Protein AF-A0ABD3WB75-F1 (afdb_monomer_lite)

Sequence (689 aa):
MPLNRLWSLFYAVCVLLAWRVFLTRGEFVDMTLNEKQSGVEVVETVTTFIRETCIIDDHLFLRRMAAIETLNGLDPLTYRTGYNGGIWNVDERMFSETQNSTMKYFHDRIRQNLNIDWTRVTWADLRKPLYSGLAAALYIIKQTNNEIPIQLENQANIWSKIGSSRSAHDFYLVGSNVTKGCNLDKLLDVVIALDFAHIDPFDLIRLQFVLRDVLTGFQKDQEHTRVGIVSRRGAANATWYLNSQIPGYDVTHLLNALKYIPGSTGAEEILKFTNDIMFTFEKGMRSGSSKAVVLITDGQLTNLTKADAEATRLRAKGISLLIVSVGNKFDTRTFRQLASQPICSNFKHVNDFVELDALASEVQDALCRVPAILSDGTYSYPCSRTVHLLIGDTSKGQSVKVTSTTEEMTIYTSFVYQTPDNIFHDIKFTSDPTGNQVLFLRGSDNLYVTVQGNKSCTGNFTVELRSGYIFNNSSGKCLVGRTVRDCTSSEMNLILKDTLLIPDRKSTNICGGPAPQPRFYPNVNDNTTFLICDRKGDLYLGLCPLNSRCVLFSTECKNTNPCTSELIMSGVQFHQEQCGDPSTYIRCSQYGVAEVKPCTRDLVWDQVSRRCIFRFIHSVLSGTDNKNITNPCTHAQGEHIYYPYPSDPSKYIFCDGNGNGFENNCPPQMLWNQMIKSCVNPEPLMIGR

Organism: Sinanodonta woodiana (NCBI:txid1069815)

pLDDT: mean 75.1, std 17.34, range [28.44, 98.0]

InterPro domains:
  IPR002035 von Willebrand factor, type A [PF00092] (199-359)
  IPR002035 von Willebrand factor, type A [PS50234] (189-363)
  IPR002035 von Willebrand factor, type A [SM00327] (187-368)
  IPR002557 Chitin binding domain [PF01607] (639-683)
  IPR002557 Chitin binding domain [PS50940] (630-689)
  IPR002557 Chitin binding domain [SM00494] (509-559)
  IPR002557 Chitin binding domain [SM00494] (561-619)
  IPR002557 Chitin binding domain [SM00494] (631-686)
  IPR036465 von Willebrand factor A-like domain superfamily [G3DSA:3.40.50.410] (176-373)
  IPR036465 von Willebrand factor A-like domain superfamily [SSF53300] (184-370)
  IPR036508 Chitin binding domain superfamily [SSF57625] (635-683)
  IPR050525 Extracellular Matrix Assembly and Organization [PTHR24020] (207-442)

Radius of gyration: 32.33 Å; chains: 1; bounding box: 73×76×105 Å

Structure (mmCIF, N/CA/C/O backbone):
data_AF-A0ABD3WB75-F1
#
_entry.id   AF-A0ABD3WB75-F1
#
loop_
_atom_site.group_PDB
_atom_site.id
_atom_site.type_symbol
_atom_site.label_atom_id
_atom_site.label_alt_id
_atom_site.label_comp_id
_atom_site.label_asym_id
_atom_site.label_entity_id
_atom_site.label_seq_id
_atom_site.pdbx_PDB_ins_code
_atom_site.Cartn_x
_atom_site.Cartn_y
_atom_site.Cartn_z
_atom_site.occupancy
_atom_site.B_iso_or_equiv
_atom_site.auth_seq_id
_atom_site.auth_comp_id
_atom_site.auth_asym_id
_atom_site.auth_atom_id
_atom_site.pdbx_PDB_model_num
ATOM 1 N N . MET A 1 1 ? -43.556 -50.882 -30.219 1.00 44.00 1 MET A N 1
ATOM 2 C CA . MET A 1 1 ? -42.755 -50.648 -28.996 1.00 44.00 1 MET A CA 1
ATOM 3 C C . MET A 1 1 ? -42.266 -49.210 -29.041 1.00 44.00 1 MET A C 1
ATOM 5 O O . MET A 1 1 ? -41.449 -48.910 -29.903 1.00 44.00 1 MET A O 1
ATOM 9 N N . PRO A 1 2 ? -42.899 -48.292 -28.293 1.00 40.97 2 PRO A N 1
ATOM 10 C CA . PRO A 1 2 ? -43.033 -46.926 -28.775 1.00 40.97 2 PRO A CA 1
ATOM 11 C C . PRO A 1 2 ? -42.005 -45.952 -28.193 1.00 40.97 2 PRO A C 1
ATOM 13 O O . PRO A 1 2 ? -41.469 -46.139 -27.101 1.00 40.97 2 PRO A O 1
ATOM 16 N N . LEU A 1 3 ? -41.828 -44.884 -28.971 1.00 39.44 3 LEU A N 1
ATOM 17 C CA . LEU A 1 3 ? -41.040 -43.651 -28.865 1.00 39.44 3 LEU A CA 1
ATOM 18 C C . LEU A 1 3 ? -40.968 -42.925 -27.494 1.00 39.44 3 LEU A C 1
ATOM 20 O O . LEU A 1 3 ? -40.357 -41.862 -27.407 1.00 39.44 3 LEU A O 1
ATOM 24 N N . ASN A 1 4 ? -41.520 -43.470 -26.409 1.00 41.31 4 ASN A N 1
ATOM 25 C CA . ASN A 1 4 ? -41.680 -42.766 -25.129 1.00 41.31 4 ASN A CA 1
ATOM 26 C C . ASN A 1 4 ? -40.422 -42.716 -24.243 1.00 41.31 4 ASN A C 1
ATOM 28 O O . ASN A 1 4 ? -40.403 -41.949 -23.287 1.00 41.31 4 ASN A O 1
ATOM 32 N N . ARG A 1 5 ? -39.359 -43.484 -24.536 1.00 41.78 5 ARG A N 1
ATOM 33 C CA . ARG A 1 5 ? -38.103 -43.437 -23.748 1.00 41.78 5 ARG A CA 1
ATOM 34 C C . ARG A 1 5 ? -37.063 -42.432 -24.255 1.00 41.78 5 ARG A C 1
ATOM 36 O O . ARG A 1 5 ? -36.184 -42.047 -23.492 1.00 41.78 5 ARG A O 1
ATOM 43 N N . LEU A 1 6 ? -37.171 -41.975 -25.504 1.00 41.97 6 LEU A N 1
ATOM 44 C CA . LEU A 1 6 ? -36.278 -40.945 -26.059 1.00 41.97 6 LEU A CA 1
ATOM 45 C C . LEU A 1 6 ? -36.719 -39.527 -25.663 1.00 41.97 6 LEU A C 1
ATOM 47 O O . LEU A 1 6 ? -35.873 -38.676 -25.400 1.00 41.97 6 LEU A O 1
ATOM 51 N N . TRP A 1 7 ? -38.026 -39.301 -25.501 1.00 40.72 7 TRP A N 1
ATOM 52 C CA . TRP A 1 7 ? -38.567 -38.019 -25.037 1.00 40.72 7 TRP A CA 1
ATOM 53 C C . TRP A 1 7 ? -38.298 -37.748 -23.550 1.00 40.72 7 TRP A C 1
ATOM 55 O O . TRP A 1 7 ? -38.020 -36.610 -23.184 1.00 40.72 7 TRP A O 1
ATOM 65 N N . SER A 1 8 ? -38.276 -38.776 -22.694 1.00 42.38 8 SER A N 1
ATOM 66 C CA . SER A 1 8 ? -37.938 -38.614 -21.270 1.00 42.38 8 SER A CA 1
ATOM 67 C C . SER A 1 8 ? -36.465 -38.260 -21.035 1.00 42.38 8 SER A C 1
ATOM 69 O O . SER A 1 8 ? -36.154 -37.540 -20.091 1.00 42.38 8 SER A O 1
ATOM 71 N N . LEU A 1 9 ? -35.559 -38.719 -21.907 1.00 42.34 9 LEU A N 1
ATOM 72 C CA . LEU A 1 9 ? -34.135 -38.366 -21.856 1.00 42.34 9 LEU A CA 1
ATOM 73 C C . LEU A 1 9 ? -33.875 -36.963 -22.423 1.00 42.34 9 LEU A C 1
ATOM 75 O O . LEU A 1 9 ? -33.087 -36.223 -21.843 1.00 42.34 9 LEU A O 1
ATOM 79 N N . PHE A 1 10 ? -34.588 -36.546 -23.475 1.00 43.25 10 PHE A N 1
ATOM 80 C CA . PHE A 1 10 ? -34.485 -35.177 -23.995 1.00 43.25 10 PHE A CA 1
ATOM 81 C C . PHE A 1 10 ? -35.082 -34.133 -23.042 1.00 43.25 10 PHE A C 1
ATOM 83 O O . PHE A 1 10 ? -34.476 -33.085 -22.848 1.00 43.25 10 PHE A O 1
ATOM 90 N N . TYR A 1 11 ? -36.204 -34.423 -22.372 1.00 40.19 11 TYR A N 1
ATOM 91 C CA . TYR A 1 11 ? -36.774 -33.505 -21.378 1.00 40.19 11 TYR A CA 1
ATOM 92 C C . TYR A 1 11 ? -35.914 -33.428 -20.107 1.00 40.19 11 TYR A C 1
ATOM 94 O O . TYR A 1 11 ? -35.737 -32.347 -19.556 1.00 40.19 11 TYR A O 1
ATOM 102 N N . ALA A 1 12 ? -35.299 -34.537 -19.675 1.00 38.72 12 ALA A N 1
ATOM 103 C CA . ALA A 1 12 ? -34.359 -34.530 -18.553 1.00 38.72 12 ALA A CA 1
ATOM 104 C C . ALA A 1 12 ? -33.067 -33.759 -18.878 1.00 38.72 12 ALA A C 1
ATOM 106 O O . ALA A 1 12 ? -32.581 -33.013 -18.035 1.00 38.72 12 ALA A O 1
ATOM 107 N N . VAL A 1 13 ? -32.541 -33.864 -20.105 1.00 40.84 13 VAL A N 1
ATOM 108 C CA . VAL A 1 13 ? -31.355 -33.104 -20.539 1.00 40.84 13 VAL A CA 1
ATOM 109 C C . VAL A 1 13 ? -31.690 -31.626 -20.779 1.00 40.84 13 VAL A C 1
ATOM 111 O O . VAL A 1 13 ? -30.909 -30.766 -20.386 1.00 40.84 13 VAL A O 1
ATOM 114 N N . CYS A 1 14 ? -32.867 -31.291 -21.316 1.00 32.97 14 CYS A N 1
ATOM 115 C CA . CYS A 1 14 ? -33.296 -29.899 -21.481 1.00 32.97 14 CYS A CA 1
ATOM 116 C C . CYS A 1 14 ? -33.681 -29.223 -20.156 1.00 32.97 14 CYS A C 1
ATOM 118 O O . CYS A 1 14 ? -33.393 -28.043 -19.997 1.00 32.97 14 CYS A O 1
ATOM 120 N N . VAL A 1 15 ? -34.242 -29.938 -19.173 1.00 36.06 15 VAL A N 1
ATOM 121 C CA . VAL A 1 15 ? -34.486 -29.388 -17.824 1.00 36.06 15 VAL A CA 1
ATOM 122 C C . VAL A 1 15 ? -33.181 -29.288 -17.025 1.00 36.06 15 VAL A C 1
ATOM 124 O O . VAL A 1 15 ? -32.999 -28.310 -16.311 1.00 36.06 15 VAL A O 1
ATOM 127 N N . LEU A 1 16 ? -32.208 -30.188 -17.219 1.00 32.31 16 LEU A N 1
ATOM 128 C CA . LEU A 1 16 ? -30.858 -30.045 -16.647 1.00 32.31 16 LEU A CA 1
ATOM 129 C C . LEU A 1 16 ? -30.012 -28.951 -17.331 1.00 32.31 16 LEU A C 1
ATOM 131 O O . LEU A 1 16 ? -29.095 -28.416 -16.709 1.00 32.31 16 LEU A O 1
ATOM 135 N N . LEU A 1 17 ? -30.332 -28.572 -18.574 1.00 32.53 17 LEU A N 1
ATOM 136 C CA . LEU A 1 17 ? -29.722 -27.431 -19.272 1.00 32.53 17 LEU A CA 1
ATOM 137 C C . LEU A 1 17 ? -30.479 -26.107 -19.049 1.00 32.53 17 LEU A C 1
ATOM 139 O O . LEU A 1 17 ? -29.863 -25.050 -19.147 1.00 32.53 17 LEU A O 1
ATOM 143 N N . ALA A 1 18 ? -31.761 -26.146 -18.668 1.00 34.34 18 ALA A N 1
ATOM 144 C CA . ALA A 1 18 ? -32.573 -24.972 -18.316 1.00 34.34 18 ALA A CA 1
ATOM 145 C C . ALA A 1 18 ? -32.654 -24.695 -16.797 1.00 34.34 18 ALA A C 1
ATOM 147 O O . ALA A 1 18 ? -33.190 -23.670 -16.386 1.00 34.34 18 ALA A O 1
ATOM 148 N N . TRP A 1 19 ? -32.082 -25.566 -15.958 1.00 28.44 19 TRP A N 1
ATOM 149 C CA . TRP A 1 19 ? -31.780 -25.315 -14.539 1.00 28.44 19 TRP A CA 1
ATOM 150 C C . TRP A 1 19 ? -30.290 -25.054 -14.286 1.00 28.44 19 TRP A C 1
ATOM 152 O O . TRP A 1 19 ? -29.796 -25.188 -13.167 1.00 28.44 19 TRP A O 1
ATOM 162 N N . ARG A 1 20 ? -29.564 -24.554 -15.291 1.00 30.38 20 ARG A N 1
ATOM 163 C CA . ARG A 1 20 ? -28.524 -23.572 -14.979 1.00 30.38 20 ARG A CA 1
ATOM 164 C C . ARG A 1 20 ? -29.229 -22.261 -14.685 1.00 30.38 20 ARG A C 1
ATOM 166 O O . ARG A 1 20 ? -29.362 -21.392 -15.537 1.00 30.38 20 ARG A O 1
ATOM 173 N N . VAL A 1 21 ? -29.720 -22.195 -13.447 1.00 33.50 21 VAL A N 1
ATOM 174 C CA . VAL A 1 21 ? -29.978 -20.961 -12.713 1.00 33.50 21 VAL A CA 1
ATOM 175 C C . VAL A 1 21 ? -28.950 -19.939 -13.174 1.00 33.50 21 VAL A C 1
ATOM 177 O O . VAL A 1 21 ? -27.757 -20.254 -13.225 1.00 33.50 21 VAL A O 1
ATOM 180 N N . PHE A 1 22 ? -29.429 -18.746 -13.521 1.00 32.78 22 PHE A N 1
ATOM 181 C CA . PHE A 1 22 ? -28.640 -17.525 -13.570 1.00 32.78 22 PHE A CA 1
ATOM 182 C C . PHE A 1 22 ? -27.954 -17.339 -12.206 1.00 32.78 22 PHE A C 1
ATOM 184 O O . PHE A 1 22 ? -28.363 -16.546 -11.369 1.00 32.78 22 PHE A O 1
ATOM 191 N N . LEU A 1 23 ? -26.912 -18.121 -11.946 1.00 33.56 23 LEU A N 1
ATOM 192 C CA . LEU A 1 23 ? -25.834 -17.732 -11.076 1.00 33.56 23 LEU A CA 1
ATOM 193 C C . LEU A 1 23 ? -25.122 -16.680 -11.904 1.00 33.56 23 LEU A C 1
ATOM 195 O O . LEU A 1 23 ? -24.309 -17.006 -12.770 1.00 33.56 23 LEU A O 1
ATOM 199 N N . THR A 1 24 ? -25.482 -15.420 -11.683 1.00 37.72 24 THR A N 1
ATOM 200 C CA . THR A 1 24 ? -24.569 -14.325 -11.968 1.00 37.72 24 THR A CA 1
ATOM 201 C C . THR A 1 24 ? -23.307 -14.652 -11.175 1.00 37.72 24 THR A C 1
ATOM 203 O O . THR A 1 24 ? -23.224 -14.349 -9.985 1.00 37.72 24 THR A O 1
ATOM 206 N N . ARG A 1 25 ? -22.343 -15.357 -11.787 1.00 42.56 25 ARG A N 1
ATOM 207 C CA . ARG A 1 25 ? -20.956 -15.263 -11.338 1.00 42.56 25 ARG A CA 1
ATOM 208 C C . ARG A 1 25 ? -20.722 -13.761 -11.228 1.00 42.56 25 ARG A C 1
ATOM 210 O O . ARG A 1 25 ? -21.032 -13.055 -12.187 1.00 42.56 25 ARG A O 1
ATOM 217 N N . GLY A 1 26 ? -20.272 -13.277 -10.069 1.00 50.88 26 GLY A N 1
ATOM 218 C CA . GLY A 1 26 ? -19.672 -11.946 -10.030 1.00 50.88 26 GLY A CA 1
ATOM 219 C C . GLY A 1 26 ? -18.734 -11.853 -11.231 1.00 50.88 26 GLY A C 1
ATOM 220 O O . GLY A 1 26 ? -18.048 -12.837 -11.530 1.00 50.88 26 GLY A O 1
ATOM 221 N N . GLU A 1 27 ? -18.845 -10.777 -12.006 1.00 65.50 27 GLU A N 1
ATOM 222 C CA . GLU A 1 27 ? -18.005 -10.576 -13.181 1.00 65.50 27 GLU A CA 1
ATOM 223 C C . GLU A 1 27 ? -16.571 -10.425 -12.682 1.00 65.50 27 GLU A C 1
ATOM 225 O O . GLU A 1 27 ? -16.126 -9.331 -12.360 1.00 65.50 27 GLU A O 1
ATOM 230 N N . PHE A 1 28 ? -15.869 -11.549 -12.543 1.00 82.38 28 PHE A N 1
ATOM 231 C CA . PHE A 1 28 ? -14.429 -11.538 -12.406 1.00 82.38 28 PHE A CA 1
ATOM 232 C C . PHE A 1 28 ? -13.888 -10.868 -13.665 1.00 82.38 28 PHE A C 1
ATOM 234 O O . PHE A 1 28 ? -14.102 -11.362 -14.778 1.00 82.38 28 PHE A O 1
ATOM 241 N N . VAL A 1 29 ? -13.224 -9.736 -13.478 1.00 89.25 29 VAL A N 1
ATOM 242 C CA . VAL A 1 29 ? -12.631 -8.949 -14.549 1.00 89.25 29 VAL A CA 1
ATOM 243 C C . VAL A 1 29 ? -11.144 -8.854 -14.283 1.00 89.25 29 VAL A C 1
ATOM 245 O O . VAL A 1 29 ? -10.710 -8.389 -13.233 1.00 89.25 29 VAL A O 1
ATOM 248 N N . ASP A 1 30 ? -10.380 -9.265 -15.286 1.00 91.44 30 ASP A N 1
ATOM 249 C CA . ASP A 1 30 ? -8.949 -9.034 -15.372 1.00 91.44 30 ASP A CA 1
ATOM 250 C C . ASP A 1 30 ? -8.636 -8.493 -16.770 1.00 91.44 30 ASP A C 1
ATOM 252 O O . ASP A 1 30 ? -8.433 -9.233 -17.736 1.00 91.44 30 ASP A O 1
ATOM 256 N N . MET A 1 31 ? -8.642 -7.168 -16.892 1.00 93.25 31 MET A N 1
ATOM 257 C CA . MET A 1 31 ? -8.305 -6.486 -18.139 1.00 93.25 31 MET A CA 1
ATOM 258 C C . MET A 1 31 ? -6.799 -6.522 -18.428 1.00 93.25 31 MET A C 1
ATOM 260 O O . MET A 1 31 ? -6.398 -6.280 -19.565 1.00 93.25 31 MET A O 1
ATOM 264 N N . THR A 1 32 ? -5.950 -6.877 -17.458 1.00 93.94 32 THR A N 1
ATOM 265 C CA . THR A 1 32 ? -4.494 -6.959 -17.668 1.00 93.94 32 THR A CA 1
ATOM 266 C C . THR A 1 32 ? -4.104 -8.095 -18.621 1.00 93.94 32 THR A C 1
ATOM 268 O O . THR A 1 32 ? -3.035 -8.062 -19.240 1.00 93.94 32 THR A O 1
ATOM 271 N N . LEU A 1 33 ? -5.002 -9.073 -18.778 1.00 94.75 33 LEU A N 1
ATOM 272 C CA . LEU A 1 33 ? -4.893 -10.217 -19.681 1.00 94.75 33 LEU A CA 1
ATOM 273 C C . LEU A 1 33 ? -5.601 -10.015 -21.026 1.00 94.75 33 LEU A C 1
ATOM 275 O O . LEU A 1 33 ? -5.468 -10.859 -21.917 1.00 94.75 33 LEU A O 1
ATOM 279 N N . ASN A 1 34 ? -6.326 -8.908 -21.197 1.00 95.25 34 ASN A N 1
ATOM 280 C CA . ASN A 1 34 ? -6.997 -8.584 -22.447 1.00 95.25 34 ASN A CA 1
ATOM 281 C C . ASN A 1 34 ? -6.030 -7.867 -23.389 1.00 95.25 34 ASN A C 1
ATOM 283 O O . ASN A 1 34 ? -5.282 -6.973 -22.994 1.00 95.25 34 ASN A O 1
ATOM 287 N N . GLU A 1 35 ? -6.046 -8.246 -24.665 1.00 95.69 35 GLU A N 1
ATOM 288 C CA . GLU A 1 35 ? -5.184 -7.594 -25.644 1.00 95.69 35 GLU A CA 1
ATOM 289 C C . GLU A 1 35 ? -5.518 -6.107 -25.794 1.00 95.69 35 GLU A C 1
ATOM 291 O O . GLU A 1 35 ? -6.683 -5.700 -25.750 1.00 95.69 35 GLU A O 1
ATOM 296 N N . LYS A 1 36 ? -4.481 -5.313 -26.073 1.00 94.75 36 LYS A N 1
ATOM 297 C CA . LYS A 1 36 ? -4.583 -3.906 -26.477 1.00 94.75 36 LYS A CA 1
ATOM 298 C C . LYS A 1 36 ? -5.196 -2.960 -25.437 1.00 94.75 36 LYS A C 1
ATOM 300 O O . LYS A 1 36 ? -5.578 -1.849 -25.798 1.00 94.75 36 LYS A O 1
ATOM 305 N N . GLN A 1 37 ? -5.300 -3.368 -24.174 1.00 96.44 37 GLN A N 1
ATOM 306 C CA . GLN A 1 37 ? -5.685 -2.438 -23.112 1.00 96.44 37 GLN A CA 1
ATOM 307 C C . GLN A 1 37 ? -4.567 -1.408 -22.888 1.00 96.44 37 GLN A C 1
ATOM 309 O O . GLN A 1 37 ? -3.383 -1.715 -23.052 1.00 96.44 37 GLN A O 1
ATOM 314 N N . SER A 1 38 ? -4.957 -0.183 -22.543 1.00 95.94 38 SER A N 1
ATOM 315 C CA . SER A 1 38 ? -4.076 0.984 -22.427 1.00 95.94 38 SER A CA 1
ATOM 316 C C . SER A 1 38 ? -4.614 1.967 -21.395 1.00 95.94 38 SER A C 1
ATOM 318 O O . SER A 1 38 ? -5.772 1.893 -20.993 1.00 95.94 38 SER A O 1
ATOM 320 N N . GLY A 1 39 ? -3.793 2.946 -21.034 1.00 94.62 39 GLY A N 1
ATOM 321 C CA . GLY A 1 39 ? -4.132 4.013 -20.107 1.00 94.62 39 GLY A CA 1
ATOM 322 C C . GLY A 1 39 ? -3.397 3.869 -18.782 1.00 94.62 39 GLY A C 1
ATOM 323 O O . GLY A 1 39 ? -2.792 2.842 -18.478 1.00 94.62 39 GLY A O 1
ATOM 324 N N . VAL A 1 40 ? -3.447 4.938 -17.988 1.00 91.38 40 VAL A N 1
ATOM 325 C CA . VAL A 1 40 ? -2.763 4.996 -16.691 1.00 91.38 40 VAL A CA 1
ATOM 326 C C . VAL A 1 40 ? -3.264 3.895 -15.759 1.00 91.38 40 VAL A C 1
ATOM 328 O O . VAL A 1 40 ? -2.438 3.196 -15.195 1.00 91.38 40 VAL A O 1
ATOM 331 N N . GLU A 1 41 ? -4.579 3.684 -15.662 1.00 89.94 41 GLU A N 1
ATOM 332 C CA . GLU A 1 41 ? -5.172 2.668 -14.776 1.00 89.94 41 GLU A CA 1
ATOM 333 C C . GLU A 1 41 ? -4.626 1.265 -15.081 1.00 89.94 41 GLU A C 1
ATOM 335 O O . GLU A 1 41 ? -4.116 0.607 -14.185 1.00 89.94 41 GLU A O 1
ATOM 340 N N . VAL A 1 42 ? -4.584 0.860 -16.357 1.00 94.94 42 VAL A N 1
ATOM 341 C CA . VAL A 1 42 ? -4.020 -0.437 -16.780 1.00 94.94 42 VAL A CA 1
ATOM 342 C C . VAL A 1 42 ? -2.550 -0.582 -16.373 1.00 94.94 42 VAL A C 1
ATOM 344 O O . VAL A 1 42 ? -2.134 -1.647 -15.917 1.00 94.94 42 VAL A O 1
ATOM 347 N N . VAL A 1 43 ? -1.752 0.477 -16.538 1.00 95.12 43 VAL A N 1
ATOM 348 C CA . VAL A 1 43 ? -0.331 0.467 -16.160 1.00 95.12 43 VAL A CA 1
ATOM 349 C C . VAL A 1 43 ? -0.159 0.369 -14.648 1.00 95.12 43 VAL A C 1
ATOM 351 O O . VAL A 1 43 ? 0.661 -0.427 -14.190 1.00 95.12 43 VAL A O 1
ATOM 354 N N . GLU A 1 44 ? -0.915 1.145 -13.874 1.00 90.38 44 GLU A N 1
ATOM 355 C CA . GLU A 1 44 ? -0.869 1.097 -12.408 1.00 90.38 44 GLU A CA 1
ATOM 356 C C . GLU A 1 44 ? -1.253 -0.301 -11.902 1.00 90.38 44 GLU A C 1
ATOM 358 O O . GLU A 1 44 ? -0.510 -0.883 -11.112 1.00 90.38 44 GLU A O 1
ATOM 363 N N . THR A 1 45 ? -2.333 -0.900 -12.421 1.00 91.31 45 THR A N 1
ATOM 364 C CA . THR A 1 45 ? -2.756 -2.257 -12.040 1.00 91.31 45 THR A CA 1
ATOM 365 C C . THR A 1 45 ? -1.687 -3.298 -12.378 1.00 91.31 45 THR A C 1
ATOM 367 O O . THR A 1 45 ? -1.319 -4.096 -11.520 1.00 91.31 45 THR A O 1
ATOM 370 N N . VAL A 1 46 ? -1.118 -3.281 -13.593 1.00 93.94 46 VAL A N 1
ATOM 371 C CA . VAL A 1 46 ? -0.062 -4.237 -13.988 1.00 93.94 46 VAL A CA 1
ATOM 372 C C . VAL A 1 46 ? 1.193 -4.081 -13.130 1.00 93.94 46 VAL A C 1
ATOM 374 O O . VAL A 1 46 ? 1.736 -5.075 -12.648 1.00 93.94 46 VAL A O 1
ATOM 377 N N . THR A 1 47 ? 1.670 -2.850 -12.936 1.00 92.31 47 THR A N 1
ATOM 378 C CA . THR A 1 47 ? 2.896 -2.600 -12.159 1.00 92.31 47 THR A CA 1
ATOM 379 C C . THR A 1 47 ? 2.715 -2.953 -10.686 1.00 92.31 47 THR A C 1
ATOM 381 O O . THR A 1 47 ? 3.593 -3.591 -10.103 1.00 92.31 47 THR A O 1
ATOM 384 N N . THR A 1 48 ? 1.547 -2.653 -10.113 1.00 87.75 48 THR A N 1
ATOM 385 C CA . THR A 1 48 ? 1.179 -3.070 -8.754 1.00 87.75 48 THR A CA 1
ATOM 386 C C . THR A 1 48 ? 1.135 -4.590 -8.648 1.00 87.75 48 THR A C 1
ATOM 388 O O . THR A 1 48 ? 1.733 -5.152 -7.735 1.00 87.75 48 THR A O 1
ATOM 391 N N . PHE A 1 49 ? 0.520 -5.285 -9.607 1.00 87.19 49 PHE A N 1
ATOM 392 C CA . PHE A 1 49 ? 0.427 -6.745 -9.590 1.00 87.19 49 PHE A CA 1
ATOM 393 C C . PHE A 1 49 ? 1.805 -7.425 -9.652 1.00 87.19 49 PHE A C 1
ATOM 395 O O . PHE A 1 49 ? 2.083 -8.347 -8.882 1.00 87.19 49 PHE A O 1
ATOM 402 N N . ILE A 1 50 ? 2.713 -6.940 -10.507 1.00 90.38 50 ILE A N 1
ATOM 403 C CA . ILE A 1 50 ? 4.097 -7.446 -10.596 1.00 90.38 50 ILE A CA 1
ATOM 404 C C . ILE A 1 50 ? 4.854 -7.230 -9.275 1.00 90.38 50 ILE A C 1
ATOM 406 O O . ILE A 1 50 ? 5.557 -8.134 -8.809 1.00 90.38 50 ILE A O 1
ATOM 410 N N . ARG A 1 51 ? 4.684 -6.060 -8.650 1.00 87.56 51 ARG A N 1
ATOM 411 C CA . ARG A 1 51 ? 5.369 -5.699 -7.402 1.00 87.56 51 ARG A CA 1
ATOM 412 C C . ARG A 1 51 ? 4.825 -6.464 -6.196 1.00 87.56 51 ARG A C 1
ATOM 414 O O . ARG A 1 51 ? 5.594 -7.023 -5.413 1.00 87.56 51 ARG A O 1
ATOM 421 N N . GLU A 1 52 ? 3.505 -6.539 -6.052 1.00 83.81 52 GLU A N 1
ATOM 422 C CA . GLU A 1 52 ? 2.842 -7.178 -4.909 1.00 83.81 52 GLU A CA 1
ATOM 423 C C . GLU A 1 52 ? 2.960 -8.704 -4.928 1.00 83.81 52 GLU A C 1
ATOM 425 O O . GLU A 1 52 ? 3.024 -9.332 -3.871 1.00 83.81 52 GLU A O 1
ATOM 430 N N . THR A 1 53 ? 3.098 -9.309 -6.111 1.00 86.25 53 THR A N 1
ATOM 431 C CA . THR A 1 53 ? 3.418 -10.741 -6.252 1.00 86.25 53 THR A CA 1
ATOM 432 C C . THR A 1 53 ? 4.881 -11.054 -5.952 1.00 86.25 53 THR A C 1
ATOM 434 O O . THR A 1 53 ? 5.295 -12.216 -6.010 1.00 86.25 53 THR A O 1
ATOM 437 N N . CYS A 1 54 ? 5.683 -10.047 -5.592 1.00 86.38 54 CYS A N 1
ATOM 438 C CA . CYS A 1 54 ? 7.072 -10.211 -5.199 1.00 86.38 54 CYS A CA 1
ATOM 439 C C . CYS A 1 54 ? 7.941 -10.884 -6.274 1.00 86.38 54 CYS A C 1
ATOM 441 O O . CYS A 1 54 ? 8.949 -11.508 -5.944 1.00 86.38 54 CYS A O 1
ATOM 443 N N . ILE A 1 55 ? 7.558 -10.845 -7.551 1.00 88.38 55 ILE A N 1
ATOM 444 C CA . ILE A 1 55 ? 8.358 -11.466 -8.616 1.00 88.38 55 ILE A CA 1
ATOM 445 C C . ILE A 1 55 ? 9.585 -10.592 -8.872 1.00 88.38 55 ILE A C 1
ATOM 447 O O . ILE A 1 55 ? 10.703 -11.104 -8.923 1.00 88.38 55 ILE A O 1
ATOM 451 N N . ILE A 1 56 ? 9.360 -9.281 -8.991 1.00 89.12 56 ILE A N 1
ATOM 452 C CA . ILE A 1 56 ? 10.363 -8.257 -9.285 1.00 89.12 56 ILE A CA 1
ATOM 453 C C . ILE A 1 56 ? 10.013 -7.008 -8.472 1.00 89.12 56 ILE A C 1
ATOM 455 O O . ILE A 1 56 ? 8.871 -6.554 -8.520 1.00 89.12 56 ILE A O 1
ATOM 459 N N . ASP A 1 57 ? 10.983 -6.459 -7.738 1.00 87.50 57 ASP A N 1
ATOM 460 C CA . ASP A 1 57 ? 10.883 -5.097 -7.203 1.00 87.50 57 ASP A CA 1
ATOM 461 C C . ASP A 1 57 ? 11.446 -4.141 -8.259 1.00 87.50 57 ASP A C 1
ATOM 463 O O . ASP A 1 57 ? 12.646 -4.139 -8.529 1.00 87.50 57 ASP A O 1
ATOM 467 N N . ASP A 1 58 ? 10.564 -3.412 -8.942 1.00 90.06 58 ASP A N 1
ATOM 468 C CA . ASP A 1 58 ? 10.935 -2.571 -10.079 1.00 90.06 58 ASP A CA 1
ATOM 469 C C . ASP A 1 58 ? 11.300 -1.137 -9.683 1.00 90.06 58 ASP A C 1
ATOM 471 O O . ASP A 1 58 ? 11.718 -0.374 -10.547 1.00 90.06 58 ASP A O 1
ATOM 475 N N . HIS A 1 59 ? 11.127 -0.739 -8.420 1.00 88.38 59 HIS A N 1
ATOM 476 C CA . HIS A 1 59 ? 11.405 0.622 -7.943 1.00 88.38 59 HIS A CA 1
ATOM 477 C C . HIS A 1 59 ? 10.786 1.744 -8.814 1.00 88.38 59 HIS A C 1
ATOM 479 O O . HIS A 1 59 ? 11.456 2.708 -9.206 1.00 88.38 59 HIS A O 1
ATOM 485 N N . LEU A 1 60 ? 9.517 1.574 -9.210 1.00 89.25 60 LEU A N 1
ATOM 486 C CA . LEU A 1 60 ? 8.750 2.429 -10.138 1.00 89.25 60 LEU A CA 1
ATOM 487 C C . LEU A 1 60 ? 9.307 2.513 -11.569 1.00 89.25 60 LEU A C 1
ATOM 489 O O . LEU A 1 60 ? 8.789 3.289 -12.380 1.00 89.25 60 LEU A O 1
ATOM 493 N N . PHE A 1 61 ? 10.315 1.715 -11.924 1.00 93.19 61 PHE A N 1
ATOM 494 C CA . PHE A 1 61 ? 10.933 1.749 -13.245 1.00 93.19 61 PHE A CA 1
ATOM 495 C C . PHE A 1 61 ? 9.917 1.407 -14.340 1.00 93.19 61 PHE A C 1
ATOM 497 O O . PHE A 1 61 ? 9.788 2.151 -15.314 1.00 93.19 61 PHE A O 1
ATOM 504 N N . LEU A 1 62 ? 9.105 0.360 -14.163 1.00 94.69 62 LEU A N 1
ATOM 505 C CA . LEU A 1 62 ? 8.106 -0.016 -15.169 1.00 94.69 62 LEU A CA 1
ATOM 506 C C . LEU A 1 62 ? 7.069 1.088 -15.361 1.00 94.69 62 LEU A C 1
ATOM 508 O O . LEU A 1 62 ? 6.680 1.394 -16.489 1.00 94.69 62 LEU A O 1
ATOM 512 N N . ARG A 1 63 ? 6.652 1.723 -14.267 1.00 93.44 63 ARG A N 1
ATOM 513 C CA . ARG A 1 63 ? 5.664 2.799 -14.298 1.00 93.44 63 ARG A CA 1
ATOM 514 C C . ARG A 1 63 ? 6.178 4.035 -15.048 1.00 93.44 63 ARG A C 1
ATOM 516 O O . ARG A 1 63 ? 5.422 4.646 -15.809 1.00 93.44 63 ARG A O 1
ATOM 523 N N . ARG A 1 64 ? 7.457 4.383 -14.863 1.00 93.25 64 ARG A N 1
ATOM 524 C CA . ARG A 1 64 ? 8.155 5.472 -15.575 1.00 93.25 64 ARG A CA 1
ATOM 525 C C . ARG A 1 64 ? 8.361 5.124 -17.053 1.00 93.25 64 ARG A C 1
ATOM 527 O O . ARG A 1 64 ? 8.067 5.947 -17.915 1.00 93.25 64 ARG A O 1
ATOM 534 N N . MET A 1 65 ? 8.786 3.892 -17.339 1.00 94.75 65 MET A N 1
ATOM 535 C CA . MET A 1 65 ? 9.015 3.386 -18.695 1.00 94.75 65 MET A CA 1
ATOM 536 C C . MET A 1 65 ? 7.737 3.412 -19.540 1.00 94.75 65 MET A C 1
ATOM 538 O O . MET A 1 65 ? 7.744 3.957 -20.638 1.00 94.75 65 MET A O 1
ATOM 542 N N . ALA A 1 66 ? 6.609 2.936 -19.009 1.00 95.69 66 ALA A N 1
ATOM 543 C CA . ALA A 1 66 ? 5.325 2.992 -19.710 1.00 95.69 66 ALA A CA 1
ATOM 544 C C . ALA A 1 66 ? 4.922 4.426 -20.109 1.00 95.69 66 ALA A C 1
ATOM 546 O O . ALA A 1 66 ? 4.386 4.647 -21.197 1.00 95.69 66 ALA A O 1
ATOM 547 N N . ALA A 1 67 ? 5.199 5.417 -19.252 1.00 94.44 67 ALA A N 1
ATOM 548 C CA . ALA A 1 67 ? 4.863 6.813 -19.519 1.00 94.44 67 ALA A CA 1
ATOM 549 C C . ALA A 1 67 ? 5.687 7.417 -20.668 1.00 94.44 67 ALA A C 1
ATOM 551 O O . ALA A 1 67 ? 5.137 8.160 -21.479 1.00 94.44 67 ALA A O 1
ATOM 552 N N . ILE A 1 68 ? 6.986 7.109 -20.745 1.00 93.94 68 ILE A N 1
ATOM 553 C CA . ILE A 1 68 ? 7.894 7.674 -21.757 1.00 93.94 68 ILE A CA 1
ATOM 554 C C . ILE A 1 68 ? 7.863 6.918 -23.093 1.00 93.94 68 ILE A C 1
ATOM 556 O O . ILE A 1 68 ? 8.019 7.557 -24.136 1.00 93.94 68 ILE A O 1
ATOM 560 N N . GLU A 1 69 ? 7.664 5.595 -23.066 1.00 93.62 69 GLU A N 1
ATOM 561 C CA . GLU A 1 69 ? 7.698 4.729 -24.255 1.00 93.62 69 GLU A CA 1
ATOM 562 C C . GLU A 1 69 ? 6.452 4.897 -25.125 1.00 93.62 69 GLU A C 1
ATOM 564 O O . GLU A 1 69 ? 6.552 5.010 -26.342 1.00 93.62 69 GLU A O 1
ATOM 569 N N . THR A 1 70 ? 5.268 4.905 -24.507 1.00 94.81 70 THR A N 1
ATOM 570 C CA . THR A 1 70 ? 3.995 4.789 -25.242 1.00 94.81 70 THR A CA 1
ATOM 571 C C . THR A 1 70 ? 2.880 5.664 -24.678 1.00 94.81 70 THR A C 1
ATOM 573 O O . THR A 1 70 ? 1.707 5.453 -24.986 1.00 94.81 70 THR A O 1
ATOM 576 N N . LEU A 1 71 ? 3.204 6.630 -23.811 1.00 94.94 71 LEU A N 1
ATOM 577 C CA . LEU A 1 71 ? 2.207 7.434 -23.095 1.00 94.94 71 LEU A CA 1
ATOM 578 C C . LEU A 1 71 ? 1.208 6.551 -22.321 1.00 94.94 71 LEU A C 1
ATOM 580 O O . LEU A 1 71 ? 0.002 6.791 -22.336 1.00 94.94 71 LEU A O 1
ATOM 584 N N . ASN A 1 72 ? 1.712 5.522 -21.632 1.00 95.38 72 ASN A N 1
ATOM 585 C CA . ASN A 1 72 ? 0.921 4.492 -20.946 1.00 95.38 72 ASN A CA 1
ATOM 586 C C . ASN A 1 72 ? 0.045 3.674 -21.918 1.00 95.38 72 ASN A C 1
ATOM 588 O O . ASN A 1 72 ? -1.084 3.310 -21.601 1.00 95.38 72 ASN A O 1
ATOM 592 N N . GLY A 1 73 ? 0.542 3.419 -23.128 1.00 95.62 73 GLY A N 1
ATOM 593 C CA . GLY A 1 73 ? -0.153 2.695 -24.192 1.00 95.62 73 GLY A CA 1
ATOM 594 C C . GLY A 1 73 ? -1.144 3.529 -25.007 1.00 95.62 73 GLY A C 1
ATOM 595 O O . GLY A 1 73 ? -1.868 2.965 -25.828 1.00 95.62 73 GLY A O 1
ATOM 596 N N . LEU A 1 74 ? -1.225 4.842 -24.771 1.00 96.19 74 LEU A N 1
ATOM 597 C CA . LEU A 1 74 ? -2.117 5.750 -25.501 1.00 96.19 74 LEU A CA 1
ATOM 598 C C . LEU A 1 74 ? -1.529 6.230 -26.834 1.00 96.19 74 LEU A C 1
ATOM 600 O O . LEU A 1 74 ? -2.261 6.786 -27.652 1.00 96.19 74 LEU A O 1
ATOM 604 N N . ASP A 1 75 ? -0.234 6.013 -27.076 1.00 94.69 75 ASP A N 1
ATOM 605 C CA . ASP A 1 75 ? 0.367 6.254 -28.385 1.00 94.69 75 ASP A CA 1
ATOM 606 C C . ASP A 1 75 ? -0.304 5.345 -29.442 1.00 94.69 75 ASP A C 1
ATOM 608 O O . ASP A 1 75 ? -0.330 4.119 -29.262 1.00 94.69 75 ASP A O 1
ATOM 612 N N . PRO A 1 76 ? -0.826 5.891 -30.559 1.00 92.50 76 PRO A N 1
ATOM 613 C CA . PRO A 1 76 ? -1.450 5.104 -31.625 1.00 92.50 76 PRO A CA 1
ATOM 614 C C . PRO A 1 76 ? -0.561 3.990 -32.207 1.00 92.50 76 PRO A C 1
ATOM 616 O O . PRO A 1 76 ? -1.075 3.019 -32.766 1.00 92.50 76 PRO A O 1
ATOM 619 N N . LEU A 1 77 ? 0.766 4.103 -32.080 1.00 92.12 77 LEU A N 1
ATOM 620 C CA . LEU A 1 77 ? 1.751 3.135 -32.567 1.00 92.12 77 LEU A CA 1
ATOM 621 C C . LEU A 1 77 ? 2.110 2.042 -31.548 1.00 92.12 77 LEU A C 1
ATOM 623 O O . LEU A 1 77 ? 2.878 1.133 -31.893 1.00 92.12 77 LEU A O 1
ATOM 627 N N . THR A 1 78 ? 1.530 2.076 -30.342 1.00 93.50 78 THR A N 1
ATOM 628 C CA . THR A 1 78 ? 1.731 1.058 -29.291 1.00 93.50 78 THR A CA 1
ATOM 629 C C . THR A 1 78 ? 1.440 -0.349 -29.820 1.00 93.50 78 THR A C 1
ATOM 631 O O . THR A 1 78 ? 2.261 -1.255 -29.697 1.00 93.50 78 THR A O 1
ATOM 634 N N . TYR A 1 79 ? 0.290 -0.531 -30.479 1.00 91.12 79 TYR A N 1
ATOM 635 C CA . TYR A 1 79 ? -0.195 -1.832 -30.960 1.00 91.12 79 TYR A CA 1
ATOM 636 C C . TYR A 1 79 ? -0.229 -1.931 -32.491 1.00 91.12 79 TYR A C 1
ATOM 638 O O . TYR A 1 79 ? -1.211 -2.406 -33.071 1.00 91.12 79 TYR A O 1
ATOM 646 N N . ARG A 1 80 ? 0.846 -1.485 -33.148 1.00 91.50 80 ARG A N 1
ATOM 647 C CA . ARG A 1 80 ? 0.997 -1.503 -34.612 1.00 91.50 80 ARG A CA 1
ATOM 648 C C . ARG A 1 80 ? 1.159 -2.915 -35.194 1.00 91.50 80 ARG A C 1
ATOM 650 O O . ARG A 1 80 ? 1.556 -3.862 -34.514 1.00 91.50 80 ARG A O 1
ATOM 657 N N . THR A 1 81 ? 0.855 -3.066 -36.480 1.00 90.19 81 THR A N 1
ATOM 658 C CA . THR A 1 81 ? 0.998 -4.340 -37.202 1.00 90.19 81 THR A CA 1
ATOM 659 C C . THR A 1 81 ? 2.443 -4.839 -37.158 1.00 90.19 81 THR A C 1
ATOM 661 O O . THR A 1 81 ? 3.371 -4.074 -37.407 1.00 90.19 81 THR A O 1
ATOM 664 N N . GLY A 1 82 ? 2.634 -6.124 -36.845 1.00 86.75 82 GLY A N 1
ATOM 665 C CA . GLY A 1 82 ? 3.959 -6.752 -36.772 1.00 86.75 82 GLY A CA 1
ATOM 666 C C . GLY A 1 82 ? 4.742 -6.474 -35.484 1.00 86.75 82 GLY A C 1
ATOM 667 O O . GLY A 1 82 ? 5.835 -7.007 -35.330 1.00 86.75 82 GLY A O 1
ATOM 668 N N . TYR A 1 83 ? 4.196 -5.696 -34.544 1.00 90.50 83 TYR A N 1
ATOM 669 C CA . TYR A 1 83 ? 4.852 -5.400 -33.274 1.00 90.50 83 TYR A CA 1
ATOM 670 C C . TYR A 1 83 ? 3.921 -5.672 -32.089 1.00 90.50 83 TYR A C 1
ATOM 672 O O . TYR A 1 83 ? 2.868 -5.050 -31.953 1.00 90.50 83 TYR A O 1
ATOM 680 N N . ASN A 1 84 ? 4.312 -6.613 -31.229 1.00 93.00 84 ASN A N 1
ATOM 681 C CA . ASN A 1 84 ? 3.505 -7.061 -30.094 1.00 93.00 84 ASN A CA 1
ATOM 682 C C . ASN A 1 84 ? 4.050 -6.591 -28.742 1.00 93.00 84 ASN A C 1
ATOM 684 O O . ASN A 1 84 ? 3.482 -6.954 -27.725 1.00 93.00 84 ASN A O 1
ATOM 688 N N . GLY A 1 85 ? 5.096 -5.759 -28.724 1.00 91.31 85 GLY A N 1
ATOM 689 C CA . GLY A 1 85 ? 5.796 -5.319 -27.512 1.00 91.31 85 GLY A CA 1
ATOM 690 C C . GLY A 1 85 ? 4.963 -4.574 -26.474 1.00 91.31 85 GLY A C 1
ATOM 691 O O . GLY A 1 85 ? 5.401 -4.445 -25.332 1.00 91.31 85 GLY A O 1
ATOM 692 N N . GLY A 1 86 ? 3.772 -4.107 -26.853 1.00 95.00 86 GLY A N 1
ATOM 693 C CA . GLY A 1 86 ? 2.785 -3.512 -25.958 1.00 95.00 86 GLY A CA 1
ATOM 694 C C . GLY A 1 86 ? 3.232 -2.190 -25.335 1.00 95.00 86 GLY A C 1
ATOM 695 O O . GLY A 1 86 ? 4.046 -1.459 -25.897 1.00 95.00 86 GLY A O 1
ATOM 696 N N . ILE A 1 87 ? 2.672 -1.887 -24.163 1.00 96.75 87 ILE A N 1
ATOM 697 C CA . ILE A 1 87 ? 2.843 -0.608 -23.455 1.00 96.75 87 ILE A CA 1
ATOM 698 C C . ILE A 1 87 ? 4.319 -0.303 -23.145 1.00 96.75 87 ILE A C 1
ATOM 700 O O . ILE A 1 87 ? 4.730 0.855 -23.184 1.00 96.75 87 ILE A O 1
ATOM 704 N N . TRP A 1 88 ? 5.132 -1.321 -22.865 1.00 95.56 88 TRP A N 1
ATOM 705 C CA . TRP A 1 88 ? 6.548 -1.139 -22.529 1.00 95.56 88 TRP A CA 1
ATOM 706 C C . TRP A 1 88 ? 7.487 -1.180 -23.735 1.00 95.56 88 TRP A C 1
ATOM 708 O O . TRP A 1 88 ? 8.695 -1.147 -23.541 1.00 95.56 88 TRP A O 1
ATOM 718 N N . ASN A 1 89 ? 6.963 -1.247 -24.966 1.00 93.88 89 ASN A N 1
ATOM 719 C CA . ASN A 1 89 ? 7.771 -1.215 -26.190 1.00 93.88 89 ASN A CA 1
ATOM 720 C C . ASN A 1 89 ? 8.921 -2.253 -26.184 1.00 93.88 89 ASN A C 1
ATOM 722 O O . ASN A 1 89 ? 10.052 -1.978 -26.583 1.00 93.88 89 ASN A O 1
ATOM 726 N N . VAL A 1 90 ? 8.624 -3.470 -25.713 1.00 95.00 90 VAL A N 1
ATOM 727 C CA . VAL A 1 90 ? 9.567 -4.601 -25.697 1.00 95.00 90 VAL A CA 1
ATOM 728 C C . VAL A 1 90 ? 9.705 -5.154 -27.110 1.00 95.00 90 VAL A C 1
ATOM 730 O O . VAL A 1 90 ? 8.702 -5.556 -27.678 1.00 95.00 90 VAL A O 1
ATOM 733 N N . ASP A 1 91 ? 10.903 -5.222 -27.693 1.00 93.56 91 ASP A N 1
ATOM 734 C CA . ASP A 1 91 ? 11.085 -5.858 -29.008 1.00 93.56 91 ASP A CA 1
ATOM 735 C C . ASP A 1 91 ? 11.208 -7.400 -28.929 1.00 93.56 91 ASP A C 1
ATOM 737 O O . ASP A 1 91 ? 11.351 -7.991 -27.855 1.00 93.56 91 ASP A O 1
ATOM 741 N N . GLU A 1 92 ? 11.139 -8.077 -30.079 1.00 95.06 92 GLU A N 1
ATOM 742 C CA . GLU A 1 92 ? 11.166 -9.547 -30.142 1.00 95.06 92 GLU A CA 1
ATOM 743 C C . GLU A 1 92 ? 12.499 -10.141 -29.649 1.00 95.06 92 GLU A C 1
ATOM 745 O O . GLU A 1 92 ? 12.513 -11.207 -29.025 1.00 95.06 92 GLU A O 1
ATOM 750 N N . ARG A 1 93 ? 13.621 -9.431 -29.844 1.00 94.19 93 ARG A N 1
ATOM 751 C CA . ARG A 1 93 ? 14.932 -9.843 -29.326 1.00 94.19 93 ARG A CA 1
ATOM 752 C C . ARG A 1 93 ? 14.944 -9.744 -27.803 1.00 94.19 93 ARG A C 1
ATOM 754 O O . ARG A 1 93 ? 15.308 -10.723 -27.152 1.00 94.19 93 ARG A O 1
ATOM 761 N N . MET A 1 94 ? 14.499 -8.620 -27.237 1.00 95.06 94 MET A N 1
ATOM 762 C CA . MET A 1 94 ? 14.371 -8.431 -25.789 1.00 95.06 94 MET A CA 1
ATOM 763 C C . MET A 1 94 ? 13.518 -9.541 -25.176 1.00 95.06 94 MET A C 1
ATOM 765 O O . MET A 1 94 ? 13.949 -10.192 -24.226 1.00 95.06 94 MET A O 1
ATOM 769 N N . PHE A 1 95 ? 12.349 -9.819 -25.763 1.00 96.88 95 PHE A N 1
ATOM 770 C CA . PHE A 1 95 ? 11.469 -10.895 -25.313 1.00 96.88 95 PHE A CA 1
ATOM 771 C C . PHE A 1 95 ? 12.161 -12.265 -25.354 1.00 96.88 95 PHE A C 1
ATOM 773 O O . PHE A 1 95 ? 12.115 -12.997 -24.362 1.00 96.88 95 PHE A O 1
ATOM 780 N N . SER A 1 96 ? 12.857 -12.596 -26.447 1.00 96.12 96 SER A N 1
ATOM 781 C CA . SER A 1 96 ? 13.570 -13.874 -26.581 1.00 96.12 96 SER A CA 1
ATOM 782 C C . SER A 1 96 ? 14.632 -14.082 -25.491 1.00 96.12 96 SER A C 1
ATOM 784 O O . SER A 1 96 ? 14.803 -15.192 -24.986 1.00 96.12 96 SER A O 1
ATOM 786 N N . GLU A 1 97 ? 15.291 -13.011 -25.038 1.00 95.31 97 GLU A N 1
ATOM 787 C CA . GLU A 1 97 ? 16.280 -13.084 -23.961 1.00 95.31 97 GLU A CA 1
ATOM 788 C C . GLU A 1 97 ? 15.653 -13.401 -22.594 1.00 95.31 97 GLU A C 1
ATOM 790 O O . GLU A 1 97 ? 16.318 -14.004 -21.743 1.00 95.31 97 GLU A O 1
ATOM 795 N N . THR A 1 98 ? 14.377 -13.050 -22.387 1.00 96.38 98 THR A N 1
ATOM 796 C CA . THR A 1 98 ? 13.633 -13.373 -21.155 1.00 96.38 98 THR A CA 1
ATOM 797 C C . THR A 1 98 ? 13.247 -14.848 -21.056 1.00 96.38 98 THR A C 1
ATOM 799 O O . THR A 1 98 ? 12.987 -15.337 -19.958 1.00 96.38 98 THR A O 1
ATOM 802 N N . GLN A 1 99 ? 13.235 -15.571 -22.181 1.00 96.06 99 GLN A N 1
ATOM 803 C CA . GLN A 1 99 ? 12.898 -16.998 -22.261 1.00 96.06 99 GLN A CA 1
ATOM 804 C C . GLN A 1 99 ? 14.074 -17.913 -21.872 1.00 96.06 99 GLN A C 1
ATOM 806 O O . GLN A 1 99 ? 13.924 -19.128 -21.763 1.00 96.06 99 GLN A O 1
ATOM 811 N N . ASN A 1 100 ? 15.260 -17.344 -21.643 1.00 91.81 100 ASN A N 1
ATOM 812 C CA . ASN A 1 100 ? 16.476 -18.094 -21.348 1.00 91.81 100 ASN A CA 1
ATOM 813 C C . ASN A 1 100 ? 16.385 -18.871 -20.017 1.00 91.81 100 ASN A C 1
ATOM 815 O O . ASN A 1 100 ? 15.936 -18.337 -19.003 1.00 91.81 100 ASN A O 1
ATOM 819 N N . SER A 1 101 ? 16.901 -20.105 -19.982 1.00 88.88 101 SER A N 1
ATOM 820 C CA . SER A 1 101 ? 16.931 -20.958 -18.785 1.00 88.88 101 SER A CA 1
ATOM 821 C C . SER A 1 101 ? 17.689 -20.362 -17.593 1.00 88.88 101 SER A C 1
ATOM 823 O O . SER A 1 101 ? 17.433 -20.760 -16.458 1.00 88.88 101 SER A O 1
ATOM 825 N N . THR A 1 102 ? 18.595 -19.399 -17.802 1.00 91.69 102 THR A N 1
ATOM 826 C CA . THR A 1 102 ? 19.254 -18.674 -16.696 1.00 91.69 102 THR A CA 1
ATOM 827 C C . THR A 1 102 ? 18.262 -17.876 -15.844 1.00 91.69 102 THR A C 1
ATOM 829 O O . THR A 1 102 ? 18.554 -17.571 -14.694 1.00 91.69 102 THR A O 1
ATOM 832 N N . MET A 1 103 ? 17.077 -17.568 -16.382 1.00 93.44 103 MET A N 1
ATOM 833 C CA . MET A 1 103 ? 16.006 -16.814 -15.720 1.00 93.44 103 MET A CA 1
ATOM 834 C C . MET A 1 103 ? 15.030 -17.712 -14.937 1.00 93.44 103 MET A C 1
ATOM 836 O O . MET A 1 103 ? 13.991 -17.235 -14.478 1.00 93.44 103 MET A O 1
ATOM 840 N N . LYS A 1 104 ? 15.351 -19.005 -14.752 1.00 94.56 104 LYS A N 1
ATOM 841 C CA . LYS A 1 104 ? 14.457 -20.004 -14.139 1.00 94.56 104 LYS A CA 1
ATOM 842 C C . LYS A 1 104 ? 13.864 -19.564 -12.797 1.00 94.56 104 LYS A C 1
ATOM 844 O O . LYS A 1 104 ? 12.687 -19.808 -12.558 1.00 94.56 104 LYS A O 1
ATOM 849 N N . TYR A 1 105 ? 14.644 -18.885 -11.950 1.00 94.00 105 TYR A N 1
ATOM 850 C CA . TYR A 1 105 ? 14.157 -18.351 -10.672 1.00 94.00 105 TYR A CA 1
ATOM 851 C C . TYR A 1 105 ? 12.904 -17.476 -10.849 1.00 94.00 105 TYR A C 1
ATOM 853 O O . TYR A 1 105 ? 11.912 -17.659 -10.144 1.00 94.00 105 TYR A O 1
ATOM 861 N N . PHE A 1 106 ? 12.916 -16.571 -11.830 1.00 94.94 106 PHE A N 1
ATOM 862 C CA . PHE A 1 106 ? 11.779 -15.699 -12.108 1.00 94.94 106 PHE A CA 1
ATOM 863 C C . PHE A 1 106 ? 10.645 -16.441 -12.814 1.00 94.94 106 PHE A C 1
ATOM 865 O O . PHE A 1 106 ? 9.483 -16.208 -12.493 1.00 94.94 106 PHE A O 1
ATOM 872 N N . HIS A 1 107 ? 10.954 -17.377 -13.719 1.00 96.25 107 HIS A N 1
ATOM 873 C CA . HIS A 1 107 ? 9.933 -18.213 -14.368 1.00 96.25 107 HIS A CA 1
ATOM 874 C C . HIS A 1 107 ? 9.134 -19.029 -13.350 1.00 96.25 107 HIS A C 1
ATOM 876 O O . HIS A 1 107 ? 7.909 -19.088 -13.432 1.00 96.25 107 HIS A O 1
ATOM 882 N N . ASP A 1 108 ? 9.813 -19.624 -12.366 1.00 95.25 108 ASP A N 1
ATOM 883 C CA . ASP A 1 108 ? 9.171 -20.403 -11.309 1.00 95.25 108 ASP A CA 1
ATOM 884 C C . ASP A 1 108 ? 8.289 -19.512 -10.421 1.00 95.25 108 ASP A C 1
ATOM 886 O O . ASP A 1 108 ? 7.179 -19.910 -10.074 1.00 95.25 108 ASP A O 1
ATOM 890 N N . ARG A 1 109 ? 8.721 -18.279 -10.124 1.00 92.81 109 ARG A N 1
ATOM 891 C CA . ARG A 1 109 ? 7.927 -17.295 -9.366 1.00 92.81 109 ARG A CA 1
ATOM 892 C C . ARG A 1 109 ? 6.702 -16.803 -10.133 1.00 92.81 109 ARG A C 1
ATOM 894 O O . ARG A 1 109 ? 5.626 -16.724 -9.549 1.00 92.81 109 ARG A O 1
ATOM 901 N N . ILE A 1 110 ? 6.835 -16.536 -11.434 1.00 94.50 110 ILE A N 1
ATOM 902 C CA . ILE A 1 110 ? 5.704 -16.213 -12.318 1.00 94.50 110 ILE A CA 1
ATOM 903 C C . ILE A 1 110 ? 4.704 -17.374 -12.328 1.00 94.50 110 ILE A C 1
ATOM 905 O O . ILE A 1 110 ? 3.507 -17.160 -12.144 1.00 94.50 110 ILE A O 1
ATOM 909 N N . ARG A 1 111 ? 5.178 -18.619 -12.456 1.00 94.56 111 ARG A N 1
ATOM 910 C CA . ARG A 1 111 ? 4.300 -19.796 -12.422 1.00 94.56 111 ARG A CA 1
ATOM 911 C C . ARG A 1 111 ? 3.597 -19.947 -11.072 1.00 94.56 111 ARG A C 1
ATOM 913 O O . ARG A 1 111 ? 2.397 -20.189 -11.049 1.00 94.56 111 ARG A O 1
ATOM 920 N N . GLN A 1 112 ? 4.319 -19.795 -9.964 1.00 90.62 112 GLN A N 1
ATOM 921 C CA . GLN A 1 112 ? 3.772 -19.951 -8.612 1.00 90.62 112 GLN A CA 1
ATOM 922 C C . GLN A 1 112 ? 2.750 -18.867 -8.257 1.00 90.62 112 GLN A C 1
ATOM 924 O O . GLN A 1 112 ? 1.713 -19.185 -7.682 1.00 90.62 112 GLN A O 1
ATOM 929 N N . ASN A 1 113 ? 3.029 -17.610 -8.610 1.00 87.81 113 ASN A N 1
ATOM 930 C CA . ASN A 1 113 ? 2.244 -16.472 -8.133 1.00 87.81 113 ASN A CA 1
ATOM 931 C C . ASN A 1 113 ? 1.175 -16.015 -9.132 1.00 87.81 113 ASN A C 1
ATOM 933 O O . ASN A 1 113 ? 0.172 -15.447 -8.713 1.00 87.81 113 ASN A O 1
ATOM 937 N N . LEU A 1 114 ? 1.368 -16.271 -10.432 1.00 87.75 114 LEU A N 1
ATOM 938 C CA . LEU A 1 114 ? 0.454 -15.839 -11.499 1.00 87.75 114 LEU A CA 1
ATOM 939 C C . LEU A 1 114 ? -0.178 -16.999 -12.272 1.00 87.75 114 LEU A C 1
ATOM 941 O O . LEU A 1 114 ? -1.027 -16.762 -13.126 1.00 87.75 114 LEU A O 1
ATOM 945 N N . ASN A 1 115 ? 0.236 -18.246 -12.018 1.00 90.50 115 ASN A N 1
ATOM 946 C CA . ASN A 1 115 ? -0.180 -19.412 -12.802 1.00 90.50 115 ASN A CA 1
ATOM 947 C C . ASN A 1 115 ? 0.099 -19.255 -14.316 1.00 90.50 115 ASN A C 1
ATOM 949 O O . ASN A 1 115 ? -0.620 -19.790 -15.160 1.00 90.50 115 ASN A O 1
ATOM 953 N N . ILE A 1 116 ? 1.158 -18.516 -14.665 1.00 94.25 116 ILE A N 1
ATOM 954 C CA . ILE A 1 116 ? 1.619 -18.322 -16.043 1.00 94.25 116 ILE A CA 1
ATOM 955 C C . ILE A 1 116 ? 2.870 -19.174 -16.258 1.00 94.25 116 ILE A C 1
ATOM 957 O O . ILE A 1 116 ? 3.865 -19.042 -15.547 1.00 94.25 116 ILE A O 1
ATOM 961 N N . ASP A 1 117 ? 2.852 -20.041 -17.268 1.00 96.25 117 ASP A N 1
ATOM 962 C CA . ASP A 1 117 ? 4.068 -20.712 -17.720 1.00 96.25 117 ASP A CA 1
ATOM 963 C C . ASP A 1 117 ? 4.838 -19.792 -18.669 1.00 96.25 117 ASP A C 1
ATOM 965 O O . ASP A 1 117 ? 4.588 -19.792 -19.876 1.00 96.25 117 ASP A O 1
ATOM 969 N N . TRP A 1 118 ? 5.777 -19.014 -18.119 1.00 97.19 118 TRP A N 1
ATOM 970 C CA . TRP A 1 118 ? 6.531 -18.027 -18.896 1.00 97.19 118 TRP A CA 1
ATOM 971 C C . TRP A 1 118 ? 7.235 -18.631 -20.120 1.00 97.19 118 TRP A C 1
ATOM 973 O O . TRP A 1 118 ? 7.291 -17.992 -21.164 1.00 97.19 118 TRP A O 1
ATOM 983 N N . THR A 1 119 ? 7.687 -19.888 -20.024 1.00 95.50 119 THR A N 1
ATOM 984 C CA . THR A 1 119 ? 8.403 -20.593 -21.105 1.00 95.50 119 THR A CA 1
ATOM 985 C C . THR A 1 119 ? 7.525 -20.948 -22.308 1.00 95.50 119 THR A C 1
ATOM 987 O O . THR A 1 119 ? 8.028 -21.325 -23.365 1.00 95.50 119 THR A O 1
ATOM 990 N N . ARG A 1 120 ? 6.200 -20.855 -22.146 1.00 96.69 120 ARG A N 1
ATOM 991 C CA . ARG A 1 120 ? 5.197 -21.106 -23.193 1.00 96.69 120 ARG A CA 1
ATOM 992 C C . ARG A 1 120 ? 4.580 -19.828 -23.746 1.00 96.69 120 ARG A C 1
ATOM 994 O O . ARG A 1 120 ? 3.777 -19.905 -24.673 1.00 96.69 120 ARG A O 1
ATOM 1001 N N . VAL A 1 121 ? 4.920 -18.680 -23.169 1.00 97.62 121 VAL A N 1
ATOM 1002 C CA . VAL A 1 121 ? 4.466 -17.378 -23.648 1.00 97.62 121 VAL A CA 1
ATOM 1003 C C . VAL A 1 121 ? 5.041 -17.139 -25.037 1.00 97.62 121 VAL A C 1
ATOM 1005 O O . VAL A 1 121 ? 6.217 -17.395 -25.288 1.00 97.62 121 VAL A O 1
ATOM 1008 N N . THR A 1 122 ? 4.210 -16.645 -25.946 1.00 97.12 122 THR A N 1
ATOM 1009 C CA . THR A 1 122 ? 4.618 -16.331 -27.314 1.00 97.12 122 THR A CA 1
ATOM 1010 C C . THR A 1 122 ? 4.786 -14.829 -27.505 1.00 97.12 122 THR A C 1
ATOM 1012 O O . THR A 1 122 ? 4.253 -14.024 -26.744 1.00 97.12 122 THR A O 1
ATOM 1015 N N . TRP A 1 123 ? 5.476 -14.428 -28.575 1.00 96.62 123 TRP A N 1
ATOM 1016 C CA . TRP A 1 123 ? 5.589 -13.015 -28.950 1.00 96.62 123 TRP A CA 1
ATOM 1017 C C . TRP A 1 123 ? 4.217 -12.339 -29.110 1.00 96.62 123 TRP A C 1
ATOM 1019 O O . TRP A 1 123 ? 4.055 -11.178 -28.750 1.00 96.62 123 TRP A O 1
ATOM 1029 N N . ALA A 1 124 ? 3.204 -13.061 -29.600 1.00 96.19 124 ALA A N 1
ATOM 1030 C CA . ALA A 1 124 ? 1.849 -12.535 -29.752 1.00 96.19 124 ALA A CA 1
ATOM 1031 C C . ALA A 1 124 ? 1.166 -12.227 -28.409 1.00 96.19 124 ALA A C 1
ATOM 1033 O O . ALA A 1 124 ? 0.362 -11.299 -28.334 1.00 96.19 124 ALA A O 1
ATOM 1034 N N . ASP A 1 125 ? 1.509 -12.945 -27.338 1.00 97.25 125 ASP A N 1
ATOM 1035 C CA . ASP A 1 125 ? 0.901 -12.733 -26.024 1.00 97.25 125 ASP A CA 1
ATOM 1036 C C . ASP A 1 125 ? 1.291 -11.394 -25.389 1.00 97.25 125 ASP A C 1
ATOM 1038 O O . ASP A 1 125 ? 0.535 -10.877 -24.569 1.00 97.25 125 ASP A O 1
ATOM 1042 N N . LEU A 1 126 ? 2.411 -10.780 -25.795 1.00 97.50 126 LEU A N 1
ATOM 1043 C CA . LEU A 1 126 ? 2.840 -9.469 -25.285 1.00 97.50 126 LEU A CA 1
ATOM 1044 C C . LEU A 1 126 ? 1.874 -8.334 -25.666 1.00 97.50 126 LEU A C 1
ATOM 1046 O O . LEU A 1 126 ? 1.947 -7.243 -25.107 1.00 97.50 126 LEU A O 1
ATOM 1050 N N . ARG A 1 127 ? 0.887 -8.588 -26.536 1.00 96.19 127 ARG A N 1
ATOM 1051 C CA . ARG A 1 127 ? -0.238 -7.663 -26.754 1.00 96.19 127 ARG A CA 1
ATOM 1052 C C . ARG A 1 127 ? -1.101 -7.469 -25.502 1.00 96.19 127 ARG A C 1
ATOM 1054 O O . ARG A 1 127 ? -1.899 -6.532 -25.472 1.00 96.19 127 ARG A O 1
ATOM 1061 N N . LYS A 1 128 ? -0.981 -8.354 -24.510 1.00 97.56 128 LYS A N 1
ATOM 1062 C CA . LYS A 1 128 ? -1.635 -8.270 -23.201 1.00 97.56 128 LYS A CA 1
ATOM 1063 C C . LYS A 1 128 ? -0.740 -7.465 -22.246 1.00 97.56 128 LYS A C 1
ATOM 1065 O O . LYS A 1 128 ? 0.437 -7.814 -22.105 1.00 97.56 128 LYS A O 1
ATOM 1070 N N . PRO A 1 129 ? -1.257 -6.428 -21.563 1.00 97.88 129 PRO A N 1
ATOM 1071 C CA . PRO A 1 129 ? -0.456 -5.565 -20.696 1.00 97.88 129 PRO A CA 1
ATOM 1072 C C . PRO A 1 129 ? 0.396 -6.305 -19.663 1.00 97.88 129 PRO A C 1
ATOM 1074 O O . PRO A 1 129 ? 1.582 -6.007 -19.549 1.00 97.88 129 PRO A O 1
ATOM 1077 N N . LEU A 1 130 ? -0.156 -7.302 -18.958 1.00 96.88 130 LEU A N 1
ATOM 1078 C CA . LEU A 1 130 ? 0.599 -8.042 -17.940 1.00 96.88 130 LEU A CA 1
ATOM 1079 C C . LEU A 1 130 ? 1.817 -8.761 -18.536 1.00 96.88 130 LEU A C 1
ATOM 1081 O O . LEU A 1 130 ? 2.887 -8.791 -17.933 1.00 96.88 130 LEU A O 1
ATOM 1085 N N . TYR A 1 131 ? 1.675 -9.306 -19.743 1.00 98.00 131 TYR A N 1
ATOM 1086 C CA . TYR A 1 131 ? 2.726 -10.057 -20.424 1.00 98.00 131 TYR A CA 1
ATOM 1087 C C . TYR A 1 131 ? 3.802 -9.109 -20.964 1.00 98.00 131 TYR A C 1
ATOM 1089 O O . TYR A 1 131 ? 4.988 -9.374 -20.793 1.00 98.00 131 TYR A O 1
ATOM 1097 N N . SER A 1 132 ? 3.407 -7.970 -21.543 1.00 97.62 132 SER A N 1
ATOM 1098 C CA . SER A 1 132 ? 4.341 -6.896 -21.921 1.00 97.62 132 SER A CA 1
ATOM 1099 C C . SER A 1 132 ? 5.133 -6.385 -20.710 1.00 97.62 132 SER A C 1
ATOM 1101 O O . SER A 1 132 ? 6.361 -6.309 -20.766 1.00 97.62 132 SER A O 1
ATOM 1103 N N . GLY A 1 133 ? 4.453 -6.117 -19.590 1.00 97.44 133 GLY A N 1
ATOM 1104 C CA . GLY A 1 133 ? 5.074 -5.635 -18.355 1.00 97.44 133 GLY A CA 1
ATOM 1105 C C . GLY A 1 133 ? 6.050 -6.640 -17.746 1.00 97.44 133 GLY A C 1
ATOM 1106 O O . GLY A 1 133 ? 7.172 -6.271 -17.407 1.00 97.44 133 GLY A O 1
ATOM 1107 N N . LEU A 1 134 ?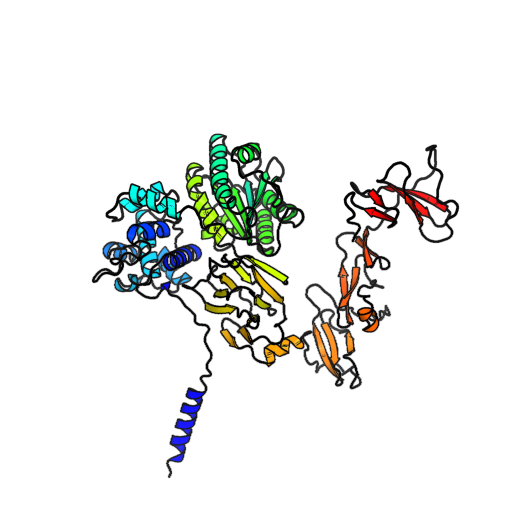 5.674 -7.923 -17.671 1.00 97.56 134 LEU A N 1
ATOM 1108 C CA . LEU A 1 134 ? 6.568 -8.993 -17.214 1.00 97.56 134 LEU A CA 1
ATOM 1109 C C . LEU A 1 134 ? 7.789 -9.150 -18.128 1.00 97.56 134 LEU A C 1
ATOM 1111 O O . LEU A 1 134 ? 8.901 -9.306 -17.629 1.00 97.56 134 LEU A O 1
ATOM 1115 N N . ALA A 1 135 ? 7.613 -9.069 -19.451 1.00 97.56 135 ALA A N 1
ATOM 1116 C CA . ALA A 1 135 ? 8.727 -9.158 -20.391 1.00 97.56 135 ALA A CA 1
ATOM 1117 C C . ALA A 1 135 ? 9.711 -7.992 -20.210 1.00 97.56 135 ALA A C 1
ATOM 1119 O O . ALA A 1 135 ? 10.919 -8.218 -20.134 1.00 97.56 135 ALA A O 1
ATOM 1120 N N . ALA A 1 136 ? 9.204 -6.765 -20.061 1.00 96.75 136 ALA A N 1
ATOM 1121 C CA . ALA A 1 136 ? 10.029 -5.596 -19.769 1.00 96.75 136 ALA A CA 1
ATOM 1122 C C . ALA A 1 136 ? 10.778 -5.756 -18.439 1.00 96.75 136 ALA A C 1
ATOM 1124 O O . ALA A 1 136 ? 11.992 -5.567 -18.384 1.00 96.75 136 ALA A O 1
ATOM 1125 N N . ALA A 1 137 ? 10.077 -6.178 -17.385 1.00 95.75 137 ALA A N 1
ATOM 1126 C CA . ALA A 1 137 ? 10.643 -6.363 -16.053 1.00 95.75 137 ALA A CA 1
ATOM 1127 C C . ALA A 1 137 ? 11.772 -7.404 -16.043 1.00 95.75 137 ALA A C 1
ATOM 1129 O O . ALA A 1 137 ? 12.859 -7.144 -15.527 1.00 95.75 137 ALA A O 1
ATOM 1130 N N . LEU A 1 138 ? 11.539 -8.566 -16.662 1.00 95.94 138 LEU A N 1
ATOM 1131 C CA . LEU A 1 138 ? 12.530 -9.636 -16.781 1.00 95.94 138 LEU A CA 1
ATOM 1132 C C . LEU A 1 138 ? 13.747 -9.194 -17.589 1.00 95.94 138 LEU A C 1
ATOM 1134 O O . LEU A 1 138 ? 14.877 -9.519 -17.224 1.00 95.94 138 LEU A O 1
ATOM 1138 N N . TYR A 1 139 ? 13.527 -8.462 -18.682 1.00 95.50 139 TYR A N 1
ATOM 1139 C CA . TYR A 1 139 ? 14.622 -7.954 -19.493 1.00 95.50 139 TYR A CA 1
ATOM 1140 C C . TYR A 1 139 ? 15.460 -6.943 -18.706 1.00 95.50 139 TYR A C 1
ATOM 1142 O O . TYR A 1 139 ? 16.675 -7.096 -18.651 1.00 95.50 139 TYR A O 1
ATOM 1150 N N . ILE A 1 140 ? 14.837 -5.983 -18.015 1.00 94.81 140 ILE A N 1
ATOM 1151 C CA . ILE A 1 140 ? 15.546 -5.016 -17.163 1.00 94.81 140 ILE A CA 1
ATOM 1152 C C . ILE A 1 140 ? 16.379 -5.742 -16.103 1.00 94.81 140 ILE A C 1
ATOM 1154 O O . ILE A 1 140 ? 17.578 -5.495 -16.016 1.00 94.81 140 ILE A O 1
ATOM 1158 N N . ILE A 1 141 ? 15.790 -6.683 -15.359 1.00 92.69 141 ILE A N 1
ATOM 1159 C CA . ILE A 1 141 ? 16.512 -7.434 -14.320 1.00 92.69 141 ILE A CA 1
ATOM 1160 C C . ILE A 1 141 ? 17.714 -8.190 -14.882 1.00 92.69 141 ILE A C 1
ATOM 1162 O O . ILE A 1 141 ? 18.762 -8.258 -14.240 1.00 92.69 141 ILE A O 1
ATOM 1166 N N . LYS A 1 142 ? 17.592 -8.733 -16.098 1.00 93.19 142 LYS A N 1
ATOM 1167 C CA . LYS A 1 142 ? 18.705 -9.381 -16.789 1.00 93.19 142 LYS A CA 1
ATOM 1168 C C . LYS A 1 142 ? 19.825 -8.379 -17.079 1.00 93.19 142 LYS A C 1
ATOM 1170 O O . LYS A 1 142 ? 20.987 -8.706 -16.860 1.00 93.19 142 LYS A O 1
ATOM 1175 N N . GLN A 1 143 ? 19.491 -7.176 -17.551 1.00 92.50 143 GLN A N 1
ATOM 1176 C CA . GLN A 1 143 ? 20.478 -6.134 -17.861 1.00 92.50 143 GLN A CA 1
ATOM 1177 C C . GLN A 1 143 ? 21.146 -5.552 -16.610 1.00 92.50 143 GLN A C 1
ATOM 1179 O O . GLN A 1 143 ? 22.265 -5.050 -16.690 1.00 92.50 143 GLN A O 1
ATOM 1184 N N . THR A 1 144 ? 20.483 -5.628 -15.455 1.00 92.19 144 THR A N 1
ATOM 1185 C CA . THR A 1 144 ? 20.993 -5.095 -14.188 1.00 92.19 144 THR A CA 1
ATOM 1186 C C . THR A 1 144 ? 21.535 -6.164 -13.241 1.00 92.19 144 THR A C 1
ATOM 1188 O O . THR A 1 144 ? 21.769 -5.881 -12.071 1.00 92.19 144 THR A O 1
ATOM 1191 N N . ASN A 1 145 ? 21.746 -7.397 -13.716 1.00 90.25 145 ASN A N 1
ATOM 1192 C CA . ASN A 1 145 ? 22.227 -8.517 -12.897 1.00 90.25 145 ASN A CA 1
ATOM 1193 C C . ASN A 1 145 ? 21.404 -8.737 -11.610 1.00 90.25 145 ASN A C 1
ATOM 1195 O O . ASN A 1 145 ? 21.955 -9.032 -10.553 1.00 90.25 145 ASN A O 1
ATOM 1199 N N . ASN A 1 146 ? 20.076 -8.658 -11.726 1.00 87.88 146 ASN A N 1
ATOM 1200 C CA . ASN A 1 146 ? 19.085 -8.806 -10.651 1.00 87.88 146 ASN A CA 1
ATOM 1201 C C . ASN A 1 146 ? 18.981 -7.637 -9.654 1.00 87.88 146 ASN A C 1
ATOM 1203 O O . ASN A 1 146 ? 18.228 -7.755 -8.689 1.00 87.88 146 ASN A O 1
ATOM 1207 N N . GLU A 1 147 ? 19.665 -6.515 -9.885 1.00 86.56 147 GLU A N 1
ATOM 1208 C CA . GLU A 1 147 ? 19.622 -5.341 -9.002 1.00 86.56 147 GLU A CA 1
ATOM 1209 C C . GLU A 1 147 ? 19.108 -4.120 -9.769 1.00 86.56 147 GLU A C 1
ATOM 1211 O O . GLU A 1 147 ? 19.856 -3.418 -10.443 1.00 86.56 147 GLU A O 1
ATOM 1216 N N . ILE A 1 148 ? 17.796 -3.880 -9.739 1.00 90.75 148 ILE A N 1
ATOM 1217 C CA . ILE A 1 148 ? 17.232 -2.660 -10.330 1.00 90.75 148 ILE A CA 1
ATOM 1218 C C . ILE A 1 148 ? 17.591 -1.479 -9.416 1.00 90.75 148 ILE A C 1
ATOM 1220 O O . ILE A 1 148 ? 17.318 -1.550 -8.221 1.00 90.75 148 ILE A O 1
ATOM 1224 N N . PRO A 1 149 ? 18.181 -0.381 -9.921 1.00 89.44 149 PRO A N 1
ATOM 1225 C CA . PRO A 1 149 ? 18.491 0.752 -9.063 1.00 89.44 149 PRO A CA 1
ATOM 1226 C C . PRO A 1 149 ? 17.227 1.516 -8.674 1.00 89.44 149 PRO A C 1
ATOM 1228 O O . PRO A 1 149 ? 16.336 1.735 -9.496 1.00 89.44 149 PRO A O 1
ATOM 1231 N N . ILE A 1 150 ? 17.190 1.999 -7.435 1.00 87.19 150 ILE A N 1
ATOM 1232 C CA . ILE A 1 150 ? 16.088 2.820 -6.921 1.00 87.19 150 ILE A CA 1
ATOM 1233 C C . ILE A 1 150 ? 16.118 4.256 -7.475 1.00 87.19 150 ILE A C 1
ATOM 1235 O O . ILE A 1 150 ? 15.074 4.837 -7.786 1.00 87.19 150 ILE A O 1
ATOM 1239 N N . GLN A 1 151 ? 17.320 4.814 -7.662 1.00 87.44 151 GLN A N 1
ATOM 1240 C CA . GLN A 1 151 ? 17.536 6.185 -8.131 1.00 87.44 151 GLN A CA 1
ATOM 1241 C C . GLN A 1 151 ? 17.065 6.391 -9.574 1.00 87.44 151 GLN A C 1
ATOM 1243 O O . GLN A 1 151 ? 17.416 5.629 -10.481 1.00 87.44 151 GLN A O 1
ATOM 1248 N N . LEU A 1 152 ? 16.306 7.469 -9.789 1.00 88.69 152 LEU A N 1
ATOM 1249 C CA . LEU A 1 152 ? 15.715 7.813 -11.081 1.00 88.69 152 LEU A CA 1
ATOM 1250 C C . LEU A 1 152 ? 16.784 8.030 -12.161 1.00 88.69 152 LEU A C 1
ATOM 1252 O O . LEU A 1 152 ? 16.611 7.602 -13.298 1.00 88.69 152 LEU A O 1
ATOM 1256 N N . GLU A 1 153 ? 17.899 8.660 -11.806 1.00 91.00 153 GLU A N 1
ATOM 1257 C CA . GLU A 1 153 ? 19.030 8.940 -12.688 1.00 91.00 153 GLU A CA 1
ATOM 1258 C C . GLU A 1 153 ? 19.684 7.646 -13.185 1.00 91.00 153 GLU A C 1
ATOM 1260 O O . GLU A 1 153 ? 19.978 7.496 -14.372 1.00 91.00 153 GLU A O 1
ATOM 1265 N N . ASN A 1 154 ? 19.862 6.668 -12.294 1.00 92.00 154 ASN A N 1
ATOM 1266 C CA . ASN A 1 154 ? 20.443 5.376 -12.650 1.00 92.00 154 ASN A CA 1
ATOM 1267 C C . ASN A 1 154 ? 19.486 4.555 -13.517 1.00 92.00 154 ASN A C 1
ATOM 1269 O O . ASN A 1 154 ? 19.921 3.948 -14.497 1.00 92.00 154 ASN A O 1
ATOM 1273 N N . GLN A 1 155 ? 18.183 4.599 -13.225 1.00 93.38 155 GLN A N 1
ATOM 1274 C CA . GLN A 1 155 ? 17.171 4.013 -14.104 1.00 93.38 155 GLN A CA 1
ATOM 1275 C C . GLN A 1 155 ? 17.176 4.665 -15.489 1.00 93.38 155 GLN A C 1
ATOM 1277 O O . GLN A 1 155 ? 17.171 3.952 -16.487 1.00 93.38 155 GLN A O 1
ATOM 1282 N N . ALA A 1 156 ? 17.271 5.995 -15.572 1.00 94.19 156 ALA A N 1
ATOM 1283 C CA . ALA A 1 156 ? 17.366 6.719 -16.839 1.00 94.19 156 ALA A CA 1
ATOM 1284 C C . ALA A 1 156 ? 18.598 6.295 -17.659 1.00 94.19 156 ALA A C 1
ATOM 1286 O O . ALA A 1 156 ? 18.515 6.067 -18.870 1.00 94.19 156 ALA A O 1
ATOM 1287 N N . ASN A 1 157 ? 19.741 6.131 -16.986 1.00 93.25 157 ASN A N 1
ATOM 1288 C CA . ASN A 1 157 ? 20.985 5.672 -17.596 1.00 93.25 157 ASN A CA 1
ATOM 1289 C C . ASN A 1 157 ? 20.880 4.237 -18.124 1.00 93.25 157 ASN A C 1
ATOM 1291 O O . ASN A 1 157 ? 21.380 3.959 -19.213 1.00 93.25 157 ASN A O 1
ATOM 1295 N N . ILE A 1 158 ? 20.229 3.330 -17.390 1.00 92.44 158 ILE A N 1
ATOM 1296 C CA . ILE A 1 158 ? 19.965 1.963 -17.863 1.00 92.44 158 ILE A CA 1
ATOM 1297 C C . ILE A 1 158 ? 18.992 1.999 -19.036 1.00 92.44 158 ILE A C 1
ATOM 1299 O O . ILE A 1 158 ? 19.285 1.435 -20.085 1.00 92.44 158 ILE A O 1
ATOM 1303 N N . TRP A 1 159 ? 17.875 2.712 -18.893 1.00 93.94 159 TRP A N 1
ATOM 1304 C CA . TRP A 1 159 ? 16.828 2.801 -19.905 1.00 93.94 159 TRP A CA 1
ATOM 1305 C C . TRP A 1 159 ? 17.362 3.259 -21.268 1.00 93.94 159 TRP A C 1
ATOM 1307 O O . TRP A 1 159 ? 17.089 2.635 -22.292 1.00 93.94 159 TRP A O 1
ATOM 1317 N N . SER A 1 160 ? 18.213 4.291 -21.276 1.00 92.00 160 SER A N 1
ATOM 1318 C CA . SER A 1 160 ? 18.829 4.801 -22.511 1.00 92.00 160 SER A CA 1
ATOM 1319 C C . SER A 1 160 ? 19.743 3.790 -23.220 1.00 92.00 160 SER A C 1
ATOM 1321 O O . SER A 1 160 ? 20.012 3.932 -24.409 1.00 92.00 160 SER A O 1
ATOM 1323 N N . LYS A 1 161 ? 20.213 2.752 -22.515 1.00 89.44 161 LYS A N 1
ATOM 1324 C CA . LYS A 1 161 ? 21.078 1.696 -23.065 1.00 89.44 161 LYS A CA 1
ATOM 1325 C C . LYS A 1 161 ? 20.306 0.457 -23.514 1.00 89.44 161 LYS A C 1
ATOM 1327 O O . LYS A 1 161 ? 20.816 -0.295 -24.339 1.00 89.44 161 LYS A O 1
ATOM 1332 N N . ILE A 1 162 ? 19.096 0.229 -23.003 1.00 86.62 162 ILE A N 1
ATOM 1333 C CA . ILE A 1 162 ? 18.343 -1.015 -23.234 1.00 86.62 162 ILE A CA 1
ATOM 1334 C C . ILE A 1 162 ? 17.436 -0.984 -24.474 1.00 86.62 162 ILE A C 1
ATOM 1336 O O . ILE A 1 162 ? 16.524 -1.793 -24.564 1.00 86.62 162 ILE A O 1
ATOM 1340 N N . GLY A 1 163 ? 17.727 -0.133 -25.465 1.00 68.31 163 GLY A N 1
ATOM 1341 C CA . GLY A 1 163 ? 17.037 -0.120 -26.766 1.00 68.31 163 GLY A CA 1
ATOM 1342 C C . GLY A 1 163 ? 16.053 1.033 -26.981 1.00 68.31 163 GLY A C 1
ATOM 1343 O O . GLY A 1 163 ? 15.308 1.011 -27.957 1.00 68.31 163 GLY A O 1
ATOM 1344 N N . SER A 1 164 ? 16.063 2.045 -26.110 1.00 75.00 164 SER A N 1
ATOM 1345 C CA . SER A 1 164 ? 15.272 3.263 -26.300 1.00 75.00 164 SER A CA 1
ATOM 1346 C C . SER A 1 164 ? 15.846 4.163 -27.400 1.00 75.00 164 SER A C 1
ATOM 1348 O O . SER A 1 164 ? 17.060 4.312 -27.540 1.00 75.00 164 SER A O 1
ATOM 1350 N N . SER A 1 165 ? 14.965 4.816 -28.161 1.00 73.62 165 SER A N 1
ATOM 1351 C CA . SER A 1 165 ? 15.334 5.833 -29.152 1.00 73.62 165 SER A CA 1
ATOM 1352 C C . SER A 1 165 ? 15.510 7.239 -28.560 1.00 73.62 165 SER A C 1
ATOM 1354 O O . SER A 1 165 ? 15.809 8.170 -29.308 1.00 73.62 165 SER A O 1
ATOM 1356 N N . ARG A 1 166 ? 15.268 7.430 -27.255 1.00 86.81 166 ARG A N 1
ATOM 1357 C CA . ARG A 1 166 ? 15.312 8.744 -26.584 1.00 86.81 166 ARG A CA 1
ATOM 1358 C C . ARG A 1 166 ? 16.442 8.806 -25.558 1.00 86.81 166 ARG A C 1
ATOM 1360 O O . ARG A 1 166 ? 17.049 7.797 -25.203 1.00 86.81 166 ARG A O 1
ATOM 1367 N N . SER A 1 167 ? 16.742 10.012 -25.085 1.00 91.94 167 SER A N 1
ATOM 1368 C CA . SER A 1 167 ? 17.854 10.237 -24.163 1.00 91.94 167 SER A CA 1
ATOM 1369 C C . SER A 1 167 ? 17.498 9.866 -22.719 1.00 91.94 167 SER A C 1
ATOM 1371 O O . SER A 1 167 ? 16.335 9.904 -22.316 1.00 91.94 167 SER A O 1
ATOM 1373 N N . ALA A 1 168 ? 18.515 9.593 -21.895 1.00 93.56 168 ALA A N 1
ATOM 1374 C CA . ALA A 1 168 ? 18.337 9.460 -20.446 1.00 93.56 168 ALA A CA 1
ATOM 1375 C C . ALA A 1 168 ? 17.693 10.720 -19.829 1.00 93.56 168 ALA A C 1
ATOM 1377 O O . ALA A 1 168 ? 16.900 10.628 -18.895 1.00 93.56 168 ALA A O 1
ATOM 1378 N N . HIS A 1 169 ? 17.975 11.903 -20.382 1.00 92.69 169 HIS A N 1
ATOM 1379 C CA . HIS A 1 169 ? 17.369 13.149 -19.922 1.00 92.69 169 HIS A CA 1
ATOM 1380 C C . HIS A 1 169 ? 15.846 13.172 -20.138 1.00 92.69 169 HIS A C 1
ATOM 1382 O O . HIS A 1 169 ? 15.111 13.573 -19.238 1.00 92.69 169 HIS A O 1
ATOM 1388 N N . ASP A 1 170 ? 15.356 12.669 -21.276 1.00 92.88 170 ASP A N 1
ATOM 1389 C CA . ASP A 1 170 ? 13.914 12.577 -21.549 1.00 92.88 170 ASP A CA 1
ATOM 1390 C C . ASP A 1 170 ? 13.209 11.663 -20.537 1.00 92.88 170 ASP A C 1
ATOM 1392 O O . ASP A 1 170 ? 12.151 12.010 -20.004 1.00 92.88 170 ASP A O 1
ATOM 1396 N N . PHE A 1 171 ? 13.826 10.516 -20.227 1.00 93.88 171 PHE A N 1
ATOM 1397 C CA . PHE A 1 171 ? 13.327 9.604 -19.198 1.00 93.88 171 PHE A CA 1
ATOM 1398 C C . PHE A 1 171 ? 13.270 10.284 -17.833 1.00 93.88 171 PHE A C 1
ATOM 1400 O O . PHE A 1 171 ? 12.268 10.166 -17.134 1.00 93.88 171 PHE A O 1
ATOM 1407 N N . TYR A 1 172 ? 14.318 11.018 -17.457 1.00 92.44 172 TYR A N 1
ATOM 1408 C CA . TYR A 1 172 ? 14.368 11.739 -16.189 1.00 92.44 172 TYR A CA 1
ATOM 1409 C C . TYR A 1 172 ? 13.237 12.774 -16.069 1.00 92.44 172 TYR A C 1
ATOM 1411 O O . TYR A 1 172 ? 12.536 12.825 -15.056 1.00 92.44 172 TYR A O 1
ATOM 1419 N N . LEU A 1 173 ? 13.003 13.569 -17.118 1.00 91.19 173 LEU A N 1
ATOM 1420 C CA . LEU A 1 173 ? 11.951 14.591 -17.127 1.00 91.19 173 LEU A CA 1
ATOM 1421 C C . LEU A 1 173 ? 10.544 13.990 -17.007 1.00 91.19 173 LEU A C 1
ATOM 1423 O O . LEU A 1 173 ? 9.713 14.507 -16.259 1.00 91.19 173 LEU A O 1
ATOM 1427 N N . VAL A 1 174 ? 10.264 12.893 -17.714 1.00 90.31 174 VAL A N 1
ATOM 1428 C CA . VAL A 1 174 ? 8.961 12.216 -17.608 1.00 90.31 174 VAL A CA 1
ATOM 1429 C C . VAL A 1 174 ? 8.838 11.481 -16.274 1.00 90.31 174 VAL A C 1
ATOM 1431 O O . VAL A 1 174 ? 7.838 11.633 -15.571 1.00 90.31 174 VAL A O 1
ATOM 1434 N N . GLY A 1 175 ? 9.872 10.735 -15.891 1.00 88.69 175 GLY A N 1
ATOM 1435 C CA . GLY A 1 175 ? 9.909 9.945 -14.669 1.00 88.69 175 GLY A CA 1
ATOM 1436 C C . GLY A 1 175 ? 9.738 10.794 -13.413 1.00 88.69 175 GLY A C 1
ATOM 1437 O O . GLY A 1 175 ? 8.923 10.443 -12.568 1.00 88.69 175 GLY A O 1
ATOM 1438 N N . SER A 1 176 ? 10.394 11.954 -13.330 1.00 84.56 176 SER A N 1
ATOM 1439 C CA . SER A 1 176 ? 10.283 12.873 -12.183 1.00 84.56 176 SER A CA 1
ATOM 1440 C C . SER A 1 176 ? 8.868 13.427 -11.957 1.00 84.56 176 SER A C 1
ATOM 1442 O O . SER A 1 176 ? 8.526 13.829 -10.845 1.00 84.56 176 SER A O 1
ATOM 1444 N N . ASN A 1 177 ? 8.017 13.452 -12.989 1.00 83.38 177 ASN A N 1
ATOM 1445 C CA . ASN A 1 177 ? 6.608 13.823 -12.848 1.00 83.38 177 ASN A CA 1
ATOM 1446 C C . ASN A 1 177 ? 5.731 12.640 -12.430 1.00 83.38 177 ASN A C 1
ATOM 1448 O O . ASN A 1 177 ? 4.787 12.832 -11.667 1.00 83.38 177 ASN A O 1
ATOM 1452 N N . VAL A 1 178 ? 6.062 11.428 -12.882 1.00 81.81 178 VAL A N 1
ATOM 1453 C CA . VAL A 1 178 ? 5.397 10.180 -12.470 1.00 81.81 178 VAL A CA 1
ATOM 1454 C C . VAL A 1 178 ? 5.657 9.870 -10.989 1.00 81.81 178 VAL A C 1
ATOM 1456 O O . VAL A 1 178 ? 4.812 9.287 -10.321 1.00 81.81 178 VAL A O 1
ATOM 1459 N N . THR A 1 179 ? 6.803 10.292 -10.450 1.00 66.62 179 THR A N 1
ATOM 1460 C CA . THR A 1 179 ? 7.245 9.993 -9.078 1.00 66.62 179 THR A CA 1
ATOM 1461 C C . THR A 1 179 ? 6.735 10.934 -8.001 1.00 66.62 179 THR A C 1
ATOM 1463 O O . THR A 1 179 ? 7.034 10.706 -6.830 1.00 66.62 179 THR A O 1
ATOM 1466 N N . LYS A 1 180 ? 5.962 11.972 -8.340 1.00 62.62 180 LYS A N 1
ATOM 1467 C CA . LYS A 1 180 ? 5.415 12.942 -7.367 1.00 62.62 180 LYS A CA 1
ATOM 1468 C C . LYS A 1 180 ? 4.319 12.364 -6.449 1.00 62.62 180 LYS A C 1
ATOM 1470 O O . LYS A 1 180 ? 3.526 13.124 -5.899 1.00 62.62 180 LYS A O 1
ATOM 1475 N N . GLY A 1 181 ? 4.325 11.043 -6.263 1.00 55.53 181 GLY A N 1
ATOM 1476 C CA . GLY A 1 181 ? 3.399 10.276 -5.450 1.00 55.53 181 GLY A CA 1
ATOM 1477 C C . GLY A 1 181 ? 2.013 10.187 -6.078 1.00 55.53 181 GLY A C 1
ATOM 1478 O O . GLY A 1 181 ? 1.581 11.035 -6.859 1.00 55.53 181 GLY A O 1
ATOM 1479 N N . CYS A 1 182 ? 1.268 9.165 -5.679 1.00 64.62 182 CYS A N 1
ATOM 1480 C CA . CYS A 1 182 ? -0.174 9.316 -5.551 1.00 64.62 182 CYS A CA 1
ATOM 1481 C C . CYS A 1 182 ? -0.459 10.607 -4.756 1.00 64.62 182 CYS A C 1
ATOM 1483 O O . CYS A 1 182 ? 0.240 10.914 -3.786 1.00 64.62 182 CYS A O 1
ATOM 1485 N N . ASN A 1 183 ? -1.479 11.378 -5.142 1.00 59.00 183 ASN A N 1
ATOM 1486 C CA . ASN A 1 183 ? -1.985 12.406 -4.236 1.00 59.00 183 ASN A CA 1
ATOM 1487 C C . ASN A 1 183 ? -2.437 11.661 -2.970 1.00 59.00 183 ASN A C 1
ATOM 1489 O O . ASN A 1 183 ? -3.388 10.886 -3.037 1.00 59.00 183 ASN A O 1
ATOM 1493 N N . LEU A 1 184 ? -1.693 11.815 -1.867 1.00 60.62 184 LEU A N 1
ATOM 1494 C CA . LEU A 1 184 ? -1.943 11.188 -0.563 1.00 60.62 184 LEU A CA 1
ATOM 1495 C C . LEU A 1 184 ? -3.135 11.861 0.099 1.00 60.62 184 LEU A C 1
ATOM 1497 O O . LEU A 1 184 ? -3.050 12.603 1.070 1.00 60.62 184 LEU A O 1
ATOM 1501 N N . ASP A 1 185 ? -4.256 11.607 -0.531 1.00 65.25 185 ASP A N 1
ATOM 1502 C CA . ASP A 1 185 ? -5.522 12.258 -0.355 1.00 65.25 185 ASP A CA 1
ATOM 1503 C C . ASP A 1 185 ? -6.484 11.225 0.229 1.00 65.25 185 ASP A C 1
ATOM 1505 O O . ASP A 1 185 ? -7.370 10.639 -0.397 1.00 65.25 185 ASP A O 1
ATOM 1509 N N . LYS A 1 186 ? -6.111 10.848 1.442 1.00 76.19 186 LYS A N 1
ATOM 1510 C CA . LYS A 1 186 ? -6.580 9.655 2.111 1.00 76.19 186 LYS A CA 1
ATOM 1511 C C . LYS A 1 186 ? -6.587 9.931 3.590 1.00 76.19 186 LYS A C 1
ATOM 1513 O O . LYS A 1 186 ? -5.671 10.554 4.124 1.00 76.19 186 LYS A O 1
ATOM 1518 N N . LEU A 1 187 ? -7.597 9.394 4.263 1.00 84.81 187 LEU A N 1
ATOM 1519 C CA . LEU A 1 187 ? -7.656 9.403 5.713 1.00 84.81 187 LEU A CA 1
ATOM 1520 C C . LEU A 1 187 ? -6.573 8.464 6.276 1.00 84.81 187 LEU A C 1
ATOM 1522 O O . LEU A 1 187 ? -6.818 7.272 6.464 1.00 84.81 187 LEU A O 1
ATOM 1526 N N . LEU A 1 188 ? -5.367 8.985 6.500 1.00 88.62 188 LEU A N 1
ATOM 1527 C CA . LEU A 1 188 ? -4.175 8.227 6.888 1.00 88.62 188 LEU A CA 1
ATOM 1528 C C . LEU A 1 188 ? -3.621 8.725 8.226 1.00 88.62 188 LEU A C 1
ATOM 1530 O O . LEU A 1 188 ? -3.417 9.919 8.418 1.00 88.62 188 LEU A O 1
ATOM 1534 N N . ASP A 1 189 ? -3.340 7.802 9.141 1.00 91.81 189 ASP A N 1
ATOM 1535 C CA . ASP A 1 189 ? -2.540 8.053 10.338 1.00 91.81 189 ASP A CA 1
ATOM 1536 C C . ASP A 1 189 ? -1.195 7.332 10.174 1.00 91.81 189 ASP A C 1
ATOM 1538 O O . ASP A 1 189 ? -1.139 6.098 10.180 1.00 91.81 189 ASP A O 1
ATOM 1542 N N . VAL A 1 190 ? -0.109 8.086 10.014 1.00 92.25 190 VAL A N 1
ATOM 1543 C CA . VAL A 1 190 ? 1.233 7.537 9.798 1.00 92.25 190 VAL A CA 1
ATOM 1544 C C . VAL A 1 190 ? 2.184 7.945 10.916 1.00 92.25 190 VAL A C 1
ATOM 1546 O O . VAL A 1 190 ? 2.251 9.109 11.301 1.00 92.25 190 VAL A O 1
ATOM 1549 N N . VAL A 1 191 ? 2.934 6.982 11.450 1.00 93.50 191 VAL A N 1
ATOM 1550 C CA . VAL A 1 191 ? 4.019 7.236 12.403 1.00 93.50 191 VAL A CA 1
ATOM 1551 C C . VAL A 1 191 ? 5.350 6.921 11.739 1.00 93.50 191 VAL A C 1
ATOM 1553 O O . VAL A 1 191 ? 5.586 5.790 11.321 1.00 93.50 191 VAL A O 1
ATOM 1556 N N . ILE A 1 192 ? 6.235 7.910 11.672 1.00 91.25 192 ILE A N 1
ATOM 1557 C CA . ILE A 1 192 ? 7.616 7.725 11.234 1.00 91.25 192 ILE A CA 1
ATOM 1558 C C . ILE A 1 192 ? 8.458 7.389 12.466 1.00 91.25 192 ILE A C 1
ATOM 1560 O O . ILE A 1 192 ? 8.571 8.188 13.398 1.00 91.25 192 ILE A O 1
ATOM 1564 N N . ALA A 1 193 ? 9.015 6.185 12.475 1.00 91.06 193 ALA A N 1
ATOM 1565 C CA . ALA A 1 193 ? 9.843 5.641 13.536 1.00 91.06 193 ALA A CA 1
ATOM 1566 C C . ALA A 1 193 ? 11.309 5.660 13.097 1.00 91.06 193 ALA A C 1
ATOM 1568 O O . ALA A 1 193 ? 11.669 4.998 12.130 1.00 91.06 193 ALA A O 1
ATOM 1569 N N . LEU A 1 194 ? 12.146 6.429 13.791 1.00 87.56 194 LEU A N 1
ATOM 1570 C CA . LEU A 1 194 ? 13.557 6.606 13.446 1.00 87.56 194 LEU A CA 1
ATOM 1571 C C . LEU A 1 194 ? 14.446 5.866 14.447 1.00 87.56 194 LEU A C 1
ATOM 1573 O O . LEU A 1 194 ? 14.461 6.203 15.634 1.00 87.56 194 LEU A O 1
ATOM 1577 N N . ASP A 1 195 ? 15.195 4.887 13.949 1.00 84.50 195 ASP A N 1
ATOM 1578 C CA . ASP A 1 195 ? 16.068 4.008 14.725 1.00 84.50 195 ASP A CA 1
ATOM 1579 C C . ASP A 1 195 ? 17.493 4.026 14.160 1.00 84.50 195 ASP A C 1
ATOM 1581 O O . ASP A 1 195 ? 17.847 3.241 13.289 1.00 84.50 195 ASP A O 1
ATOM 1585 N N . PHE A 1 196 ? 18.323 4.946 14.646 1.00 79.00 196 PHE A N 1
ATOM 1586 C CA . PHE A 1 196 ? 19.722 5.034 14.236 1.00 79.00 196 PHE A CA 1
ATOM 1587 C C . PHE A 1 196 ? 20.613 4.968 15.467 1.00 79.00 196 PHE A C 1
ATOM 1589 O O . PHE A 1 196 ? 20.494 5.786 16.379 1.00 79.00 196 PHE A O 1
ATOM 1596 N N . ALA A 1 197 ? 21.513 3.989 15.490 1.00 70.12 197 ALA A N 1
ATOM 1597 C CA . ALA A 1 197 ? 22.509 3.847 16.542 1.00 70.12 197 ALA A CA 1
ATOM 1598 C C . ALA A 1 197 ? 23.667 4.824 16.331 1.00 70.12 197 ALA A C 1
ATOM 1600 O O . ALA A 1 197 ? 24.196 5.413 17.283 1.00 70.12 197 ALA A O 1
ATOM 1601 N N . HIS A 1 198 ? 24.060 4.951 15.057 1.00 71.19 198 HIS A N 1
ATOM 1602 C CA . HIS A 1 198 ? 25.149 5.778 14.559 1.00 71.19 198 HIS A CA 1
ATOM 1603 C C . HIS A 1 198 ? 24.772 6.329 13.179 1.00 71.19 198 HIS A C 1
ATOM 1605 O O . HIS A 1 198 ? 24.895 5.630 12.180 1.00 71.19 198 HIS A O 1
ATOM 1611 N N . ILE A 1 199 ? 24.350 7.589 13.130 1.00 76.19 199 ILE A N 1
ATOM 1612 C CA . ILE A 1 199 ? 24.236 8.367 11.893 1.00 76.19 199 ILE A CA 1
ATOM 1613 C C . ILE A 1 199 ? 25.193 9.553 11.992 1.00 76.19 199 ILE A C 1
ATOM 1615 O O . ILE A 1 199 ? 25.254 10.217 13.035 1.00 76.19 199 ILE A O 1
ATOM 1619 N N . ASP A 1 200 ? 25.994 9.788 10.956 1.00 77.94 200 ASP A N 1
ATOM 1620 C CA . ASP A 1 200 ? 26.845 10.971 10.927 1.00 77.94 200 ASP A CA 1
ATOM 1621 C C . ASP A 1 200 ? 26.018 12.234 10.608 1.00 77.94 200 ASP A C 1
ATOM 1623 O O . ASP A 1 200 ? 24.879 12.150 10.137 1.00 77.94 200 ASP A O 1
ATOM 1627 N N . PRO A 1 201 ? 26.550 13.435 10.890 1.00 79.12 201 PRO A N 1
ATOM 1628 C CA . PRO A 1 201 ? 25.800 14.670 10.692 1.00 79.12 201 PRO A CA 1
ATOM 1629 C C . PRO A 1 201 ? 25.330 14.922 9.251 1.00 79.12 201 PRO A C 1
ATOM 1631 O O . PRO A 1 201 ? 24.277 15.533 9.077 1.00 79.12 201 PRO A O 1
ATOM 1634 N N . PHE A 1 202 ? 26.071 14.489 8.225 1.00 80.75 202 PHE A N 1
ATOM 1635 C CA . PHE A 1 202 ? 25.679 14.704 6.828 1.00 80.75 202 PHE A CA 1
ATOM 1636 C C . PHE A 1 202 ? 24.532 13.778 6.432 1.00 80.75 202 PHE A C 1
ATOM 1638 O O . PHE A 1 202 ? 23.555 14.238 5.837 1.00 80.75 202 PHE A O 1
ATOM 1645 N N . ASP A 1 203 ? 24.609 12.509 6.822 1.00 80.44 203 ASP A N 1
ATOM 1646 C CA . ASP A 1 203 ? 23.548 11.530 6.586 1.00 80.44 203 ASP A CA 1
ATOM 1647 C C . ASP A 1 203 ? 22.262 11.886 7.338 1.00 80.44 203 ASP A C 1
ATOM 1649 O O . ASP A 1 203 ? 21.159 11.746 6.803 1.00 80.44 203 ASP A O 1
ATOM 1653 N N . LEU A 1 204 ? 22.381 12.465 8.538 1.00 78.12 204 LEU A N 1
ATOM 1654 C CA . LEU A 1 204 ? 21.236 13.009 9.267 1.00 78.12 204 LEU A CA 1
ATOM 1655 C C . LEU A 1 204 ? 20.567 14.160 8.510 1.00 78.12 204 LEU A C 1
ATOM 1657 O O . LEU A 1 204 ? 19.340 14.195 8.421 1.00 78.12 204 LEU A O 1
ATOM 1661 N N . ILE A 1 205 ? 21.353 15.084 7.949 1.00 79.31 205 ILE A N 1
ATOM 1662 C CA . ILE A 1 205 ? 20.827 16.187 7.134 1.00 79.31 205 ILE A CA 1
ATOM 1663 C C . ILE A 1 205 ? 20.093 15.634 5.904 1.00 79.31 205 ILE A C 1
ATOM 1665 O O . ILE A 1 205 ? 18.995 16.094 5.589 1.00 79.31 205 ILE A O 1
ATOM 1669 N N . ARG A 1 206 ? 20.649 14.616 5.234 1.00 80.00 206 ARG A N 1
ATOM 1670 C CA . ARG A 1 206 ? 19.992 13.947 4.096 1.00 80.00 206 ARG A CA 1
ATOM 1671 C C . ARG A 1 206 ? 18.669 13.311 4.500 1.00 80.00 206 ARG A C 1
ATOM 1673 O O . ARG A 1 206 ? 17.646 13.596 3.885 1.00 80.00 206 ARG A O 1
ATOM 1680 N N . LEU A 1 207 ? 18.659 12.521 5.572 1.00 80.31 207 LEU A N 1
ATOM 1681 C CA . LEU A 1 207 ? 17.438 11.916 6.102 1.00 80.31 207 LEU A CA 1
ATOM 1682 C C . LEU A 1 207 ? 16.373 12.979 6.402 1.00 80.31 207 LEU A C 1
ATOM 1684 O O . LEU A 1 207 ? 15.203 12.793 6.079 1.00 80.31 207 LEU A O 1
ATOM 1688 N N . GLN A 1 208 ? 16.764 14.113 6.984 1.00 78.31 208 GLN A N 1
ATOM 1689 C CA . GLN A 1 208 ? 15.843 15.214 7.258 1.00 78.31 208 GLN A CA 1
ATOM 1690 C C . GLN A 1 208 ? 15.247 15.822 5.974 1.00 78.31 208 GLN A C 1
ATOM 1692 O O . GLN A 1 208 ? 14.055 16.136 5.957 1.00 78.31 208 GLN A O 1
ATOM 1697 N N . PHE A 1 209 ? 16.028 15.952 4.896 1.00 77.44 209 PHE A N 1
ATOM 1698 C CA . PHE A 1 209 ? 15.526 16.391 3.587 1.00 77.44 209 PHE A CA 1
ATOM 1699 C C . PHE A 1 209 ? 14.541 15.393 2.969 1.00 77.44 209 PHE A C 1
ATOM 1701 O O . PHE A 1 209 ? 13.481 15.795 2.493 1.00 77.44 209 PHE A O 1
ATOM 1708 N N . VAL A 1 210 ? 14.834 14.099 3.052 1.00 77.62 210 VAL A N 1
ATOM 1709 C CA . VAL A 1 210 ? 13.947 13.045 2.539 1.00 77.62 210 VAL A CA 1
ATOM 1710 C C . VAL A 1 210 ? 12.641 13.005 3.316 1.00 77.62 210 VAL A C 1
ATOM 1712 O O . VAL A 1 210 ? 11.562 12.944 2.728 1.00 77.62 210 VAL A O 1
ATOM 1715 N N . LEU A 1 211 ? 12.713 13.104 4.645 1.00 78.81 211 LEU A N 1
ATOM 1716 C CA . LEU A 1 211 ? 11.523 13.199 5.482 1.00 78.81 211 LEU A CA 1
ATOM 1717 C C . LEU A 1 211 ? 10.705 14.436 5.124 1.00 78.81 211 LEU A C 1
ATOM 1719 O O . LEU A 1 211 ? 9.493 14.323 4.995 1.00 78.81 211 LEU A O 1
ATOM 1723 N N . ARG A 1 212 ? 11.328 15.593 4.878 1.00 78.06 212 ARG A N 1
ATOM 1724 C CA . ARG A 1 212 ? 10.604 16.759 4.353 1.00 78.06 212 ARG A CA 1
ATOM 1725 C C . ARG A 1 212 ? 9.868 16.416 3.056 1.00 78.06 212 ARG A C 1
ATOM 1727 O O . ARG A 1 212 ? 8.695 16.751 2.939 1.00 78.06 212 ARG A O 1
ATOM 1734 N N . ASP A 1 213 ? 10.510 15.772 2.092 1.00 75.69 213 ASP A N 1
ATOM 1735 C CA . ASP A 1 213 ? 9.880 15.484 0.796 1.00 75.69 213 ASP A CA 1
ATOM 1736 C C . ASP A 1 213 ? 8.711 14.497 0.934 1.00 75.69 213 ASP A C 1
ATOM 1738 O O . ASP A 1 213 ? 7.643 14.702 0.352 1.00 75.69 213 ASP A O 1
ATOM 1742 N N . VAL A 1 214 ? 8.845 13.501 1.815 1.00 75.88 214 VAL A N 1
ATOM 1743 C CA . VAL A 1 214 ? 7.737 12.617 2.201 1.00 75.88 214 VAL A CA 1
ATOM 1744 C C . VAL A 1 214 ? 6.592 13.417 2.843 1.00 75.88 214 VAL A C 1
ATOM 1746 O O . VAL A 1 214 ? 5.440 13.280 2.431 1.00 75.88 214 VAL A O 1
ATOM 1749 N N . LEU A 1 215 ? 6.904 14.290 3.807 1.00 76.06 215 LEU A N 1
ATOM 1750 C CA . LEU A 1 215 ? 5.931 15.045 4.605 1.00 76.06 215 LEU A CA 1
ATOM 1751 C C . LEU A 1 215 ? 5.241 16.186 3.847 1.00 76.06 215 LEU A C 1
ATOM 1753 O O . LEU A 1 215 ? 4.060 16.445 4.064 1.00 76.06 215 LEU A O 1
ATOM 1757 N N . THR A 1 216 ? 5.936 16.856 2.931 1.00 72.06 216 THR A N 1
ATOM 1758 C CA . THR A 1 216 ? 5.348 17.885 2.056 1.00 72.06 216 THR A CA 1
ATOM 1759 C C . THR A 1 216 ? 4.315 17.288 1.103 1.00 72.06 216 THR A C 1
ATOM 1761 O O . THR A 1 216 ? 3.319 17.946 0.795 1.00 72.06 216 THR A O 1
ATOM 1764 N N . GLY A 1 217 ? 4.484 16.019 0.710 1.00 66.25 217 GLY A N 1
ATOM 1765 C CA . GLY A 1 217 ? 3.437 15.237 0.052 1.00 66.25 217 GLY A CA 1
ATOM 1766 C C . GLY A 1 217 ? 2.160 15.139 0.896 1.00 66.25 217 GLY A C 1
ATOM 1767 O O . GLY A 1 217 ? 1.067 15.336 0.369 1.00 66.25 217 GLY A O 1
ATOM 1768 N N . PHE A 1 218 ? 2.292 14.931 2.212 1.00 69.56 218 PHE A N 1
ATOM 1769 C CA . PHE A 1 218 ? 1.164 14.884 3.156 1.00 69.56 218 PHE A CA 1
ATOM 1770 C C . PHE A 1 218 ? 0.573 16.270 3.478 1.00 69.56 218 PHE A C 1
ATOM 1772 O O . PHE A 1 218 ? -0.594 16.373 3.852 1.00 69.56 218 PHE A O 1
ATOM 1779 N N . GLN A 1 219 ? 1.347 17.353 3.334 1.00 59.62 219 GLN A N 1
ATOM 1780 C CA . GLN A 1 219 ? 0.930 18.716 3.698 1.00 59.62 219 GLN A CA 1
ATOM 1781 C C . GLN A 1 219 ? -0.232 19.263 2.876 1.00 59.62 219 GLN A C 1
ATOM 1783 O O . GLN A 1 219 ? -0.987 20.095 3.378 1.00 59.62 219 GLN A O 1
ATOM 1788 N N . LYS A 1 220 ? -0.385 18.812 1.628 1.00 58.34 220 LYS A N 1
ATOM 1789 C CA . LYS A 1 220 ? -1.482 19.261 0.761 1.00 58.34 220 LYS A CA 1
ATOM 1790 C C . LYS A 1 220 ? -2.862 18.909 1.323 1.00 58.34 220 LYS A C 1
ATOM 1792 O O . LYS A 1 220 ? -3.842 19.451 0.825 1.00 58.34 220 LYS A O 1
ATOM 1797 N N . ASP A 1 221 ? -2.927 18.046 2.343 1.00 57.56 221 ASP A N 1
ATOM 1798 C CA . ASP A 1 221 ? -4.177 17.575 2.915 1.00 57.56 221 ASP A CA 1
ATOM 1799 C C . ASP A 1 221 ? -4.114 17.292 4.437 1.00 57.56 221 ASP A C 1
ATOM 1801 O O . ASP A 1 221 ? -4.269 16.159 4.905 1.00 57.56 221 ASP A O 1
ATOM 1805 N N . GLN A 1 222 ? -3.859 18.334 5.241 1.00 53.25 222 GLN A N 1
ATOM 1806 C CA . GLN A 1 222 ? -3.729 18.214 6.706 1.00 53.25 222 GLN A CA 1
ATOM 1807 C C . GLN A 1 222 ? -5.008 17.747 7.428 1.00 53.25 222 GLN A C 1
ATOM 1809 O O . GLN A 1 222 ? -4.918 17.225 8.541 1.00 53.25 222 GLN A O 1
ATOM 1814 N N . GLU A 1 223 ? -6.192 17.901 6.830 1.00 61.44 223 GLU A N 1
ATOM 1815 C CA . GLU A 1 223 ? -7.428 17.357 7.412 1.00 61.44 223 GLU A CA 1
ATOM 1816 C C . GLU A 1 223 ? -7.470 15.821 7.317 1.00 61.44 223 GLU A C 1
ATOM 1818 O O . GLU A 1 223 ? -8.023 15.147 8.197 1.00 61.44 223 GLU A O 1
ATOM 1823 N N . HIS A 1 224 ? -6.809 15.240 6.310 1.00 73.81 224 HIS A N 1
ATOM 1824 C CA . HIS A 1 224 ? -6.916 13.818 6.002 1.00 73.81 224 HIS A CA 1
ATOM 1825 C C . HIS A 1 224 ? -5.669 13.011 6.376 1.00 73.81 224 HIS A C 1
ATOM 1827 O O . HIS A 1 224 ? -5.842 11.897 6.869 1.00 73.81 224 HIS A O 1
ATOM 1833 N N . THR A 1 225 ? -4.449 13.553 6.309 1.00 80.75 225 THR A N 1
ATOM 1834 C CA . THR A 1 225 ? -3.238 12.837 6.762 1.00 80.75 225 THR A CA 1
ATOM 1835 C C . THR A 1 225 ? -2.686 13.386 8.082 1.00 80.75 225 THR A C 1
ATOM 1837 O O . THR A 1 225 ? -2.311 14.552 8.180 1.00 80.75 225 THR A O 1
ATOM 1840 N N . ARG A 1 226 ? -2.582 12.521 9.100 1.00 85.62 226 ARG A N 1
ATOM 1841 C CA . ARG A 1 226 ? -1.944 12.803 10.396 1.00 85.62 226 ARG A CA 1
ATOM 1842 C C . ARG A 1 226 ? -0.590 12.118 10.479 1.00 85.62 226 ARG A C 1
ATOM 1844 O O . ARG A 1 226 ? -0.490 10.921 10.215 1.00 85.62 226 ARG A O 1
ATOM 1851 N N . VAL A 1 227 ? 0.425 12.863 10.904 1.00 86.38 227 VAL A N 1
ATOM 1852 C CA . VAL A 1 227 ? 1.803 12.378 11.006 1.00 86.38 227 VAL A CA 1
ATOM 1853 C C . VAL A 1 227 ? 2.277 12.464 12.450 1.00 86.38 227 VAL A C 1
ATOM 1855 O O . VAL A 1 227 ? 2.263 13.533 13.052 1.00 86.38 227 VAL A O 1
ATOM 1858 N N . GLY A 1 228 ? 2.746 11.341 12.986 1.00 88.81 228 GLY A N 1
ATOM 1859 C CA . GLY A 1 228 ? 3.523 11.278 14.217 1.00 88.81 228 GLY A CA 1
ATOM 1860 C C . GLY A 1 228 ? 4.983 10.949 13.919 1.00 88.81 228 GLY A C 1
ATOM 1861 O O . GLY A 1 228 ? 5.289 10.283 12.932 1.00 88.81 228 GLY A O 1
ATOM 1862 N N . ILE A 1 229 ? 5.893 11.385 14.785 1.00 88.25 229 ILE A N 1
ATOM 1863 C CA . ILE A 1 229 ? 7.317 11.051 14.700 1.00 88.25 229 ILE A CA 1
ATOM 1864 C C . ILE A 1 229 ? 7.790 10.563 16.060 1.00 88.25 229 ILE A C 1
ATOM 1866 O O . ILE A 1 229 ? 7.608 11.243 17.072 1.00 88.25 229 ILE A O 1
ATOM 1870 N N . VAL A 1 230 ? 8.430 9.399 16.070 1.00 87.81 230 VAL A N 1
ATOM 1871 C CA . VAL A 1 230 ? 9.057 8.800 17.247 1.00 87.81 230 VAL A CA 1
ATOM 1872 C C . VAL A 1 230 ? 10.519 8.502 16.941 1.00 87.81 230 VAL A C 1
ATOM 1874 O O . VAL A 1 230 ? 10.865 8.024 15.863 1.00 87.81 230 VAL A O 1
ATOM 1877 N N . SER A 1 231 ? 11.388 8.802 17.898 1.00 84.38 231 SER A N 1
ATOM 1878 C CA . SER A 1 231 ? 12.816 8.491 17.823 1.00 84.38 231 SER A CA 1
ATOM 1879 C C . SER A 1 231 ? 13.321 8.023 19.183 1.00 84.38 231 SER A C 1
ATOM 1881 O O . SER A 1 231 ? 12.652 8.211 20.206 1.00 84.38 231 SER A O 1
ATOM 1883 N N . ARG A 1 232 ? 14.502 7.400 19.217 1.00 76.12 232 ARG A N 1
ATOM 1884 C CA . ARG A 1 232 ? 15.161 7.028 20.473 1.00 76.12 232 ARG A CA 1
ATOM 1885 C C . ARG A 1 232 ? 16.227 8.059 20.855 1.00 76.12 232 ARG A C 1
ATOM 1887 O O . ARG A 1 232 ? 17.056 8.448 20.042 1.00 76.12 232 ARG A O 1
ATOM 1894 N N . ARG A 1 233 ? 16.193 8.487 22.121 1.00 70.00 233 ARG A N 1
ATOM 1895 C CA . ARG A 1 233 ? 17.251 9.247 22.811 1.00 70.00 233 ARG A CA 1
ATOM 1896 C C . ARG A 1 233 ? 17.465 8.612 24.185 1.00 70.00 233 ARG A C 1
ATOM 1898 O O . ARG A 1 233 ? 16.934 9.083 25.189 1.00 70.00 233 ARG A O 1
ATOM 1905 N N . GLY A 1 234 ? 18.135 7.461 24.218 1.00 70.50 234 GLY A N 1
ATOM 1906 C CA . GLY A 1 234 ? 18.188 6.588 25.401 1.00 70.50 234 GLY A CA 1
ATOM 1907 C C . GLY A 1 234 ? 16.893 5.786 25.595 1.00 70.50 234 GLY A C 1
ATOM 1908 O O . GLY A 1 234 ? 16.914 4.562 25.470 1.00 70.50 234 GLY A O 1
ATOM 1909 N N . ALA A 1 235 ? 15.760 6.464 25.799 1.00 75.69 235 ALA A N 1
ATOM 1910 C CA . ALA A 1 235 ? 14.414 5.886 25.728 1.00 75.69 235 ALA A CA 1
ATOM 1911 C C . ALA A 1 235 ? 13.682 6.346 24.454 1.00 75.69 235 ALA A C 1
ATOM 1913 O O . ALA A 1 235 ? 14.027 7.377 23.870 1.00 75.69 235 ALA A O 1
ATOM 1914 N N . ALA A 1 236 ? 12.687 5.574 24.010 1.00 82.38 236 ALA A N 1
ATOM 1915 C CA . ALA A 1 236 ? 11.805 5.989 22.921 1.00 82.38 236 ALA A CA 1
ATOM 1916 C C . ALA A 1 236 ? 10.972 7.202 23.363 1.00 82.38 236 ALA A C 1
ATOM 1918 O O . ALA A 1 236 ? 10.393 7.194 24.451 1.00 82.38 236 ALA A O 1
ATOM 1919 N N . ASN A 1 237 ? 10.927 8.240 22.531 1.00 84.06 237 ASN A N 1
ATOM 1920 C CA . ASN A 1 237 ? 10.179 9.459 22.806 1.00 84.06 237 ASN A CA 1
ATOM 1921 C C . ASN A 1 237 ? 9.505 9.988 21.535 1.00 84.06 237 ASN A C 1
ATOM 1923 O O . ASN A 1 237 ? 10.072 9.942 20.440 1.00 84.06 237 ASN A O 1
ATOM 1927 N N . ALA A 1 238 ? 8.298 10.524 21.696 1.00 85.69 238 ALA A N 1
ATOM 1928 C CA . ALA A 1 238 ? 7.597 11.195 20.616 1.00 85.69 238 ALA A CA 1
ATOM 1929 C C . ALA A 1 238 ? 8.209 12.578 20.389 1.00 85.69 238 ALA A C 1
ATOM 1931 O O . ALA A 1 238 ? 8.273 13.406 21.298 1.00 85.69 238 ALA A O 1
ATOM 1932 N N . THR A 1 239 ? 8.610 12.839 19.153 1.00 81.88 239 THR A N 1
ATOM 1933 C CA . THR A 1 239 ? 8.864 14.196 18.681 1.00 81.88 239 THR A CA 1
ATOM 1934 C C . THR A 1 239 ? 7.531 14.884 18.403 1.00 81.88 239 THR A C 1
ATOM 1936 O O . THR A 1 239 ? 7.308 15.985 18.899 1.00 81.88 239 THR A O 1
ATOM 1939 N N . TRP A 1 240 ? 6.624 14.199 17.695 1.00 85.75 240 TRP A N 1
ATOM 1940 C CA . TRP A 1 240 ? 5.258 14.648 17.407 1.00 85.75 240 TRP A CA 1
ATOM 1941 C C . TRP A 1 240 ? 4.270 13.493 17.539 1.00 85.75 240 TRP A C 1
ATOM 1943 O O . TRP A 1 240 ? 4.550 12.384 17.092 1.00 85.75 240 TRP A O 1
ATOM 1953 N N . TYR A 1 241 ? 3.104 13.756 18.114 1.00 90.69 241 TYR A N 1
ATOM 1954 C CA . TYR A 1 241 ? 1.973 12.829 18.133 1.00 90.69 241 TYR A CA 1
ATOM 1955 C C . TYR A 1 241 ? 1.082 13.050 16.903 1.00 90.69 241 TYR A C 1
ATOM 1957 O O . TYR A 1 241 ? 1.183 14.078 16.240 1.00 90.69 241 TYR A O 1
ATOM 1965 N N . LEU A 1 242 ? 0.160 12.125 16.618 1.00 88.88 242 LEU A N 1
ATOM 1966 C CA . LEU A 1 242 ? -0.745 12.237 15.462 1.00 88.88 242 LEU A CA 1
ATOM 1967 C C . LEU A 1 242 ? -1.687 13.453 15.554 1.00 88.88 242 LEU A C 1
ATOM 1969 O O . LEU A 1 242 ? -2.163 13.934 14.531 1.00 88.88 242 LEU A O 1
ATOM 1973 N N . ASN A 1 243 ? -1.979 13.946 16.762 1.00 87.88 243 ASN A N 1
ATOM 1974 C CA . ASN A 1 243 ? -2.758 15.169 16.995 1.00 87.88 243 ASN A CA 1
ATOM 1975 C C . ASN A 1 243 ? -1.906 16.417 17.266 1.00 87.88 243 ASN A C 1
ATOM 1977 O O . ASN A 1 243 ? -2.462 17.452 17.636 1.00 87.88 243 ASN A O 1
ATOM 1981 N N . SER A 1 244 ? -0.580 16.349 17.123 1.00 84.12 244 SER A N 1
ATOM 1982 C CA . SER A 1 244 ? 0.257 17.538 17.265 1.00 84.12 244 SER A CA 1
ATOM 1983 C C . SER A 1 244 ? -0.101 18.568 16.192 1.00 84.12 244 SER A C 1
ATOM 1985 O O . SER A 1 244 ? -0.214 18.240 15.013 1.00 84.12 244 SER A O 1
ATOM 1987 N N . GLN A 1 245 ? -0.267 19.829 16.595 1.00 69.88 245 GLN A N 1
ATOM 1988 C CA . GLN A 1 245 ? -0.402 20.932 15.648 1.00 69.88 245 GLN A CA 1
ATOM 1989 C C . GLN A 1 245 ? 0.973 21.228 15.049 1.00 69.88 245 GLN A C 1
ATOM 1991 O O . GLN A 1 245 ? 1.875 21.682 15.752 1.00 69.88 245 GLN A O 1
ATOM 1996 N N . ILE A 1 246 ? 1.136 20.936 13.760 1.00 64.38 246 ILE A N 1
ATOM 1997 C CA . ILE A 1 246 ? 2.376 21.177 13.022 1.00 64.38 246 ILE A CA 1
ATOM 1998 C C . ILE A 1 246 ? 2.172 22.468 12.209 1.00 64.38 246 ILE A C 1
ATOM 2000 O O . ILE A 1 246 ? 1.398 22.445 11.245 1.00 64.38 246 ILE A O 1
ATOM 2004 N N . PRO A 1 247 ? 2.789 23.606 12.594 1.00 55.78 247 PRO A N 1
ATOM 2005 C CA . PRO A 1 247 ? 2.629 24.884 11.900 1.00 55.78 247 PRO A CA 1
ATOM 2006 C C . PRO A 1 247 ? 3.338 24.847 10.540 1.00 55.78 247 PRO A C 1
ATOM 2008 O O . PRO A 1 247 ? 4.466 25.301 10.400 1.00 55.78 247 PRO A O 1
ATOM 2011 N N . GLY A 1 248 ? 2.680 24.247 9.544 1.00 57.53 248 GLY A N 1
ATOM 2012 C CA . GLY A 1 248 ? 3.294 23.872 8.272 1.00 57.53 248 GLY A CA 1
ATOM 2013 C C . GLY A 1 248 ? 4.385 22.812 8.460 1.00 57.53 248 GLY A C 1
ATOM 2014 O O . GLY A 1 248 ? 5.103 22.803 9.457 1.00 57.53 248 GLY A O 1
ATOM 2015 N N . TYR A 1 249 ? 4.565 21.899 7.508 1.00 57.56 249 TYR A N 1
ATOM 2016 C CA . TYR A 1 249 ? 5.737 21.011 7.527 1.00 57.56 249 TYR A CA 1
ATOM 2017 C C . TYR A 1 249 ? 6.984 21.791 7.072 1.00 57.56 249 TYR A C 1
ATOM 2019 O O . TYR A 1 249 ? 7.695 21.381 6.157 1.00 57.56 249 TYR A O 1
ATOM 2027 N N . ASP A 1 250 ? 7.224 22.963 7.672 1.00 57.44 250 ASP A N 1
ATOM 2028 C CA . ASP A 1 250 ? 8.430 23.741 7.443 1.00 57.44 250 ASP A CA 1
ATOM 2029 C C . ASP A 1 250 ? 9.622 22.896 7.891 1.00 57.44 250 ASP A C 1
ATOM 2031 O O . ASP A 1 250 ? 9.730 22.447 9.040 1.00 57.44 250 ASP A O 1
ATOM 2035 N N . VAL A 1 251 ? 10.516 22.689 6.929 1.00 50.56 251 VAL A N 1
ATOM 2036 C CA . VAL A 1 251 ? 11.791 21.989 7.052 1.00 50.56 251 VAL A CA 1
ATOM 2037 C C . VAL A 1 251 ? 12.510 22.431 8.312 1.00 50.56 251 VAL A C 1
ATOM 2039 O O . VAL A 1 251 ? 13.018 21.601 9.047 1.00 50.56 251 VAL A O 1
ATOM 2042 N N . THR A 1 252 ? 12.485 23.723 8.623 1.00 54.66 252 THR A N 1
ATOM 2043 C CA . THR A 1 252 ? 13.184 24.301 9.770 1.00 54.66 252 THR A CA 1
ATOM 2044 C C . THR A 1 252 ? 12.680 23.732 11.100 1.00 54.66 252 THR A C 1
ATOM 2046 O O . THR A 1 252 ? 13.471 23.454 12.002 1.00 54.66 252 THR A O 1
ATOM 2049 N N . HIS A 1 253 ? 11.375 23.480 11.228 1.00 62.91 253 HIS A N 1
ATOM 2050 C CA . HIS A 1 253 ? 10.792 22.867 12.423 1.00 62.91 253 HIS A CA 1
ATOM 2051 C C . HIS A 1 253 ? 11.100 21.370 12.510 1.00 62.91 253 HIS A C 1
ATOM 2053 O O . HIS A 1 253 ? 11.442 20.888 13.590 1.00 62.91 253 HIS A O 1
ATOM 2059 N N . LEU A 1 254 ? 11.053 20.650 11.386 1.00 58.66 254 LEU A N 1
ATOM 2060 C CA . LEU A 1 254 ? 11.423 19.233 11.310 1.00 58.66 254 LEU A CA 1
ATOM 2061 C C . LEU A 1 254 ? 12.914 19.019 11.642 1.00 58.66 254 LEU A C 1
ATOM 2063 O O . LEU A 1 254 ? 13.254 18.174 12.470 1.00 58.66 254 LEU A O 1
ATOM 2067 N N . LEU A 1 255 ? 13.786 19.851 11.060 1.00 58.44 255 LEU A N 1
ATOM 2068 C CA . LEU A 1 255 ? 15.233 19.901 11.298 1.00 58.44 255 LEU A CA 1
ATOM 2069 C C . LEU A 1 255 ? 15.547 20.145 12.780 1.00 58.44 255 LEU A C 1
ATOM 2071 O O . LEU A 1 255 ? 16.401 19.476 13.360 1.00 58.44 255 LEU A O 1
ATOM 2075 N N . ASN A 1 256 ? 14.824 21.069 13.420 1.00 59.03 256 ASN A N 1
ATOM 2076 C CA . ASN A 1 256 ? 15.009 21.387 14.836 1.00 59.03 256 ASN A CA 1
ATOM 2077 C C . ASN A 1 256 ? 14.455 20.310 15.782 1.00 59.03 256 ASN A C 1
ATOM 2079 O O . ASN A 1 256 ? 14.985 20.126 16.882 1.00 59.03 256 ASN A O 1
ATOM 2083 N N . ALA A 1 257 ? 13.389 19.612 15.385 1.00 58.75 257 ALA A N 1
ATOM 2084 C CA . ALA A 1 257 ? 12.726 18.605 16.208 1.00 58.75 257 ALA A CA 1
ATOM 2085 C C . ALA A 1 257 ? 13.493 17.265 16.210 1.00 58.75 257 ALA A C 1
ATOM 2087 O O . ALA A 1 257 ? 13.585 16.591 17.243 1.00 58.75 257 ALA A O 1
ATOM 2088 N N . LEU A 1 258 ? 14.139 16.932 15.089 1.00 63.22 258 LEU A N 1
ATOM 2089 C CA . LEU A 1 258 ? 14.963 15.738 14.885 1.00 63.22 258 LEU A CA 1
ATOM 2090 C C . LEU A 1 258 ? 16.426 15.915 15.335 1.00 63.22 258 LEU A C 1
ATOM 2092 O O . LEU A 1 258 ? 17.347 15.484 14.643 1.00 63.22 258 LEU A O 1
ATOM 2096 N N . LYS A 1 259 ? 16.687 16.530 16.501 1.00 58.12 259 LYS A N 1
ATOM 2097 C CA . LYS A 1 259 ? 18.052 16.516 17.070 1.00 58.12 259 LYS A CA 1
ATOM 2098 C C . LYS A 1 259 ? 18.459 15.072 17.385 1.00 58.12 259 LYS A C 1
ATOM 2100 O O . LYS A 1 259 ? 17.869 14.427 18.251 1.00 58.12 259 LYS A O 1
ATOM 2105 N N . TYR A 1 260 ? 19.436 14.548 16.669 1.00 56.31 260 TYR A N 1
ATOM 2106 C CA . TYR A 1 260 ? 19.976 13.220 16.920 1.00 56.31 260 TYR A CA 1
ATOM 2107 C C . TYR A 1 260 ? 20.879 13.225 18.162 1.00 56.31 260 TYR A C 1
ATOM 2109 O O . TYR A 1 260 ? 21.612 14.189 18.389 1.00 56.31 260 TYR A O 1
ATOM 2117 N N . ILE A 1 261 ? 20.826 12.160 18.967 1.00 54.22 261 ILE A N 1
ATOM 2118 C CA . ILE A 1 261 ? 21.796 11.901 20.039 1.00 54.22 261 ILE A CA 1
ATOM 2119 C C . ILE A 1 261 ? 22.434 10.536 19.741 1.00 54.22 261 ILE A C 1
ATOM 2121 O O . ILE A 1 261 ? 21.700 9.549 19.707 1.00 54.22 261 ILE A O 1
ATOM 2125 N N . PRO A 1 262 ? 23.759 10.459 19.524 1.00 54.25 262 PRO A N 1
ATOM 2126 C CA . PRO A 1 262 ? 24.450 9.200 19.247 1.00 54.25 262 PRO A CA 1
ATOM 2127 C C . PRO A 1 262 ? 24.262 8.137 20.341 1.00 54.25 262 PRO A C 1
ATOM 2129 O O . PRO A 1 262 ? 24.260 8.472 21.525 1.00 54.25 262 PRO A O 1
ATOM 2132 N N . GLY A 1 263 ? 24.195 6.855 19.949 1.00 54.75 263 GLY A N 1
ATOM 2133 C CA . GLY A 1 263 ? 24.380 5.718 20.861 1.00 54.75 263 GLY A CA 1
ATOM 2134 C C . GLY A 1 263 ? 23.121 4.985 21.342 1.00 54.75 263 GLY A C 1
ATOM 2135 O O . GLY A 1 263 ? 23.188 4.321 22.375 1.00 54.75 263 GLY A O 1
ATOM 2136 N N . SER A 1 264 ? 21.980 5.070 20.647 1.00 58.91 264 SER A N 1
ATOM 2137 C CA . SER A 1 264 ? 20.775 4.324 21.046 1.00 58.91 264 SER A CA 1
ATOM 2138 C C . SER A 1 264 ? 20.095 3.582 19.888 1.00 58.91 264 SER A C 1
ATOM 2140 O O . SER A 1 264 ? 19.298 4.176 19.173 1.00 58.91 264 SER A O 1
ATOM 2142 N N . THR A 1 265 ? 20.364 2.280 19.757 1.00 65.81 265 THR A N 1
ATOM 2143 C CA . THR A 1 265 ? 19.617 1.322 18.912 1.00 65.81 265 THR A CA 1
ATOM 2144 C C . THR A 1 265 ? 18.435 0.765 19.689 1.00 65.81 265 THR A C 1
ATOM 2146 O O . THR A 1 265 ? 18.634 0.408 20.848 1.00 65.81 265 THR A O 1
ATOM 2149 N N . GLY A 1 266 ? 17.232 0.665 19.121 1.00 76.38 266 GLY A N 1
ATOM 2150 C CA . GLY A 1 266 ? 16.076 0.136 19.854 1.00 76.38 266 GLY A CA 1
ATOM 2151 C C . GLY A 1 266 ? 14.785 -0.006 19.078 1.00 76.38 266 GLY A C 1
ATOM 2152 O O . GLY A 1 266 ? 13.746 0.458 19.561 1.00 76.38 266 GLY A O 1
ATOM 2153 N N . ALA A 1 267 ? 14.823 -0.605 17.888 1.00 85.44 267 ALA A N 1
ATOM 2154 C CA . ALA A 1 267 ? 13.617 -0.854 17.107 1.00 85.44 267 ALA A CA 1
ATOM 2155 C C . ALA A 1 267 ? 12.510 -1.532 17.938 1.00 85.44 267 ALA A C 1
ATOM 2157 O O . ALA A 1 267 ? 11.359 -1.108 17.848 1.00 85.44 267 ALA A O 1
ATOM 2158 N N . GLU A 1 268 ? 12.810 -2.502 18.813 1.00 88.25 268 GLU A N 1
ATOM 2159 C CA . GLU A 1 268 ? 11.779 -3.110 19.664 1.00 88.25 268 GLU A CA 1
ATOM 2160 C C . GLU A 1 268 ? 11.125 -2.121 20.643 1.00 88.25 268 GLU A C 1
ATOM 2162 O O . GLU A 1 268 ? 9.905 -2.158 20.821 1.00 88.25 268 GLU A O 1
ATOM 2167 N N . GLU A 1 269 ? 11.882 -1.208 21.264 1.00 88.56 269 GLU A N 1
ATOM 2168 C CA . GLU A 1 269 ? 11.307 -0.223 22.183 1.00 88.56 269 GLU A CA 1
ATOM 2169 C C . GLU A 1 269 ? 10.548 0.871 21.436 1.00 88.56 269 GLU A C 1
ATOM 2171 O O . GLU A 1 269 ? 9.511 1.326 21.922 1.00 88.56 269 GLU A O 1
ATOM 2176 N N . ILE A 1 270 ? 11.017 1.265 20.249 1.00 90.31 270 ILE A N 1
ATOM 2177 C CA . ILE A 1 270 ? 10.300 2.202 19.382 1.00 90.31 270 ILE A CA 1
ATOM 2178 C C . ILE A 1 270 ? 8.974 1.587 18.924 1.00 90.31 270 ILE A C 1
ATOM 2180 O O . ILE A 1 270 ? 7.936 2.244 19.025 1.00 90.31 270 ILE A O 1
ATOM 2184 N N . LEU A 1 271 ? 8.967 0.327 18.476 1.00 93.44 271 LEU A N 1
ATOM 2185 C CA . LEU A 1 271 ? 7.744 -0.378 18.079 1.00 93.44 271 LEU A CA 1
ATOM 2186 C C . LEU A 1 271 ? 6.782 -0.526 19.266 1.00 93.44 271 LEU A C 1
ATOM 2188 O O . LEU A 1 271 ? 5.585 -0.260 19.128 1.00 93.44 271 LEU A O 1
ATOM 2192 N N . LYS A 1 272 ? 7.299 -0.847 20.459 1.00 93.69 272 LYS A N 1
ATOM 2193 C CA . LYS A 1 272 ? 6.500 -0.893 21.689 1.00 93.69 272 LYS A CA 1
ATOM 2194 C C . LYS A 1 272 ? 5.880 0.464 22.029 1.00 93.69 272 LYS A C 1
ATOM 2196 O O . LYS A 1 272 ? 4.678 0.543 22.279 1.00 93.69 272 LYS A O 1
ATOM 2201 N N . PHE A 1 273 ? 6.673 1.535 22.027 1.00 94.44 273 PHE A N 1
ATOM 2202 C CA . PHE A 1 273 ? 6.194 2.895 22.292 1.00 94.44 273 PHE A CA 1
ATOM 2203 C C . PHE A 1 273 ? 5.151 3.328 21.255 1.00 94.44 273 PHE A C 1
ATOM 2205 O O . PHE A 1 273 ? 4.134 3.936 21.588 1.00 94.44 273 PHE A O 1
ATOM 2212 N N . THR A 1 274 ? 5.364 2.952 19.996 1.00 95.44 274 THR A N 1
ATOM 2213 C CA . THR A 1 274 ? 4.429 3.214 18.901 1.00 95.44 274 THR A CA 1
ATOM 2214 C C . THR A 1 274 ? 3.080 2.541 19.146 1.00 95.44 274 THR A C 1
ATOM 2216 O O . THR A 1 274 ? 2.038 3.188 19.031 1.00 95.44 274 THR A O 1
ATOM 2219 N N . ASN A 1 275 ? 3.089 1.273 19.563 1.00 93.69 275 ASN A N 1
ATOM 2220 C CA . ASN A 1 275 ? 1.883 0.536 19.932 1.00 93.69 275 ASN A CA 1
ATOM 2221 C C . ASN A 1 275 ? 1.150 1.123 21.146 1.00 93.69 275 ASN A C 1
ATOM 2223 O O . ASN A 1 275 ? -0.082 1.152 21.146 1.00 93.69 275 ASN A O 1
ATOM 2227 N N . ASP A 1 276 ? 1.889 1.467 22.202 1.00 93.69 276 ASP A N 1
ATOM 2228 C CA . ASP A 1 276 ? 1.317 1.810 23.509 1.00 93.69 276 ASP A CA 1
ATOM 2229 C C . ASP A 1 276 ? 0.901 3.278 23.610 1.00 93.69 276 ASP A C 1
ATOM 2231 O O . ASP A 1 276 ? -0.027 3.590 24.351 1.00 93.69 276 ASP A O 1
ATOM 2235 N N . ILE A 1 277 ? 1.580 4.169 22.882 1.00 94.69 277 ILE A N 1
ATOM 2236 C CA . ILE A 1 277 ? 1.436 5.620 23.034 1.00 94.69 277 ILE A CA 1
ATOM 2237 C C . ILE A 1 277 ? 1.004 6.274 21.722 1.00 94.69 277 ILE A C 1
ATOM 2239 O O . ILE A 1 277 ? -0.008 6.974 21.703 1.00 94.69 277 ILE A O 1
ATOM 2243 N N . MET A 1 278 ? 1.738 6.053 20.625 1.00 94.62 278 MET A N 1
ATOM 2244 C CA . MET A 1 278 ? 1.520 6.806 19.377 1.00 94.62 278 MET A CA 1
ATOM 2245 C C . MET A 1 278 ? 0.169 6.480 18.733 1.00 94.62 278 MET A C 1
ATOM 2247 O O . MET A 1 278 ? -0.568 7.391 18.362 1.00 94.62 278 MET A O 1
ATOM 2251 N N . PHE A 1 279 ? -0.193 5.196 18.652 1.00 93.50 279 PHE A N 1
ATOM 2252 C CA . PHE A 1 279 ? -1.487 4.743 18.129 1.00 93.50 279 PHE A CA 1
ATOM 2253 C C . PHE A 1 279 ? -2.541 4.602 19.230 1.00 93.50 279 PHE A C 1
ATOM 2255 O O . PHE A 1 279 ? -3.070 3.520 19.495 1.00 93.50 279 PHE A O 1
ATOM 2262 N N . THR A 1 280 ? -2.861 5.726 19.866 1.00 90.00 280 THR A N 1
ATOM 2263 C CA . THR A 1 280 ? -3.967 5.849 20.823 1.00 90.00 280 THR A CA 1
ATOM 2264 C C . THR A 1 280 ? -4.889 6.996 20.417 1.00 90.00 280 THR A C 1
ATOM 2266 O O . THR A 1 280 ? -4.459 7.952 19.766 1.00 90.00 280 THR A O 1
ATOM 2269 N N . PHE A 1 281 ? -6.170 6.920 20.793 1.00 88.69 281 PHE A N 1
ATOM 2270 C CA . PHE A 1 281 ? -7.123 8.003 20.519 1.00 88.69 281 PHE A CA 1
ATOM 2271 C C . PHE A 1 281 ? -6.682 9.322 21.173 1.00 88.69 281 PHE A C 1
ATOM 2273 O O . PHE A 1 281 ? -6.743 10.373 20.540 1.00 88.69 281 PHE A O 1
ATOM 2280 N N . GLU A 1 282 ? -6.135 9.254 22.392 1.00 90.94 282 GLU A N 1
ATOM 2281 C CA . GLU A 1 282 ? -5.587 10.404 23.128 1.00 90.94 282 GLU A CA 1
ATOM 2282 C C . GLU A 1 282 ? -4.440 11.105 22.387 1.00 90.94 282 GLU A C 1
ATOM 2284 O O . GLU A 1 282 ? -4.274 12.321 22.494 1.00 90.94 282 GLU A O 1
ATOM 2289 N N . LYS A 1 283 ? -3.645 10.350 21.619 1.00 93.00 283 LYS A N 1
ATOM 2290 C CA . LYS A 1 283 ? -2.542 10.877 20.803 1.00 93.00 283 LYS A CA 1
ATOM 2291 C C . LYS A 1 283 ? -2.911 11.102 19.342 1.00 93.00 283 LYS A C 1
ATOM 2293 O O . LYS A 1 283 ? -2.030 11.398 18.542 1.00 93.00 283 LYS A O 1
ATOM 2298 N N . GLY A 1 284 ? -4.198 11.033 18.995 1.00 87.06 284 GLY A N 1
ATOM 2299 C CA . GLY A 1 284 ? -4.709 11.463 17.694 1.00 87.06 284 GLY A CA 1
ATOM 2300 C C . GLY A 1 284 ? -4.969 10.364 16.670 1.00 87.06 284 GLY A C 1
ATOM 2301 O O . GLY A 1 284 ? -5.271 10.698 15.525 1.00 87.06 284 GLY A O 1
ATOM 2302 N N . MET A 1 285 ? -4.900 9.085 17.041 1.00 90.75 285 MET A N 1
ATOM 2303 C CA . MET A 1 285 ? -5.373 8.003 16.174 1.00 90.75 285 MET A CA 1
ATOM 2304 C C . MET A 1 285 ? -6.872 8.178 15.885 1.00 90.75 285 MET A C 1
ATOM 2306 O O . MET A 1 285 ? -7.654 8.430 16.800 1.00 90.75 285 MET A O 1
ATOM 2310 N N . ARG A 1 286 ? -7.292 8.022 14.628 1.00 88.44 286 ARG A N 1
ATOM 2311 C CA . ARG A 1 286 ? -8.707 8.076 14.217 1.00 88.44 286 ARG A CA 1
ATOM 2312 C C . ARG A 1 286 ? -9.267 6.679 14.001 1.00 88.44 286 ARG A C 1
ATOM 2314 O O . ARG A 1 286 ? -8.545 5.778 13.603 1.00 88.44 286 ARG A O 1
ATOM 2321 N N . SER A 1 287 ? -10.551 6.454 14.239 1.00 85.25 287 SER A N 1
ATOM 2322 C CA . SER A 1 287 ? -11.202 5.224 13.774 1.00 85.25 287 SER A CA 1
ATOM 2323 C C . SER A 1 287 ? -11.462 5.321 12.261 1.00 85.25 287 SER A C 1
ATOM 2325 O O . SER A 1 287 ? -11.695 6.408 11.740 1.00 85.25 287 SER A O 1
ATOM 2327 N N . GLY A 1 288 ? -11.373 4.203 11.535 1.00 84.44 288 GLY A N 1
ATOM 2328 C CA . GLY A 1 288 ? -11.663 4.159 10.092 1.00 84.44 288 GLY A CA 1
ATOM 2329 C C . GLY A 1 288 ? -10.625 4.799 9.162 1.00 84.44 288 GLY A C 1
ATOM 2330 O O . GLY A 1 288 ? -10.824 4.791 7.950 1.00 84.44 288 GLY A O 1
ATOM 2331 N N . SER A 1 289 ? -9.522 5.334 9.694 1.00 89.31 289 SER A N 1
ATOM 2332 C CA . SER A 1 289 ? -8.357 5.746 8.905 1.00 89.31 289 SER A CA 1
ATOM 2333 C C . SER A 1 289 ? -7.427 4.563 8.639 1.00 89.31 289 SER A C 1
ATOM 2335 O O . SER A 1 289 ? -7.268 3.678 9.489 1.00 89.31 289 SER A O 1
ATOM 2337 N N . SER A 1 290 ? -6.753 4.584 7.492 1.00 92.25 290 SER A N 1
ATOM 2338 C CA . SER A 1 290 ? -5.597 3.725 7.239 1.00 92.25 290 SER A CA 1
ATOM 2339 C C . SER A 1 290 ? -4.487 4.040 8.231 1.00 92.25 290 SER A C 1
ATOM 2341 O O . SER A 1 290 ? -4.311 5.196 8.618 1.00 92.25 290 SER A O 1
ATOM 2343 N N . LYS A 1 291 ? -3.735 3.021 8.652 1.00 94.31 291 LYS A N 1
ATOM 2344 C CA . LYS A 1 291 ? -2.683 3.180 9.661 1.00 94.31 291 LYS A CA 1
ATOM 2345 C C . LYS A 1 291 ? -1.388 2.564 9.201 1.00 94.31 291 LYS A C 1
ATOM 2347 O O . LYS A 1 291 ? -1.380 1.406 8.785 1.00 94.31 291 LYS A O 1
ATOM 2352 N N . ALA A 1 292 ? -0.303 3.314 9.331 1.00 95.56 292 ALA A N 1
ATOM 2353 C CA . ALA A 1 292 ? 1.010 2.825 8.959 1.00 95.56 292 ALA A CA 1
ATOM 2354 C C . ALA A 1 292 ? 2.111 3.286 9.917 1.00 95.56 292 ALA A C 1
ATOM 2356 O O . ALA A 1 292 ? 2.095 4.406 10.423 1.00 95.56 292 ALA A O 1
ATOM 2357 N N . VAL A 1 293 ? 3.102 2.429 10.118 1.00 96.81 293 VAL A N 1
ATOM 2358 C CA . VAL A 1 293 ? 4.399 2.762 10.700 1.00 96.81 293 VAL A CA 1
ATOM 2359 C C . VAL A 1 293 ? 5.435 2.669 9.596 1.00 96.81 293 VAL A C 1
ATOM 2361 O O . VAL A 1 293 ? 5.502 1.649 8.916 1.00 96.81 293 VAL A O 1
ATOM 2364 N N . VAL A 1 294 ? 6.253 3.706 9.447 1.00 94.12 294 VAL A N 1
ATOM 2365 C CA . VAL A 1 294 ? 7.457 3.677 8.612 1.00 94.12 294 VAL A CA 1
ATOM 2366 C C . VAL A 1 294 ? 8.658 3.631 9.545 1.00 94.12 294 VAL A C 1
ATOM 2368 O O . VAL A 1 294 ? 9.030 4.655 10.114 1.00 94.12 294 VAL A O 1
ATOM 2371 N N . LEU A 1 295 ? 9.229 2.445 9.749 1.00 92.56 295 LEU A N 1
ATOM 2372 C CA . LEU A 1 295 ? 10.453 2.264 10.527 1.00 92.56 295 LEU A CA 1
ATOM 2373 C C . LEU A 1 295 ? 11.659 2.472 9.615 1.00 92.56 295 LEU A C 1
ATOM 2375 O O . LEU A 1 295 ? 11.892 1.659 8.727 1.00 92.56 295 LEU A O 1
ATOM 2379 N N . ILE A 1 296 ? 12.424 3.533 9.851 1.00 88.88 296 ILE A N 1
ATOM 2380 C CA . ILE A 1 296 ? 13.691 3.803 9.173 1.00 88.88 296 ILE A CA 1
ATOM 2381 C C . ILE A 1 296 ? 14.821 3.449 10.134 1.00 88.88 296 ILE A C 1
ATOM 2383 O O . ILE A 1 296 ? 14.885 4.008 11.230 1.00 88.88 296 ILE A O 1
ATOM 2387 N N . THR A 1 297 ? 15.674 2.505 9.740 1.00 85.44 297 THR A N 1
ATOM 2388 C CA . THR A 1 297 ? 16.688 1.916 10.622 1.00 85.44 297 THR A CA 1
ATOM 2389 C C . THR A 1 297 ? 18.019 1.657 9.918 1.00 85.44 297 THR A C 1
ATOM 2391 O O . THR A 1 297 ? 18.046 1.372 8.720 1.00 85.44 297 THR A O 1
ATOM 2394 N N . ASP A 1 298 ? 19.125 1.711 10.666 1.00 79.56 298 ASP A N 1
ATOM 2395 C CA . ASP A 1 298 ? 20.446 1.233 10.217 1.00 79.56 298 ASP A CA 1
ATOM 2396 C C . ASP A 1 298 ? 20.608 -0.295 10.320 1.00 79.56 298 ASP A C 1
ATOM 2398 O O . ASP A 1 298 ? 21.634 -0.850 9.919 1.00 79.56 298 ASP A O 1
ATOM 2402 N N . GLY A 1 299 ? 19.574 -0.989 10.811 1.00 69.12 299 GLY A N 1
ATOM 2403 C CA . GLY A 1 299 ? 19.462 -2.429 10.661 1.00 69.12 299 GLY A CA 1
ATOM 2404 C C . GLY A 1 299 ? 19.947 -3.273 11.833 1.00 69.12 299 GLY A C 1
ATOM 2405 O O . GLY A 1 299 ? 20.142 -4.481 11.664 1.00 69.12 299 GLY A O 1
ATOM 2406 N N . GLN A 1 300 ? 20.125 -2.684 13.014 1.00 74.31 300 GLN A N 1
ATOM 2407 C CA . GLN A 1 300 ? 20.523 -3.421 14.212 1.00 74.31 300 GLN A CA 1
ATOM 2408 C C . GLN A 1 300 ? 19.321 -3.693 15.124 1.00 74.31 300 GLN A C 1
ATOM 2410 O O . GLN A 1 300 ? 18.680 -2.778 15.624 1.00 74.31 300 GLN A O 1
ATOM 2415 N N . LEU A 1 301 ? 19.028 -4.972 15.377 1.00 75.75 301 LEU A N 1
ATOM 2416 C CA . LEU A 1 301 ? 18.056 -5.386 16.395 1.00 75.75 301 LEU A CA 1
ATOM 2417 C C . LEU A 1 301 ? 18.784 -5.905 17.621 1.00 75.75 301 LEU A C 1
ATOM 2419 O O . LEU A 1 301 ? 19.606 -6.815 17.520 1.00 75.75 301 LEU A O 1
ATOM 2423 N N . THR A 1 302 ? 18.430 -5.380 18.789 1.00 78.38 302 THR A N 1
ATOM 2424 C CA . THR A 1 302 ? 18.935 -5.887 20.067 1.00 78.38 302 THR A CA 1
ATOM 2425 C C . THR A 1 302 ? 18.148 -7.109 20.542 1.00 78.38 302 THR A C 1
ATOM 2427 O O . THR A 1 302 ? 18.723 -8.007 21.159 1.00 78.38 302 THR A O 1
ATOM 2430 N N . ASN A 1 303 ? 16.852 -7.205 20.217 1.00 85.62 303 ASN A N 1
ATOM 2431 C CA . ASN A 1 303 ? 16.024 -8.365 20.540 1.00 85.62 303 ASN A CA 1
ATOM 2432 C C . ASN A 1 303 ? 14.938 -8.623 19.483 1.00 85.62 303 ASN A C 1
ATOM 2434 O O . ASN A 1 303 ? 13.861 -8.021 19.507 1.00 85.62 303 ASN A O 1
ATOM 2438 N N . LEU A 1 304 ? 15.190 -9.592 18.599 1.00 87.12 304 LEU A N 1
ATOM 2439 C CA . LEU A 1 304 ? 14.244 -9.962 17.549 1.00 87.12 304 LEU A CA 1
ATOM 2440 C C . LEU A 1 304 ? 12.885 -10.423 18.103 1.00 87.12 304 LEU A C 1
ATOM 2442 O O . LEU A 1 304 ? 11.851 -9.994 17.604 1.00 87.12 304 LEU A O 1
ATOM 2446 N N . THR A 1 305 ? 12.859 -11.286 19.121 1.00 90.50 305 THR A N 1
ATOM 2447 C CA . THR A 1 305 ? 11.602 -11.849 19.644 1.00 90.50 305 THR A CA 1
ATOM 2448 C C . THR A 1 305 ? 10.661 -10.754 20.145 1.00 90.50 305 THR A C 1
ATOM 2450 O O . THR A 1 305 ? 9.455 -10.814 19.913 1.00 90.50 305 THR A O 1
ATOM 2453 N N . LYS A 1 306 ? 11.203 -9.727 20.810 1.00 91.38 306 LYS A N 1
ATOM 2454 C CA . LYS A 1 306 ? 10.417 -8.566 21.245 1.00 91.38 306 LYS A CA 1
ATOM 2455 C C . LYS A 1 306 ? 9.951 -7.731 20.058 1.00 91.38 306 LYS A C 1
ATOM 2457 O O . LYS A 1 306 ? 8.781 -7.366 20.016 1.00 91.38 306 LYS A O 1
ATOM 2462 N N . ALA A 1 307 ? 10.831 -7.460 19.095 1.00 91.56 307 ALA A N 1
ATOM 2463 C CA . ALA A 1 307 ? 10.464 -6.710 17.898 1.00 91.56 307 ALA A CA 1
ATOM 2464 C C . ALA A 1 307 ? 9.341 -7.403 17.108 1.00 91.56 307 ALA A C 1
ATOM 2466 O O . ALA A 1 307 ? 8.385 -6.744 16.709 1.00 91.56 307 ALA A O 1
ATOM 2467 N N . ASP A 1 308 ? 9.406 -8.727 16.942 1.00 92.31 308 ASP A N 1
ATOM 2468 C CA . ASP A 1 308 ? 8.377 -9.502 16.243 1.00 92.31 308 ASP A CA 1
ATOM 2469 C C . ASP A 1 308 ? 7.049 -9.549 17.008 1.00 92.31 308 ASP A C 1
ATOM 2471 O O . ASP A 1 308 ? 5.982 -9.400 16.408 1.00 92.31 308 ASP A O 1
ATOM 2475 N N . ALA A 1 309 ? 7.090 -9.654 18.340 1.00 94.12 309 ALA A N 1
ATOM 2476 C CA . ALA A 1 309 ? 5.889 -9.550 19.165 1.00 94.12 309 ALA A CA 1
ATOM 2477 C C . ALA A 1 309 ? 5.202 -8.180 18.996 1.00 94.12 309 ALA A C 1
ATOM 2479 O O . ALA A 1 309 ? 3.982 -8.106 18.831 1.00 94.12 309 ALA A O 1
ATOM 2480 N N . GLU A 1 310 ? 5.977 -7.093 18.977 1.00 95.12 310 GLU A N 1
ATOM 2481 C CA . GLU A 1 310 ? 5.448 -5.739 18.789 1.00 95.12 310 GLU A CA 1
ATOM 2482 C C . GLU A 1 310 ? 4.961 -5.483 17.357 1.00 95.12 310 GLU A C 1
ATOM 2484 O O . GLU A 1 310 ? 3.891 -4.895 17.171 1.00 95.12 310 GLU A O 1
ATOM 2489 N N . ALA A 1 311 ? 5.679 -5.979 16.347 1.00 94.75 311 ALA A N 1
ATOM 2490 C CA . ALA A 1 311 ? 5.252 -5.943 14.950 1.00 94.75 311 ALA A CA 1
ATOM 2491 C C . ALA A 1 311 ? 3.946 -6.729 14.748 1.00 94.75 311 ALA A C 1
ATOM 2493 O O . ALA A 1 311 ? 3.010 -6.240 14.115 1.00 94.75 311 ALA A O 1
ATOM 2494 N N . THR A 1 312 ? 3.829 -7.912 15.355 1.00 93.44 312 THR A N 1
ATOM 2495 C CA . THR A 1 312 ? 2.595 -8.709 15.359 1.00 93.44 312 THR A CA 1
ATOM 2496 C C . THR A 1 312 ? 1.447 -7.950 16.010 1.00 93.44 312 THR A C 1
ATOM 2498 O O . THR A 1 312 ? 0.339 -7.938 15.474 1.00 93.44 312 THR A O 1
ATOM 2501 N N . ARG A 1 313 ? 1.705 -7.257 17.123 1.00 94.50 313 ARG A N 1
ATOM 2502 C CA . ARG A 1 313 ? 0.699 -6.443 17.812 1.00 94.50 313 ARG A CA 1
ATOM 2503 C C . ARG A 1 313 ? 0.229 -5.247 16.976 1.00 94.50 313 ARG A C 1
ATOM 2505 O O . ARG A 1 313 ? -0.970 -4.977 16.964 1.00 94.50 313 ARG A O 1
ATOM 2512 N N . LEU A 1 314 ? 1.126 -4.585 16.237 1.00 93.88 314 LEU A N 1
ATOM 2513 C CA . LEU A 1 314 ? 0.759 -3.531 15.278 1.00 93.88 314 LEU A CA 1
ATOM 2514 C C . LEU A 1 314 ? -0.149 -4.089 14.176 1.00 93.88 314 LEU A C 1
ATOM 2516 O O . LEU A 1 314 ? -1.245 -3.570 13.958 1.00 93.88 314 LEU A O 1
ATOM 2520 N N . ARG A 1 315 ? 0.262 -5.194 13.542 1.00 89.12 315 ARG A N 1
ATOM 2521 C CA . ARG A 1 315 ? -0.513 -5.849 12.476 1.00 89.12 315 ARG A CA 1
ATOM 2522 C C . ARG A 1 315 ? -1.893 -6.294 12.966 1.00 89.12 315 ARG A C 1
ATOM 2524 O O . ARG A 1 315 ? -2.881 -6.079 12.272 1.00 89.12 315 ARG A O 1
ATOM 2531 N N . ALA A 1 316 ? -1.987 -6.831 14.184 1.00 84.81 316 ALA A N 1
ATOM 2532 C CA . ALA A 1 316 ? -3.256 -7.224 14.803 1.00 84.81 316 ALA A CA 1
ATOM 2533 C C . ALA A 1 316 ? -4.192 -6.033 15.096 1.00 84.81 316 ALA A C 1
ATOM 2535 O O . ALA A 1 316 ? -5.408 -6.202 15.104 1.00 84.81 316 ALA A O 1
ATOM 2536 N N . LYS A 1 317 ? -3.647 -4.825 15.299 1.00 85.62 317 LYS A N 1
ATOM 2537 C CA . LYS A 1 317 ? -4.411 -3.564 15.391 1.00 85.62 317 LYS A CA 1
ATOM 2538 C C . LYS A 1 317 ? -4.765 -2.966 14.022 1.00 85.62 317 LYS A C 1
ATOM 2540 O O . LYS A 1 317 ? -5.319 -1.871 13.961 1.00 85.62 317 LYS A O 1
ATOM 2545 N N . GLY A 1 318 ? -4.420 -3.650 12.934 1.00 87.06 318 GLY A N 1
ATOM 2546 C CA . GLY A 1 318 ? -4.618 -3.163 11.577 1.00 87.06 318 GLY A CA 1
ATOM 2547 C C . GLY A 1 318 ? -3.677 -2.027 11.173 1.00 87.06 318 GLY A C 1
ATOM 2548 O O . GLY A 1 318 ? -4.044 -1.176 10.366 1.00 87.06 318 GLY A O 1
ATOM 2549 N N . ILE A 1 319 ? -2.476 -1.989 11.754 1.00 93.69 319 ILE A N 1
ATOM 2550 C CA . ILE A 1 319 ? -1.435 -1.015 11.424 1.00 93.69 319 ILE A CA 1
ATOM 2551 C C . ILE A 1 319 ? -0.406 -1.697 10.519 1.00 93.69 319 ILE A C 1
ATOM 2553 O O . ILE A 1 319 ? 0.217 -2.681 10.923 1.00 93.69 319 ILE A O 1
ATOM 2557 N N . SER A 1 320 ? -0.222 -1.175 9.303 1.00 94.56 320 SER A N 1
ATOM 2558 C CA . SER A 1 320 ? 0.802 -1.666 8.377 1.00 94.56 320 SER A CA 1
ATOM 2559 C C . SER A 1 320 ? 2.189 -1.221 8.835 1.00 94.56 320 SER A C 1
ATOM 2561 O O . SER A 1 320 ? 2.391 -0.060 9.174 1.00 94.56 320 SER A O 1
ATOM 2563 N N . LEU A 1 321 ? 3.156 -2.129 8.846 1.00 96.12 321 LEU A N 1
ATOM 2564 C CA . LEU A 1 321 ? 4.552 -1.845 9.175 1.00 96.12 321 LEU A CA 1
ATOM 2565 C C . LEU A 1 321 ? 5.398 -1.901 7.900 1.00 96.12 321 LEU A C 1
ATOM 2567 O O . LEU A 1 321 ? 5.662 -2.988 7.382 1.00 96.12 321 LEU A O 1
ATOM 2571 N N . LEU A 1 322 ? 5.811 -0.726 7.427 1.00 94.75 322 LEU A N 1
ATOM 2572 C CA . LEU A 1 322 ? 6.795 -0.517 6.369 1.00 94.75 322 LEU A CA 1
ATOM 2573 C C . LEU A 1 322 ? 8.172 -0.343 7.013 1.00 94.75 322 LEU A C 1
ATOM 2575 O O . LEU A 1 322 ? 8.339 0.470 7.920 1.00 94.75 322 LEU A O 1
ATOM 2579 N N . ILE A 1 323 ? 9.160 -1.098 6.542 1.00 92.31 323 ILE A N 1
ATOM 2580 C CA . ILE A 1 323 ? 10.542 -1.006 7.010 1.00 92.31 323 ILE A CA 1
ATOM 2581 C C . ILE A 1 323 ? 11.424 -0.494 5.886 1.00 92.31 323 ILE A C 1
ATOM 2583 O O . ILE A 1 323 ? 11.431 -1.032 4.782 1.00 92.31 323 ILE A O 1
ATOM 2587 N N . VAL A 1 324 ? 12.207 0.516 6.221 1.00 89.69 324 VAL A N 1
ATOM 2588 C CA . VAL A 1 324 ? 13.277 1.083 5.425 1.00 89.69 324 VAL A CA 1
ATOM 2589 C C . VAL A 1 324 ? 14.573 0.815 6.171 1.00 89.69 324 VAL A C 1
ATOM 2591 O O . VAL A 1 324 ? 14.771 1.303 7.279 1.00 89.69 324 VAL A O 1
ATOM 2594 N N . SER A 1 325 ? 15.463 0.052 5.558 1.00 86.56 325 SER A N 1
ATOM 2595 C CA . SER A 1 325 ? 16.805 -0.187 6.086 1.00 86.56 325 SER A CA 1
ATOM 2596 C C . SER A 1 325 ? 17.840 0.563 5.258 1.00 86.56 325 SER A C 1
ATOM 2598 O O . SER A 1 325 ? 17.746 0.570 4.030 1.00 86.56 325 SER A O 1
ATOM 2600 N N . VAL A 1 326 ? 18.808 1.185 5.928 1.00 84.50 326 VAL A N 1
ATOM 2601 C CA . VAL A 1 326 ? 19.869 1.985 5.304 1.00 84.50 326 VAL A CA 1
ATOM 2602 C C . VAL A 1 326 ? 21.233 1.475 5.749 1.00 84.50 326 VAL A C 1
ATOM 2604 O O . VAL A 1 326 ? 21.467 1.288 6.941 1.00 84.50 326 VAL A O 1
ATOM 2607 N N . GLY A 1 327 ? 22.154 1.300 4.804 1.00 79.88 327 GLY A N 1
ATOM 2608 C CA . GLY A 1 327 ? 23.545 0.967 5.098 1.00 79.88 327 GLY A CA 1
ATOM 2609 C C . GLY A 1 327 ? 23.858 -0.529 5.083 1.00 79.88 327 GLY A C 1
ATOM 2610 O O . GLY A 1 327 ? 23.000 -1.389 4.928 1.00 79.88 327 GLY A O 1
ATOM 2611 N N . ASN A 1 328 ? 25.135 -0.853 5.291 1.00 71.75 328 ASN A N 1
ATOM 2612 C CA . ASN A 1 328 ? 25.677 -2.196 5.039 1.00 71.75 328 ASN A CA 1
ATOM 2613 C C . ASN A 1 328 ? 25.660 -3.140 6.259 1.00 71.75 328 ASN A C 1
ATOM 2615 O O . ASN A 1 328 ? 26.136 -4.273 6.178 1.00 71.75 328 ASN A O 1
ATOM 2619 N N . LYS A 1 329 ? 25.175 -2.682 7.421 1.00 63.91 329 LYS A N 1
ATOM 2620 C CA . LYS A 1 329 ? 25.197 -3.438 8.689 1.00 63.91 329 LYS A CA 1
ATOM 2621 C C . LYS A 1 329 ? 23.820 -4.005 9.014 1.00 63.91 329 LYS A C 1
ATOM 2623 O O . LYS A 1 329 ? 23.219 -3.649 10.021 1.00 63.91 329 LYS A O 1
ATOM 2628 N N . PHE A 1 330 ? 23.334 -4.895 8.156 1.00 66.44 330 PHE A N 1
ATOM 2629 C CA . PHE A 1 330 ? 21.937 -5.304 8.182 1.00 66.44 330 PHE A CA 1
ATOM 2630 C C . PHE A 1 330 ? 21.740 -6.809 7.983 1.00 66.44 330 PHE A C 1
ATOM 2632 O O . PHE A 1 330 ? 22.230 -7.398 7.019 1.00 66.44 330 PHE A O 1
ATOM 2639 N N . ASP A 1 331 ? 20.955 -7.431 8.867 1.00 70.00 331 ASP A N 1
ATOM 2640 C CA . ASP A 1 331 ? 20.423 -8.774 8.633 1.00 70.00 331 ASP A CA 1
ATOM 2641 C C . ASP A 1 331 ? 19.074 -8.690 7.904 1.00 70.00 331 ASP A C 1
ATOM 2643 O O . ASP A 1 331 ? 18.000 -8.572 8.506 1.00 70.00 331 ASP A O 1
ATOM 2647 N N . THR A 1 332 ? 19.149 -8.796 6.575 1.00 69.00 332 THR A N 1
ATOM 2648 C CA . THR A 1 332 ? 17.987 -8.760 5.672 1.00 69.00 332 THR A CA 1
ATOM 2649 C C . THR A 1 332 ? 16.900 -9.761 6.012 1.00 69.00 332 THR A C 1
ATOM 2651 O O . THR A 1 332 ? 15.723 -9.470 5.801 1.00 69.00 332 THR A O 1
ATOM 2654 N N . ARG A 1 333 ? 17.238 -10.933 6.553 1.00 73.06 333 ARG A N 1
ATOM 2655 C CA . ARG A 1 333 ? 16.227 -11.945 6.882 1.00 73.06 333 ARG A CA 1
ATOM 2656 C C . ARG A 1 333 ? 15.429 -11.524 8.110 1.00 73.06 333 ARG A C 1
ATOM 2658 O O . ARG A 1 333 ? 14.212 -11.693 8.138 1.00 73.06 333 ARG A O 1
ATOM 2665 N N . THR A 1 334 ? 16.109 -10.914 9.073 1.00 78.56 334 THR A N 1
ATOM 2666 C CA . THR A 1 334 ? 15.563 -10.597 10.390 1.00 78.56 334 THR A CA 1
ATOM 2667 C C . THR A 1 334 ? 14.562 -9.441 10.373 1.00 78.56 334 THR A C 1
ATOM 2669 O O . THR A 1 334 ? 13.599 -9.477 11.132 1.00 78.56 334 THR A O 1
ATOM 2672 N N . PHE A 1 335 ? 14.713 -8.445 9.500 1.00 82.56 335 PHE A N 1
ATOM 2673 C CA . PHE A 1 335 ? 13.731 -7.352 9.393 1.00 82.56 335 PHE A CA 1
ATOM 2674 C C . PHE A 1 335 ? 12.614 -7.626 8.382 1.00 82.56 335 PHE A C 1
ATOM 2676 O O . PHE A 1 335 ? 11.505 -7.119 8.547 1.00 82.56 335 PHE A O 1
ATOM 2683 N N . ARG A 1 336 ? 12.849 -8.475 7.373 1.00 86.31 336 ARG A N 1
ATOM 2684 C CA . ARG A 1 336 ? 11.801 -8.871 6.414 1.00 86.31 336 ARG A CA 1
ATOM 2685 C C . ARG A 1 336 ? 10.601 -9.541 7.086 1.00 86.31 336 ARG A C 1
ATOM 2687 O O . ARG A 1 336 ? 9.481 -9.329 6.643 1.00 86.31 336 ARG A O 1
ATOM 2694 N N . GLN A 1 337 ? 10.814 -10.307 8.158 1.00 87.25 337 GLN A N 1
ATOM 2695 C CA . GLN A 1 337 ? 9.725 -10.922 8.941 1.00 87.25 337 GLN A CA 1
ATOM 2696 C C . GLN A 1 337 ? 8.911 -9.912 9.772 1.00 87.25 337 GLN A C 1
ATOM 2698 O O . GLN A 1 337 ? 7.763 -10.181 10.121 1.00 87.25 337 GLN A O 1
ATOM 2703 N N . LEU A 1 338 ? 9.479 -8.742 10.081 1.00 91.38 338 LEU A N 1
ATOM 2704 C CA . LEU A 1 338 ? 8.776 -7.699 10.828 1.00 91.38 338 LEU A CA 1
ATOM 2705 C C . LEU A 1 338 ? 7.832 -6.899 9.918 1.00 91.38 338 LEU A C 1
ATOM 2707 O O . LEU A 1 338 ? 6.763 -6.476 10.359 1.00 91.38 338 LEU A O 1
ATOM 2711 N N . ALA A 1 339 ? 8.192 -6.717 8.647 1.00 93.00 339 ALA A N 1
ATOM 2712 C CA . ALA A 1 339 ? 7.389 -5.965 7.689 1.00 93.00 339 ALA A CA 1
ATOM 2713 C C . ALA A 1 339 ? 6.005 -6.601 7.458 1.00 93.00 339 ALA A C 1
ATOM 2715 O O . ALA A 1 339 ? 5.799 -7.805 7.619 1.00 93.00 339 ALA A O 1
ATOM 2716 N N . SER A 1 340 ? 5.031 -5.777 7.077 1.00 93.06 340 SER A N 1
ATOM 2717 C CA . SER A 1 340 ? 3.709 -6.262 6.663 1.00 93.06 340 SER A CA 1
ATOM 2718 C C . SER A 1 340 ? 3.745 -6.904 5.273 1.00 93.06 340 SER A C 1
ATOM 2720 O O . SER A 1 340 ? 4.660 -6.677 4.487 1.00 93.06 340 SER A O 1
ATOM 2722 N N . GLN A 1 341 ? 2.761 -7.746 4.957 1.00 87.38 341 GLN A N 1
ATOM 2723 C CA . GLN A 1 341 ? 2.671 -8.363 3.631 1.00 87.38 341 GLN A CA 1
ATOM 2724 C C . GLN A 1 341 ? 1.995 -7.416 2.617 1.00 87.38 341 GLN A C 1
ATOM 2726 O O . GLN A 1 341 ? 1.072 -6.696 3.000 1.00 87.38 341 GLN A O 1
ATOM 2731 N N . PRO A 1 342 ? 2.395 -7.445 1.332 1.00 86.44 342 PRO A N 1
ATOM 2732 C CA . PRO A 1 342 ? 3.516 -8.208 0.786 1.00 86.44 342 PRO A CA 1
ATOM 2733 C C . PRO A 1 342 ? 4.857 -7.566 1.160 1.00 86.44 342 PRO A C 1
ATOM 2735 O O . PRO A 1 342 ? 5.000 -6.340 1.146 1.00 86.44 342 PRO A O 1
ATOM 2738 N N . ILE A 1 343 ? 5.857 -8.398 1.466 1.00 87.88 343 ILE A N 1
ATOM 2739 C CA . ILE A 1 343 ? 7.188 -7.926 1.890 1.00 87.88 343 ILE A CA 1
ATOM 2740 C C . ILE A 1 343 ? 7.808 -6.985 0.847 1.00 87.88 343 ILE A C 1
ATOM 2742 O O . ILE A 1 343 ? 8.400 -5.986 1.220 1.00 87.88 343 ILE A O 1
ATOM 2746 N N . CYS A 1 344 ? 7.635 -7.233 -0.451 1.00 84.00 344 CYS A N 1
ATOM 2747 C CA . CYS A 1 344 ? 8.282 -6.434 -1.504 1.00 84.00 344 CYS A CA 1
ATOM 2748 C C . CYS A 1 344 ? 7.747 -4.998 -1.625 1.00 84.00 344 CYS A C 1
ATOM 2750 O O . CYS A 1 344 ? 8.427 -4.127 -2.163 1.00 84.00 344 CYS A O 1
ATOM 2752 N N . SER A 1 345 ? 6.558 -4.731 -1.080 1.00 85.62 345 SER A N 1
ATOM 2753 C CA . SER A 1 345 ? 6.013 -3.373 -0.976 1.00 85.62 345 SER A CA 1
ATOM 2754 C C . SER A 1 345 ? 6.323 -2.725 0.374 1.00 85.62 345 SER A C 1
ATOM 2756 O O . SER A 1 345 ? 6.432 -1.507 0.450 1.00 85.62 345 SER A O 1
ATOM 2758 N N . ASN A 1 346 ? 6.472 -3.522 1.438 1.00 90.62 346 ASN A N 1
ATOM 2759 C CA . ASN A 1 346 ? 6.606 -3.032 2.815 1.00 90.62 346 ASN A CA 1
ATOM 2760 C C . ASN A 1 346 ? 8.015 -3.192 3.407 1.00 90.62 346 ASN A C 1
ATOM 2762 O O . ASN A 1 346 ? 8.228 -2.922 4.587 1.00 90.62 346 ASN A O 1
ATOM 2766 N N . PHE A 1 347 ? 8.987 -3.638 2.622 1.00 90.25 347 PHE A N 1
ATOM 2767 C CA . PHE A 1 347 ? 10.377 -3.746 3.032 1.00 90.25 347 PHE A CA 1
ATOM 2768 C C . PHE A 1 347 ? 11.269 -3.171 1.935 1.00 90.25 347 PHE A C 1
ATOM 2770 O O . PHE A 1 347 ? 11.286 -3.683 0.816 1.00 90.25 347 PHE A O 1
ATOM 2777 N N . LYS A 1 348 ? 12.028 -2.126 2.265 1.00 87.62 348 LYS A N 1
ATOM 2778 C CA . LYS A 1 348 ? 12.984 -1.477 1.369 1.00 87.62 348 LYS A CA 1
ATOM 2779 C C . LYS A 1 348 ? 14.361 -1.436 2.019 1.00 87.62 348 LYS A C 1
ATOM 2781 O O . LYS A 1 348 ? 14.500 -1.228 3.226 1.00 87.62 348 LYS A O 1
ATOM 2786 N N . HIS A 1 349 ? 15.378 -1.668 1.204 1.00 85.81 349 HIS A N 1
ATOM 2787 C CA . HIS A 1 349 ? 16.773 -1.613 1.609 1.00 85.81 349 HIS A CA 1
ATOM 2788 C C . HIS A 1 349 ? 17.528 -0.723 0.638 1.00 85.81 349 HIS A C 1
ATOM 2790 O O . HIS A 1 349 ? 17.362 -0.872 -0.571 1.00 85.81 349 HIS A O 1
ATOM 2796 N N . VAL A 1 350 ? 18.333 0.180 1.179 1.00 84.75 350 VAL A N 1
ATOM 2797 C CA . VAL A 1 350 ? 19.250 1.025 0.421 1.00 84.75 350 VAL A CA 1
ATOM 2798 C C . VAL A 1 350 ? 20.640 0.921 1.032 1.00 84.75 350 VAL A C 1
ATOM 2800 O O . VAL A 1 350 ? 20.786 0.804 2.252 1.00 84.75 350 VAL A O 1
ATOM 2803 N N . ASN A 1 351 ? 21.667 0.957 0.188 1.00 82.56 351 ASN A N 1
ATOM 2804 C CA . ASN A 1 351 ? 23.045 0.766 0.649 1.00 82.56 351 ASN A CA 1
ATOM 2805 C C . ASN A 1 351 ? 23.615 2.036 1.294 1.00 82.56 351 ASN A C 1
ATOM 2807 O O . ASN A 1 351 ? 24.542 1.956 2.098 1.00 82.56 351 ASN A O 1
ATOM 2811 N N . ASP A 1 352 ? 23.069 3.202 0.943 1.00 81.06 352 ASP A N 1
ATOM 2812 C CA . ASP A 1 352 ? 23.593 4.510 1.331 1.00 81.06 352 ASP A CA 1
ATOM 2813 C C . ASP A 1 352 ? 22.461 5.540 1.506 1.00 81.06 352 ASP A C 1
ATOM 2815 O O . ASP A 1 352 ? 21.412 5.455 0.860 1.00 81.06 352 ASP A O 1
ATOM 2819 N N . PHE A 1 353 ? 22.671 6.545 2.358 1.00 76.88 353 PHE A N 1
ATOM 2820 C CA . PHE A 1 353 ? 21.726 7.644 2.567 1.00 76.88 353 PHE A CA 1
ATOM 2821 C C . PHE A 1 353 ? 21.508 8.495 1.307 1.00 76.88 353 PHE A C 1
ATOM 2823 O O . PHE A 1 353 ? 20.464 9.131 1.179 1.00 76.88 353 PHE A O 1
ATOM 2830 N N . VAL A 1 354 ? 22.437 8.485 0.346 1.00 76.31 354 VAL A N 1
ATOM 2831 C CA . VAL A 1 354 ? 22.274 9.127 -0.973 1.00 76.31 354 VAL A CA 1
ATOM 2832 C C . VAL A 1 354 ? 21.129 8.498 -1.787 1.00 76.31 354 VAL A C 1
ATOM 2834 O O . VAL A 1 354 ? 20.559 9.143 -2.665 1.00 76.31 354 VAL A O 1
ATOM 2837 N N . GLU A 1 355 ? 20.742 7.255 -1.505 1.00 78.88 355 GLU A N 1
ATOM 2838 C CA . GLU A 1 355 ? 19.622 6.580 -2.175 1.00 78.88 355 GLU A CA 1
ATOM 2839 C C . GLU A 1 355 ? 18.261 6.869 -1.515 1.00 78.88 355 GLU A C 1
ATOM 2841 O O . GLU A 1 355 ? 17.220 6.552 -2.096 1.00 78.88 355 GLU A O 1
ATOM 2846 N N . LEU A 1 356 ? 18.237 7.511 -0.337 1.00 74.12 356 LEU A N 1
ATOM 2847 C CA . LEU A 1 356 ? 16.992 7.828 0.370 1.00 74.12 356 LEU A CA 1
ATOM 2848 C C . LEU A 1 356 ? 16.106 8.830 -0.385 1.00 74.12 356 LEU A C 1
ATOM 2850 O O . LEU A 1 356 ? 14.885 8.762 -0.253 1.00 74.12 356 LEU A O 1
ATOM 2854 N N . ASP A 1 357 ? 16.674 9.712 -1.212 1.00 71.94 357 ASP A N 1
ATOM 2855 C CA . ASP A 1 357 ? 15.890 10.655 -2.030 1.00 71.94 357 ASP A CA 1
ATOM 2856 C C . ASP A 1 357 ? 14.906 9.911 -2.948 1.00 71.94 357 ASP A C 1
ATOM 2858 O O . ASP A 1 357 ? 13.740 10.284 -3.084 1.00 71.94 357 ASP A O 1
ATOM 2862 N N . ALA A 1 358 ? 15.342 8.785 -3.517 1.00 75.00 358 ALA A N 1
ATOM 2863 C CA . ALA A 1 358 ? 14.514 7.951 -4.382 1.00 75.00 358 ALA A CA 1
ATOM 2864 C C . ALA A 1 358 ? 13.474 7.123 -3.607 1.00 75.00 358 ALA A C 1
ATOM 2866 O O . ALA A 1 358 ? 12.456 6.704 -4.164 1.00 75.00 358 ALA A O 1
ATOM 2867 N N . LEU A 1 359 ? 13.709 6.915 -2.313 1.00 79.62 359 LEU A N 1
ATOM 2868 C CA . LEU A 1 359 ? 12.830 6.156 -1.440 1.00 79.62 359 LEU A CA 1
ATOM 2869 C C . LEU A 1 359 ? 11.567 6.935 -1.054 1.00 79.62 359 LEU A C 1
ATOM 2871 O O . LEU A 1 359 ? 10.546 6.315 -0.759 1.00 79.62 359 LEU A O 1
ATOM 2875 N N . ALA A 1 360 ? 11.593 8.270 -1.092 1.00 78.56 360 ALA A N 1
ATOM 2876 C CA . ALA A 1 360 ? 10.417 9.080 -0.781 1.00 78.56 360 ALA A CA 1
ATOM 2877 C C . ALA A 1 360 ? 9.197 8.652 -1.619 1.00 78.56 360 ALA A C 1
ATOM 2879 O O . ALA A 1 360 ? 8.122 8.408 -1.068 1.00 78.56 360 ALA A O 1
ATOM 2880 N N . SER A 1 361 ? 9.384 8.470 -2.930 1.00 80.25 361 SER A N 1
ATOM 2881 C CA . SER A 1 361 ? 8.328 8.015 -3.839 1.00 80.25 361 SER A CA 1
ATOM 2882 C C . SER A 1 361 ? 7.872 6.584 -3.552 1.00 80.25 361 SER A C 1
ATOM 2884 O O . SER A 1 361 ? 6.675 6.324 -3.591 1.00 80.25 361 SER A O 1
ATOM 2886 N N . GLU A 1 362 ? 8.789 5.668 -3.228 1.00 83.12 362 GLU A N 1
ATOM 2887 C CA . GLU A 1 362 ? 8.457 4.280 -2.863 1.00 83.12 362 GLU A CA 1
ATOM 2888 C C . GLU A 1 362 ? 7.629 4.213 -1.574 1.00 83.12 362 GLU A C 1
ATOM 2890 O O . GLU A 1 362 ? 6.649 3.474 -1.490 1.00 83.12 362 GLU A O 1
ATOM 2895 N N . VAL A 1 363 ? 8.002 5.010 -0.568 1.00 85.25 363 VAL A N 1
ATOM 2896 C CA . VAL A 1 363 ? 7.286 5.097 0.710 1.00 85.25 363 VAL A CA 1
ATOM 2897 C C . VAL A 1 363 ? 5.898 5.691 0.496 1.00 85.25 363 VAL A C 1
ATOM 2899 O O . VAL A 1 363 ? 4.919 5.126 0.976 1.00 85.25 363 VAL A O 1
ATOM 2902 N N . GLN A 1 364 ? 5.785 6.800 -0.240 1.00 83.12 364 GLN A N 1
ATOM 2903 C CA . GLN A 1 364 ? 4.492 7.420 -0.550 1.00 83.12 364 GLN A CA 1
ATOM 2904 C C . GLN A 1 364 ? 3.565 6.453 -1.300 1.00 83.12 364 GLN A C 1
ATOM 2906 O O . GLN A 1 364 ? 2.402 6.293 -0.929 1.00 83.12 364 GLN A O 1
ATOM 2911 N N . ASP A 1 365 ? 4.101 5.767 -2.306 1.00 82.56 365 ASP A N 1
ATOM 2912 C CA . ASP A 1 365 ? 3.397 4.769 -3.104 1.00 82.56 365 ASP A CA 1
ATOM 2913 C C . ASP A 1 365 ? 2.903 3.583 -2.251 1.00 82.56 365 ASP A C 1
ATOM 2915 O O . ASP A 1 365 ? 1.726 3.216 -2.305 1.00 82.56 365 ASP A O 1
ATOM 2919 N N . ALA A 1 366 ? 3.753 3.042 -1.370 1.00 86.44 366 ALA A N 1
ATOM 2920 C CA . ALA A 1 366 ? 3.358 2.003 -0.420 1.00 86.44 366 ALA A CA 1
ATOM 2921 C C . ALA A 1 366 ? 2.248 2.478 0.537 1.00 86.44 366 ALA A C 1
ATOM 2923 O O . ALA A 1 366 ? 1.261 1.770 0.747 1.00 86.44 366 ALA A O 1
ATOM 2924 N N . LEU A 1 367 ? 2.361 3.694 1.082 1.00 87.19 367 LEU A N 1
ATOM 2925 C CA . LEU A 1 367 ? 1.378 4.268 2.009 1.00 87.19 367 LEU A CA 1
ATOM 2926 C C . LEU A 1 367 ? 0.005 4.508 1.358 1.00 87.19 367 LEU A C 1
ATOM 2928 O O . LEU A 1 367 ? -1.036 4.338 2.011 1.00 87.19 367 LEU A O 1
ATOM 2932 N N . CYS A 1 368 ? -0.033 4.837 0.067 1.00 82.75 368 CYS A N 1
ATOM 2933 C CA . CYS A 1 368 ? -1.288 4.980 -0.669 1.00 82.75 368 CYS A CA 1
ATOM 2934 C C . CYS A 1 368 ? -2.092 3.692 -0.757 1.00 82.75 368 CYS A C 1
ATOM 2936 O O . CYS A 1 368 ? -3.319 3.738 -0.639 1.00 82.75 368 CYS A O 1
ATOM 2938 N N . ARG A 1 369 ? -1.424 2.543 -0.839 1.00 84.50 369 ARG A N 1
ATOM 2939 C CA . ARG A 1 369 ? -2.096 1.243 -0.928 1.00 84.50 369 ARG A CA 1
ATOM 2940 C C . ARG A 1 369 ? -2.534 0.660 0.414 1.00 84.50 369 ARG A C 1
ATOM 2942 O O . ARG A 1 369 ? -3.336 -0.261 0.424 1.00 84.50 369 ARG A O 1
ATOM 2949 N N . VAL A 1 370 ? -2.097 1.213 1.554 1.00 89.38 370 VAL A N 1
ATOM 2950 C CA . VAL A 1 370 ? -2.454 0.683 2.891 1.00 89.38 370 VAL A CA 1
ATOM 2951 C C . VAL A 1 370 ? -3.974 0.727 3.131 1.00 89.38 370 VAL A C 1
ATOM 2953 O O . VAL A 1 370 ? -4.514 1.812 3.347 1.00 89.38 370 VAL A O 1
ATOM 2956 N N . PRO A 1 371 ? -4.709 -0.388 3.161 1.00 90.00 371 PRO A N 1
ATOM 2957 C CA . PRO A 1 371 ? -6.154 -0.322 3.342 1.00 90.00 371 PRO A CA 1
ATOM 2958 C C . PRO A 1 371 ? -6.523 0.184 4.746 1.00 90.00 371 PRO A C 1
ATOM 2960 O O . PRO A 1 371 ? -5.774 0.004 5.709 1.00 90.00 371 PRO A O 1
ATOM 2963 N N . ALA A 1 372 ? -7.679 0.831 4.879 1.00 90.31 372 ALA A N 1
ATOM 2964 C CA . ALA A 1 372 ? -8.272 1.094 6.183 1.00 90.31 372 ALA A CA 1
ATOM 2965 C C . ALA A 1 372 ? -8.955 -0.183 6.680 1.00 90.31 372 ALA A C 1
ATOM 2967 O O . ALA A 1 372 ? -9.832 -0.736 6.015 1.00 90.31 372 ALA A O 1
ATOM 2968 N N . ILE A 1 373 ? -8.538 -0.661 7.849 1.00 86.88 373 ILE A N 1
ATOM 2969 C CA . ILE A 1 373 ? -9.158 -1.819 8.489 1.00 86.88 373 ILE A CA 1
ATOM 2970 C C . ILE A 1 373 ? -10.293 -1.312 9.368 1.00 86.88 373 ILE A C 1
ATOM 2972 O O . ILE A 1 373 ? -10.077 -0.521 10.290 1.00 86.88 373 ILE A O 1
ATOM 2976 N N . LEU A 1 374 ? -11.508 -1.742 9.042 1.00 81.31 374 LEU A N 1
ATOM 2977 C CA . LEU A 1 374 ? -12.720 -1.302 9.721 1.00 81.31 374 LEU A CA 1
ATOM 2978 C C . LEU A 1 374 ? -13.154 -2.319 10.775 1.00 81.31 374 LEU A C 1
ATOM 2980 O O . LEU A 1 374 ? -13.003 -3.526 10.600 1.00 81.31 374 LEU A O 1
ATOM 2984 N N . SER A 1 375 ? -13.721 -1.807 11.863 1.00 77.31 375 SER A N 1
ATOM 2985 C CA . SER A 1 375 ? -14.465 -2.587 12.850 1.00 77.31 375 SER A CA 1
ATOM 2986 C C . SER A 1 375 ? -15.958 -2.293 12.708 1.00 77.31 375 SER A C 1
ATOM 2988 O O . SER A 1 375 ? -16.350 -1.420 11.935 1.00 77.31 375 SER A O 1
ATOM 2990 N N . ASP A 1 376 ? -16.804 -2.978 13.476 1.00 78.94 376 ASP A N 1
ATOM 2991 C CA . ASP A 1 376 ? -18.228 -2.645 13.542 1.00 78.94 376 ASP A CA 1
ATOM 2992 C C . ASP A 1 376 ? -18.418 -1.155 13.868 1.00 78.94 376 ASP A C 1
ATOM 2994 O O . ASP A 1 376 ? -17.919 -0.647 14.875 1.00 78.94 376 ASP A O 1
ATOM 2998 N N . GLY A 1 377 ? -19.108 -0.438 12.985 1.00 82.06 377 GLY A N 1
ATOM 2999 C CA . GLY A 1 377 ? -19.172 1.017 13.045 1.00 82.06 377 GLY A CA 1
ATOM 3000 C C . GLY A 1 377 ? -19.755 1.639 11.783 1.00 82.06 377 GLY A C 1
ATOM 3001 O O . GLY A 1 377 ? -20.105 0.941 10.835 1.00 82.06 377 GLY A O 1
ATOM 3002 N N . THR A 1 378 ? -19.888 2.960 11.806 1.00 87.06 378 THR A N 1
ATOM 3003 C CA . THR A 1 378 ? -20.260 3.772 10.645 1.00 87.06 378 THR A CA 1
ATOM 3004 C C . THR A 1 378 ? -19.143 4.783 10.431 1.00 87.06 378 THR A C 1
ATOM 3006 O O . THR A 1 378 ? -18.773 5.498 11.362 1.00 87.06 378 THR A O 1
ATOM 3009 N N . TYR A 1 379 ? -18.607 4.833 9.217 1.00 88.06 379 TYR A N 1
ATOM 3010 C CA . TYR A 1 379 ? -17.484 5.684 8.836 1.00 88.06 379 TYR A CA 1
ATOM 3011 C C . TYR A 1 379 ? -17.897 6.578 7.675 1.00 88.06 379 TYR A C 1
ATOM 3013 O O . TYR A 1 379 ? -18.626 6.130 6.797 1.00 88.06 379 TYR A O 1
ATOM 3021 N N . SER A 1 380 ? -17.448 7.831 7.668 1.00 88.56 380 SER A N 1
ATOM 3022 C CA . SER A 1 380 ? -17.768 8.809 6.625 1.00 88.56 380 SER A CA 1
ATOM 3023 C C . SER A 1 380 ? -16.502 9.190 5.873 1.00 88.56 380 SER A C 1
ATOM 3025 O O . SER A 1 380 ? -15.490 9.498 6.501 1.00 88.56 380 SER A O 1
ATOM 3027 N N . TYR A 1 381 ? -16.586 9.220 4.546 1.00 87.56 381 TYR A N 1
ATOM 3028 C CA . TYR A 1 381 ? -15.481 9.565 3.656 1.00 87.56 381 TYR A CA 1
ATOM 3029 C C . TYR A 1 381 ? -15.944 10.561 2.583 1.00 87.56 381 TYR A C 1
ATOM 3031 O O . TYR A 1 381 ? -17.102 10.488 2.164 1.00 87.56 381 TYR A O 1
ATOM 3039 N N . PRO A 1 382 ? -15.071 11.461 2.101 1.00 86.12 382 PRO A N 1
ATOM 3040 C CA . PRO A 1 382 ? -15.405 12.334 0.979 1.00 86.12 382 PRO A CA 1
ATOM 3041 C C . PRO A 1 382 ? -15.579 11.530 -0.315 1.00 86.12 382 PRO A C 1
ATOM 3043 O O . PRO A 1 382 ? -14.748 10.685 -0.646 1.00 86.12 382 PRO A O 1
ATOM 3046 N N . CYS A 1 383 ? -16.644 11.796 -1.073 1.00 84.81 383 CYS A N 1
ATOM 3047 C CA . CYS A 1 383 ? -16.962 11.029 -2.288 1.00 84.81 383 CYS A CA 1
ATOM 3048 C C . CYS A 1 383 ? -16.029 11.301 -3.473 1.00 84.81 383 CYS A C 1
ATOM 3050 O O . CYS A 1 383 ? -15.918 10.460 -4.362 1.00 84.81 383 CYS A O 1
ATOM 3052 N N . SER A 1 384 ? -15.336 12.440 -3.490 1.00 82.38 384 SER A N 1
ATOM 3053 C CA . SER A 1 384 ? -14.333 12.758 -4.513 1.00 82.38 384 SER A CA 1
ATOM 3054 C C . SER A 1 384 ? -13.075 11.896 -4.425 1.00 82.38 384 SER A C 1
ATOM 3056 O O . SER A 1 384 ? -12.224 11.980 -5.316 1.00 82.38 384 SER A O 1
ATOM 3058 N N . ARG A 1 385 ? -12.920 11.099 -3.357 1.00 80.81 385 ARG A N 1
ATOM 3059 C CA . ARG A 1 385 ? -11.718 10.308 -3.097 1.00 80.81 385 ARG A CA 1
ATOM 3060 C C . ARG A 1 385 ? -11.996 8.812 -3.203 1.00 80.81 385 ARG A C 1
ATOM 3062 O O . ARG A 1 385 ? -13.092 8.331 -2.916 1.00 80.81 385 ARG A O 1
ATOM 3069 N N . THR A 1 386 ? -10.961 8.077 -3.587 1.00 86.31 386 THR A N 1
ATOM 3070 C CA . THR A 1 386 ? -10.972 6.614 -3.592 1.00 86.31 386 THR A CA 1
ATOM 3071 C C . THR A 1 386 ? -10.560 6.102 -2.217 1.00 86.31 386 THR A C 1
ATOM 3073 O O . THR A 1 386 ? -9.542 6.526 -1.671 1.00 86.31 386 THR A O 1
ATOM 3076 N N . VAL A 1 387 ? -11.328 5.168 -1.658 1.00 88.38 387 VAL A N 1
ATOM 3077 C CA . VAL A 1 387 ? -11.051 4.580 -0.344 1.00 88.38 387 VAL A CA 1
ATOM 3078 C C . VAL A 1 387 ? -10.794 3.088 -0.491 1.00 88.38 387 VAL A C 1
ATOM 3080 O O . VAL A 1 387 ? -11.659 2.353 -0.962 1.00 88.38 387 VAL A O 1
ATOM 3083 N N . HIS A 1 388 ? -9.619 2.645 -0.046 1.00 90.69 388 HIS A N 1
ATOM 3084 C CA . HIS A 1 388 ? -9.257 1.232 0.042 1.00 90.69 388 HIS A CA 1
ATOM 3085 C C . HIS A 1 388 ? -9.510 0.723 1.458 1.00 90.69 388 HIS A C 1
ATOM 3087 O O . HIS A 1 388 ? -9.008 1.290 2.431 1.00 90.69 388 HIS A O 1
ATOM 3093 N N . LEU A 1 389 ? -10.273 -0.354 1.570 1.00 91.06 389 LEU A N 1
ATOM 3094 C CA . LEU A 1 389 ? -10.711 -0.970 2.810 1.00 91.06 389 LEU A CA 1
ATOM 3095 C C . LEU A 1 389 ? -10.274 -2.430 2.842 1.00 91.06 389 LEU A C 1
ATOM 3097 O O . LEU A 1 389 ? -10.240 -3.111 1.817 1.00 91.06 389 LEU A O 1
ATOM 3101 N N . LEU A 1 390 ? -9.996 -2.918 4.044 1.00 88.81 390 LEU A N 1
ATOM 3102 C CA . LEU A 1 390 ? -9.793 -4.333 4.301 1.00 88.81 390 LEU A CA 1
ATOM 3103 C C . LEU A 1 390 ? -10.809 -4.787 5.334 1.00 88.81 390 LEU A C 1
ATOM 3105 O O . LEU A 1 390 ? -10.851 -4.291 6.461 1.00 88.81 390 LEU A O 1
ATOM 3109 N N . ILE A 1 391 ? -11.611 -5.756 4.924 1.00 84.06 391 ILE A N 1
ATOM 3110 C CA . ILE A 1 391 ? -12.626 -6.374 5.754 1.00 84.06 391 ILE A CA 1
ATOM 3111 C C . ILE A 1 391 ? -12.071 -7.719 6.227 1.00 84.06 391 ILE A C 1
ATOM 3113 O O . ILE A 1 391 ? -11.934 -8.660 5.440 1.00 84.06 391 ILE A O 1
ATOM 3117 N N . GLY A 1 392 ? -11.672 -7.763 7.500 1.00 72.75 392 GLY A N 1
ATOM 3118 C CA . GLY A 1 392 ? -11.007 -8.908 8.126 1.00 72.75 392 GLY A CA 1
ATOM 3119 C C . GLY A 1 392 ? -11.950 -9.792 8.947 1.00 72.75 392 GLY A C 1
ATOM 3120 O O . GLY A 1 392 ? -12.946 -9.313 9.486 1.00 72.75 392 GLY A O 1
ATOM 3121 N N . ASP A 1 393 ? -11.596 -11.079 9.064 1.00 63.09 393 ASP A N 1
ATOM 3122 C CA . ASP A 1 393 ? -12.332 -12.114 9.818 1.00 63.09 393 ASP A CA 1
ATOM 3123 C C . ASP A 1 393 ? -13.839 -12.161 9.484 1.00 63.09 393 ASP A C 1
ATOM 3125 O O . ASP A 1 393 ? -14.709 -11.931 10.327 1.00 63.09 393 ASP A O 1
ATOM 3129 N N . THR A 1 394 ? -14.168 -12.509 8.233 1.00 62.28 394 THR A N 1
ATOM 3130 C CA . THR A 1 394 ? -15.563 -12.667 7.771 1.00 62.28 394 THR A CA 1
ATOM 3131 C C . THR A 1 394 ? -16.230 -13.961 8.278 1.00 62.28 394 THR A C 1
ATOM 3133 O O . THR A 1 394 ? -17.337 -14.313 7.851 1.00 62.28 394 THR A O 1
ATOM 3136 N N . SER A 1 395 ? -15.593 -14.688 9.212 1.00 57.59 395 SER A N 1
ATOM 3137 C CA . SER A 1 395 ? -15.998 -16.047 9.619 1.00 57.59 395 SER A CA 1
ATOM 3138 C C . SER A 1 395 ? -17.359 -16.069 10.305 1.00 57.59 395 SER A C 1
ATOM 3140 O O . SER A 1 395 ? -18.100 -17.051 10.224 1.00 57.59 395 SER A O 1
ATOM 3142 N N . LYS A 1 396 ? -17.714 -14.942 10.924 1.00 54.78 396 LYS A N 1
ATOM 3143 C CA . LYS A 1 396 ? -18.946 -14.741 11.692 1.00 54.78 396 LYS A CA 1
ATOM 3144 C C . LYS A 1 396 ? -20.062 -14.075 10.893 1.00 54.78 396 LYS A C 1
ATOM 3146 O O . LYS A 1 396 ? -21.138 -13.857 11.439 1.00 54.78 396 LYS A O 1
ATOM 3151 N N . GLY A 1 397 ? -19.838 -13.791 9.609 1.00 67.44 397 GLY A N 1
ATOM 3152 C CA . GLY A 1 397 ? -20.762 -12.997 8.809 1.00 67.44 397 GLY A CA 1
ATOM 3153 C C . GLY A 1 397 ? -20.567 -11.502 9.068 1.00 67.44 397 GLY A C 1
ATOM 3154 O O . GLY A 1 397 ? -20.710 -11.053 10.201 1.00 67.44 397 GLY A O 1
ATOM 3155 N N . GLN A 1 398 ? -20.267 -10.716 8.040 1.00 74.81 398 GLN A N 1
ATOM 3156 C CA . GLN A 1 398 ? -20.185 -9.257 8.129 1.00 74.81 398 GLN A CA 1
ATOM 3157 C C . GLN A 1 398 ? -21.004 -8.624 7.015 1.00 74.81 398 GLN A C 1
ATOM 3159 O O . GLN A 1 398 ? -20.902 -9.043 5.865 1.00 74.81 398 GLN A O 1
ATOM 3164 N N . SER A 1 399 ? -21.796 -7.609 7.345 1.00 77.38 399 SER A N 1
ATOM 3165 C CA . SER A 1 399 ? -22.479 -6.802 6.341 1.00 77.38 399 SER A CA 1
ATOM 3166 C C . SER A 1 399 ? -21.813 -5.461 6.173 1.00 77.38 399 SER A C 1
ATOM 3168 O O . SER A 1 399 ? -21.586 -4.749 7.150 1.00 77.38 399 SER A O 1
ATOM 3170 N N . VAL A 1 400 ? -21.590 -5.108 4.917 1.00 82.00 400 VAL A N 1
ATOM 3171 C CA . VAL A 1 400 ? -21.084 -3.815 4.481 1.00 82.00 400 VAL A CA 1
ATOM 3172 C C . VAL A 1 400 ? -22.203 -3.108 3.752 1.00 82.00 400 VAL A C 1
ATOM 3174 O O . VAL A 1 400 ? -22.753 -3.629 2.780 1.00 82.00 400 VAL A O 1
ATOM 3177 N N . LYS A 1 401 ? -22.527 -1.905 4.196 1.00 82.81 401 LYS A N 1
ATOM 3178 C CA . LYS A 1 401 ? -23.449 -1.025 3.497 1.00 82.81 401 LYS A CA 1
ATOM 3179 C C . LYS A 1 401 ? -22.716 0.248 3.128 1.00 82.81 401 LYS A C 1
ATOM 3181 O O . LYS A 1 401 ? -22.154 0.909 3.994 1.00 82.81 401 LYS A O 1
ATOM 3186 N N . VAL A 1 402 ? -22.724 0.573 1.842 1.00 85.94 402 VAL A N 1
ATOM 3187 C CA . VAL A 1 402 ? -22.201 1.839 1.329 1.00 85.94 402 VAL A CA 1
ATOM 3188 C C . VAL A 1 402 ? -23.395 2.701 0.954 1.00 85.94 402 VAL A C 1
ATOM 3190 O O . VAL A 1 402 ? -24.242 2.267 0.175 1.00 85.94 402 VAL A O 1
ATOM 3193 N N . THR A 1 403 ? -23.492 3.896 1.526 1.00 82.75 403 THR A N 1
ATOM 3194 C CA . THR A 1 403 ? -24.553 4.857 1.203 1.00 82.75 403 THR A CA 1
ATOM 3195 C C . THR A 1 403 ? -23.965 6.201 0.825 1.00 82.75 403 THR A C 1
ATOM 3197 O O . THR A 1 403 ? -22.978 6.647 1.401 1.00 82.75 403 THR A O 1
ATOM 3200 N N . SER A 1 404 ? -24.594 6.866 -0.133 1.00 80.06 404 SER A N 1
ATOM 3201 C CA . SER A 1 404 ? -24.239 8.210 -0.568 1.00 80.06 404 SER A CA 1
ATOM 3202 C C . SER A 1 404 ? -25.529 8.955 -0.882 1.00 80.06 404 SER A C 1
ATOM 3204 O O . SER A 1 404 ? -26.448 8.383 -1.466 1.00 80.06 404 SER A O 1
ATOM 3206 N N . THR A 1 405 ? -25.622 10.209 -0.447 1.00 71.62 405 THR A N 1
ATOM 3207 C CA . THR A 1 405 ? -26.798 11.061 -0.678 1.00 71.62 405 THR A CA 1
ATOM 3208 C C . THR A 1 405 ? -26.642 11.961 -1.899 1.00 71.62 405 THR A C 1
ATOM 3210 O O . THR A 1 405 ? -27.610 12.599 -2.305 1.00 71.62 405 THR A O 1
ATOM 3213 N N . THR A 1 406 ? -25.437 12.037 -2.470 1.00 71.38 406 THR A N 1
ATOM 3214 C CA . THR A 1 406 ? -25.114 12.954 -3.568 1.00 71.38 406 THR A CA 1
ATOM 3215 C C . THR A 1 406 ? -25.012 12.248 -4.910 1.00 71.38 406 THR A C 1
ATOM 3217 O O . THR A 1 406 ? -25.559 12.742 -5.888 1.00 71.38 406 THR A O 1
ATOM 3220 N N . GLU A 1 407 ? -24.333 11.102 -4.965 1.00 77.25 407 GLU A N 1
ATOM 3221 C CA . GLU A 1 407 ? -24.075 10.362 -6.207 1.00 77.25 407 GLU A CA 1
ATOM 3222 C C . GLU A 1 407 ? -23.917 8.856 -5.958 1.00 77.25 407 GLU A C 1
ATOM 3224 O O . GLU A 1 407 ? -23.657 8.422 -4.835 1.00 77.25 407 GLU A O 1
ATOM 3229 N N . GLU A 1 408 ? -24.046 8.060 -7.017 1.00 82.00 408 GLU A N 1
ATOM 3230 C CA . GLU A 1 408 ? -23.772 6.622 -7.009 1.00 82.00 408 GLU A CA 1
ATOM 3231 C C . GLU A 1 408 ? -22.266 6.355 -6.823 1.00 82.00 408 GLU A C 1
ATOM 3233 O O . GLU A 1 408 ? -21.426 6.885 -7.551 1.00 82.00 408 GLU A O 1
ATOM 3238 N N . MET A 1 409 ? -21.914 5.516 -5.849 1.00 86.25 409 MET A N 1
ATOM 3239 C CA . MET A 1 409 ? -20.542 5.061 -5.627 1.00 86.25 409 MET A CA 1
ATOM 3240 C C . MET A 1 409 ? -20.330 3.735 -6.344 1.00 86.25 409 MET A C 1
ATOM 3242 O O . MET A 1 409 ? -21.190 2.860 -6.300 1.00 86.25 409 MET A O 1
ATOM 3246 N N . THR A 1 410 ? -19.167 3.544 -6.955 1.00 88.62 410 THR A N 1
ATOM 3247 C CA . THR A 1 410 ? -18.762 2.244 -7.495 1.00 88.62 410 THR A CA 1
ATOM 3248 C C . THR A 1 410 ? -17.894 1.515 -6.482 1.00 88.62 410 THR A C 1
ATOM 3250 O O . THR A 1 410 ? -16.982 2.100 -5.900 1.00 88.62 410 THR A O 1
ATOM 3253 N N . ILE A 1 411 ? -18.178 0.234 -6.269 1.00 88.81 411 ILE A N 1
ATOM 3254 C CA . ILE A 1 411 ? -17.460 -0.616 -5.333 1.00 88.81 411 ILE A CA 1
ATOM 3255 C C . ILE A 1 411 ? -16.847 -1.785 -6.094 1.00 88.81 411 ILE A C 1
ATOM 3257 O O . ILE A 1 411 ? -17.552 -2.543 -6.761 1.00 88.81 411 ILE A O 1
ATOM 3261 N N . TYR A 1 412 ? -15.535 -1.938 -5.951 1.00 90.56 412 TYR A N 1
ATOM 3262 C CA . TYR A 1 412 ? -14.760 -3.062 -6.460 1.00 90.56 412 TYR A CA 1
ATOM 3263 C C . TYR A 1 412 ? -14.279 -3.905 -5.291 1.00 90.56 412 TYR A C 1
ATOM 3265 O O . TYR A 1 412 ? -13.868 -3.365 -4.264 1.00 90.56 412 TYR A O 1
ATOM 3273 N N . THR A 1 413 ? -14.303 -5.226 -5.427 1.00 88.94 413 THR A N 1
ATOM 3274 C CA . THR A 1 413 ? -13.806 -6.119 -4.375 1.00 88.94 413 THR A CA 1
ATOM 3275 C C . THR A 1 413 ? -12.858 -7.164 -4.932 1.00 88.94 413 THR A C 1
ATOM 3277 O O . THR A 1 413 ? -13.082 -7.646 -6.044 1.00 88.94 413 THR A O 1
ATOM 3280 N N . SER A 1 414 ? -11.859 -7.565 -4.146 1.00 86.88 414 SER A N 1
ATOM 3281 C CA . SER A 1 414 ? -11.027 -8.723 -4.457 1.00 86.88 414 SER A CA 1
ATOM 3282 C C . SER A 1 414 ? -10.578 -9.502 -3.221 1.00 86.88 414 SER A C 1
ATOM 3284 O O . SER A 1 414 ? -10.375 -8.942 -2.145 1.00 86.88 414 SER A O 1
ATOM 3286 N N . PHE A 1 415 ? -10.406 -10.812 -3.384 1.00 81.94 415 PHE A N 1
ATOM 3287 C CA . PHE A 1 415 ? -9.822 -11.713 -2.388 1.00 81.94 415 PHE A CA 1
ATOM 3288 C C . PHE A 1 415 ? -8.294 -11.810 -2.475 1.00 81.94 415 PHE A C 1
ATOM 3290 O O . PHE A 1 415 ? -7.669 -12.368 -1.574 1.00 81.94 415 PHE A O 1
ATOM 3297 N N . VAL A 1 416 ? -7.691 -11.338 -3.569 1.00 78.94 416 VAL A N 1
ATOM 3298 C CA . VAL A 1 416 ? -6.262 -11.552 -3.859 1.00 78.94 416 VAL A CA 1
ATOM 3299 C C . VAL A 1 416 ? -5.504 -10.269 -4.177 1.00 78.94 416 VAL A C 1
ATOM 3301 O O . VAL A 1 416 ? -4.307 -10.208 -3.916 1.00 78.94 416 VAL A O 1
ATOM 3304 N N . TYR A 1 417 ? -6.181 -9.247 -4.700 1.00 84.19 417 TYR A N 1
ATOM 3305 C CA . TYR A 1 417 ? -5.572 -7.973 -5.071 1.00 84.19 417 TYR A CA 1
ATOM 3306 C C . TYR A 1 417 ? -5.938 -6.890 -4.050 1.00 84.19 417 TYR A C 1
ATOM 3308 O O . TYR A 1 417 ? -7.116 -6.722 -3.735 1.00 84.19 417 TYR A O 1
ATOM 3316 N N . GLN A 1 418 ? -4.941 -6.184 -3.498 1.00 84.44 418 GLN A N 1
ATOM 3317 C CA . GLN A 1 418 ? -5.148 -5.323 -2.322 1.00 84.44 418 GLN A CA 1
ATOM 3318 C C . GLN A 1 418 ? -5.910 -4.029 -2.620 1.00 84.44 418 GLN A C 1
ATOM 3320 O O . GLN A 1 418 ? -6.564 -3.471 -1.737 1.00 84.44 418 GLN A O 1
ATOM 3325 N N . THR A 1 419 ? -5.845 -3.564 -3.864 1.00 86.62 419 THR A N 1
ATOM 3326 C CA . THR A 1 419 ? -6.466 -2.319 -4.322 1.00 86.62 419 THR A CA 1
ATOM 3327 C C . THR A 1 419 ? -7.291 -2.570 -5.582 1.00 86.62 419 THR A C 1
ATOM 3329 O O . THR A 1 419 ? -6.918 -2.090 -6.650 1.00 86.62 419 THR A O 1
ATOM 3332 N N . PRO A 1 420 ? -8.392 -3.341 -5.491 1.00 91.00 420 PRO A N 1
ATOM 3333 C CA . PRO A 1 420 ? -9.224 -3.660 -6.646 1.00 91.00 420 PRO A CA 1
ATOM 3334 C C . PRO A 1 420 ? -9.761 -2.400 -7.318 1.00 91.00 420 PRO A C 1
ATOM 3336 O O . PRO A 1 420 ? -10.056 -1.409 -6.652 1.00 91.00 420 PRO A O 1
ATOM 3339 N N . ASP A 1 421 ? -9.888 -2.445 -8.635 1.00 90.31 421 ASP A N 1
ATOM 3340 C CA . ASP A 1 421 ? -10.254 -1.308 -9.476 1.00 90.31 421 ASP A CA 1
ATOM 3341 C C . ASP A 1 421 ? -11.087 -1.784 -10.684 1.00 90.31 421 ASP A C 1
ATOM 3343 O O . ASP A 1 421 ? -11.530 -2.933 -10.759 1.00 90.31 421 ASP A O 1
ATOM 3347 N N . ASN A 1 422 ? -11.345 -0.895 -11.641 1.00 91.06 422 ASN A N 1
ATOM 3348 C CA . ASN A 1 422 ? -12.067 -1.232 -12.869 1.00 91.06 422 ASN A CA 1
ATOM 3349 C C . ASN A 1 422 ? -11.305 -2.191 -13.801 1.00 91.06 422 ASN A C 1
ATOM 3351 O O . ASN A 1 422 ? -11.946 -2.820 -14.644 1.00 91.06 422 ASN A O 1
ATOM 3355 N N . ILE A 1 423 ? -9.983 -2.303 -13.657 1.00 92.88 423 ILE A N 1
ATOM 3356 C CA . ILE A 1 423 ? -9.101 -3.155 -14.460 1.00 92.88 423 ILE A CA 1
ATOM 3357 C C . ILE A 1 423 ? -9.031 -4.563 -13.863 1.00 92.88 423 ILE A C 1
ATOM 3359 O O . ILE A 1 423 ? -9.071 -5.535 -14.618 1.00 92.88 423 ILE A O 1
ATOM 3363 N N . PHE A 1 424 ? -8.957 -4.684 -12.534 1.00 90.75 424 PHE A N 1
ATOM 3364 C CA . PHE A 1 424 ? -8.899 -5.951 -11.811 1.00 90.75 424 PHE A CA 1
ATOM 3365 C C . PHE A 1 424 ? -9.836 -5.967 -10.596 1.00 90.75 424 PHE A C 1
ATOM 3367 O O . PHE A 1 424 ? -9.616 -5.277 -9.595 1.00 90.75 424 PHE A O 1
ATOM 3374 N N . HIS A 1 425 ? -10.853 -6.827 -10.649 1.00 90.38 425 HIS A N 1
ATOM 3375 C CA . HIS A 1 425 ? -11.746 -7.101 -9.525 1.00 90.38 425 HIS A CA 1
ATOM 3376 C C . HIS A 1 425 ? -12.395 -8.481 -9.638 1.00 90.38 425 HIS A C 1
ATOM 3378 O O . HIS A 1 425 ? -12.656 -8.989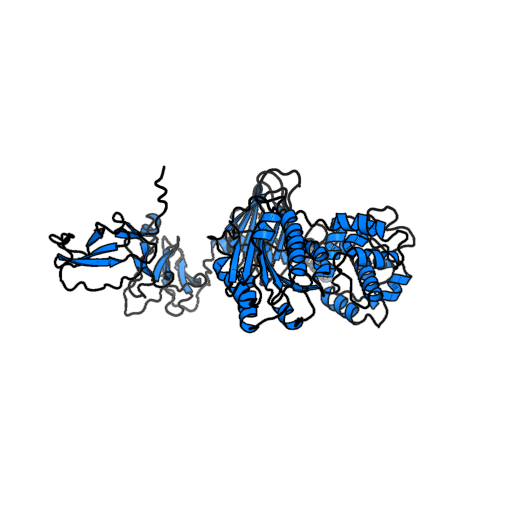 -10.725 1.00 90.38 425 HIS A O 1
ATOM 3384 N N . ASP A 1 426 ? -12.733 -9.063 -8.489 1.00 85.69 426 ASP A N 1
ATOM 3385 C CA . ASP A 1 426 ? -13.560 -10.270 -8.431 1.00 85.69 426 ASP A CA 1
ATOM 3386 C C . ASP A 1 426 ? -15.051 -9.927 -8.575 1.00 85.69 426 ASP A C 1
ATOM 3388 O O . ASP A 1 426 ? -15.843 -10.724 -9.081 1.00 85.69 426 ASP A O 1
ATOM 3392 N N . ILE A 1 427 ? -15.450 -8.749 -8.079 1.00 82.25 427 ILE A N 1
ATOM 3393 C CA . ILE A 1 427 ? -16.846 -8.303 -8.034 1.00 82.25 427 ILE A CA 1
ATOM 3394 C C . ILE A 1 427 ? -16.899 -6.789 -8.156 1.00 82.25 427 ILE A C 1
ATOM 3396 O O . ILE A 1 427 ? -16.117 -6.079 -7.519 1.00 82.25 427 ILE A O 1
ATOM 3400 N N . LYS A 1 428 ? -17.886 -6.317 -8.914 1.00 86.31 428 LYS A N 1
ATOM 3401 C CA . LYS A 1 428 ? -18.278 -4.919 -9.007 1.00 86.31 428 LYS A CA 1
ATOM 3402 C C . LYS A 1 428 ? -19.744 -4.764 -8.626 1.00 86.31 428 LYS A C 1
ATOM 3404 O O . LYS A 1 428 ? -20.588 -5.554 -9.048 1.00 86.31 428 LYS A O 1
ATOM 3409 N N . PHE A 1 429 ? -20.048 -3.730 -7.859 1.00 80.00 429 PHE A N 1
ATOM 3410 C CA . PHE A 1 429 ? -21.415 -3.278 -7.629 1.00 80.00 429 PHE A CA 1
ATOM 3411 C C . PHE A 1 429 ? -21.439 -1.764 -7.445 1.00 80.00 429 PHE A C 1
ATOM 3413 O O . PHE A 1 429 ? -20.394 -1.121 -7.349 1.00 80.00 429 PHE A O 1
ATOM 3420 N N . THR A 1 430 ? -22.632 -1.188 -7.427 1.00 79.19 430 THR A N 1
ATOM 3421 C CA . THR A 1 430 ? -22.813 0.248 -7.255 1.00 79.19 430 THR A CA 1
ATOM 3422 C C . THR A 1 430 ? -23.762 0.535 -6.099 1.00 79.19 430 THR A C 1
ATOM 3424 O O . THR A 1 430 ? -24.714 -0.207 -5.856 1.00 79.19 430 THR A O 1
ATOM 3427 N N . SER A 1 431 ? -23.479 1.582 -5.326 1.00 72.88 431 SER A N 1
ATOM 3428 C CA . SER A 1 431 ? -24.359 1.998 -4.239 1.00 72.88 431 SER A CA 1
ATOM 3429 C C . SER A 1 431 ? -25.542 2.771 -4.816 1.00 72.88 431 SER A C 1
ATOM 3431 O O . SER A 1 431 ? -25.374 3.890 -5.297 1.00 72.88 431 SER A O 1
ATOM 3433 N N . ASP A 1 432 ? -26.743 2.217 -4.716 1.00 61.47 432 ASP A N 1
ATOM 3434 C CA . ASP A 1 432 ? -27.967 2.959 -5.021 1.00 61.47 432 ASP A CA 1
ATOM 3435 C C . ASP A 1 432 ? -28.141 4.123 -4.014 1.00 61.47 432 ASP A C 1
ATOM 3437 O O . ASP A 1 432 ? -28.075 3.871 -2.800 1.00 61.47 432 ASP A O 1
ATOM 3441 N N . PRO A 1 433 ? -28.386 5.374 -4.461 1.00 56.00 433 PRO A N 1
ATOM 3442 C CA . PRO A 1 433 ? -28.748 6.500 -3.594 1.00 56.00 433 PRO A CA 1
ATOM 3443 C C . PRO A 1 433 ? -29.921 6.224 -2.636 1.00 56.00 433 PRO A C 1
ATOM 3445 O O . PRO A 1 433 ? -30.060 6.910 -1.623 1.00 56.00 433 PRO A O 1
ATOM 3448 N N . THR A 1 434 ? -30.759 5.211 -2.897 1.00 56.12 434 THR A N 1
ATOM 3449 C CA . THR A 1 434 ? -31.849 4.804 -1.990 1.00 56.12 434 THR A CA 1
ATOM 3450 C C . THR A 1 434 ? -31.410 3.885 -0.839 1.00 56.12 434 THR A C 1
ATOM 3452 O O . THR A 1 434 ? -32.224 3.559 0.024 1.00 56.12 434 THR A O 1
ATOM 3455 N N . GLY A 1 435 ? -30.138 3.464 -0.782 1.00 54.81 435 GLY A N 1
ATOM 3456 C CA . GLY A 1 435 ? -29.560 2.734 0.354 1.00 54.81 435 GLY A CA 1
ATOM 3457 C C . GLY A 1 435 ? -29.927 1.248 0.449 1.00 54.81 435 GLY A C 1
ATOM 3458 O O . GLY A 1 435 ? -29.885 0.689 1.549 1.00 54.81 435 GLY A O 1
ATOM 3459 N N . ASN A 1 436 ? -30.277 0.608 -0.672 1.00 57.22 436 ASN A N 1
ATOM 3460 C CA . ASN A 1 436 ? -30.817 -0.758 -0.691 1.00 57.22 436 ASN A CA 1
ATOM 3461 C C . ASN A 1 436 ? -29.787 -1.871 -0.951 1.00 57.22 436 ASN A C 1
ATOM 3463 O O . ASN A 1 436 ? -30.132 -3.037 -0.776 1.00 57.22 436 ASN A O 1
ATOM 3467 N N . GLN A 1 437 ? -28.546 -1.567 -1.351 1.00 67.00 437 GLN A N 1
ATOM 3468 C CA . GLN A 1 437 ? -27.530 -2.601 -1.598 1.00 67.00 437 GLN A CA 1
ATOM 3469 C C . GLN A 1 437 ? -26.630 -2.834 -0.383 1.00 67.00 437 GLN A C 1
ATOM 3471 O O . GLN A 1 437 ? -26.001 -1.915 0.141 1.00 67.00 437 GLN A O 1
ATOM 3476 N N . VAL A 1 438 ? -26.569 -4.093 0.053 1.00 72.25 438 VAL A N 1
ATOM 3477 C CA . VAL A 1 438 ? -25.749 -4.554 1.180 1.00 72.25 438 VAL A CA 1
ATOM 3478 C C . VAL A 1 438 ? -24.906 -5.731 0.729 1.00 72.25 438 VAL A C 1
ATOM 3480 O O . VAL A 1 438 ? -25.407 -6.669 0.111 1.00 72.25 438 VAL A O 1
ATOM 3483 N N . LEU A 1 439 ? -23.627 -5.707 1.070 1.00 76.38 439 LEU A N 1
ATOM 3484 C CA . LEU A 1 439 ? -22.722 -6.819 0.853 1.00 76.38 439 LEU A CA 1
ATOM 3485 C C . LEU A 1 439 ? -22.676 -7.667 2.122 1.00 76.38 439 LEU A C 1
ATOM 3487 O O . LEU A 1 439 ? -22.160 -7.204 3.132 1.00 76.38 439 LEU A O 1
ATOM 3491 N N . PHE A 1 440 ? -23.199 -8.889 2.088 1.00 74.62 440 PHE A N 1
ATOM 3492 C CA . PHE A 1 440 ? -23.033 -9.840 3.184 1.00 74.62 440 PHE A CA 1
ATOM 3493 C C . PHE A 1 440 ? -21.881 -10.790 2.880 1.00 74.62 440 PHE A C 1
ATOM 3495 O O . PHE A 1 440 ? -21.866 -11.469 1.856 1.00 74.62 440 PHE A O 1
ATOM 3502 N N . LEU A 1 441 ? -20.924 -10.860 3.790 1.00 74.00 441 LEU A N 1
ATOM 3503 C CA . LEU A 1 441 ? -19.678 -11.593 3.651 1.00 74.00 441 LEU A CA 1
ATOM 3504 C C . LEU A 1 441 ? -19.646 -12.716 4.670 1.00 74.00 441 LEU A C 1
ATOM 3506 O O . LEU A 1 441 ? -19.728 -12.450 5.864 1.00 74.00 441 LEU A O 1
ATOM 3510 N N . ARG A 1 442 ? -19.498 -13.962 4.222 1.00 67.19 442 ARG A N 1
ATOM 3511 C CA . ARG A 1 442 ? -19.351 -15.120 5.109 1.00 67.19 442 ARG A CA 1
ATOM 3512 C C . ARG A 1 442 ? -18.240 -16.036 4.606 1.00 67.19 442 ARG A C 1
ATOM 3514 O O . ARG A 1 442 ? -18.365 -16.659 3.552 1.00 67.19 442 ARG A O 1
ATOM 3521 N N . GLY A 1 443 ? -17.164 -16.158 5.376 1.00 62.56 443 GLY A N 1
ATOM 3522 C CA . GLY A 1 443 ? -16.011 -16.984 5.012 1.00 62.56 443 GLY A CA 1
ATOM 3523 C C . GLY A 1 443 ? -14.802 -16.740 5.909 1.00 62.56 443 GLY A C 1
ATOM 3524 O O . GLY A 1 443 ? -14.867 -15.959 6.836 1.00 62.56 443 GLY A O 1
ATOM 3525 N N . SER A 1 444 ? -13.689 -17.423 5.673 1.00 58.34 444 SER A N 1
ATOM 3526 C CA . SER A 1 444 ? -12.438 -17.191 6.418 1.00 58.34 444 SER A CA 1
ATOM 3527 C C . SER A 1 444 ? -11.466 -16.255 5.696 1.00 58.34 444 SER A C 1
ATOM 3529 O O . SER A 1 444 ? -10.387 -15.987 6.214 1.00 58.34 444 SER A O 1
ATOM 3531 N N . ASP A 1 445 ? -11.825 -15.792 4.499 1.00 67.94 445 ASP A N 1
ATOM 3532 C CA . ASP A 1 445 ? -10.942 -14.992 3.658 1.00 67.94 445 ASP A CA 1
ATOM 3533 C C . ASP A 1 445 ? -11.118 -13.499 3.969 1.00 67.94 445 ASP A C 1
ATOM 3535 O O . ASP A 1 445 ? -12.227 -13.016 4.234 1.00 67.94 445 ASP A O 1
ATOM 3539 N N . ASN A 1 446 ? -10.005 -12.772 3.911 1.00 80.00 446 ASN A N 1
ATOM 3540 C CA . ASN A 1 446 ? -9.999 -11.317 3.880 1.00 80.00 446 ASN A CA 1
ATOM 3541 C C . ASN A 1 446 ? -10.599 -10.826 2.557 1.00 80.00 446 ASN A C 1
ATOM 3543 O O . ASN A 1 446 ? -10.339 -11.414 1.506 1.00 80.00 446 ASN A O 1
ATOM 3547 N N . LEU A 1 447 ? -11.354 -9.728 2.604 1.00 85.00 447 LEU A N 1
ATOM 3548 C CA . LEU A 1 447 ? -11.857 -9.064 1.404 1.00 85.00 447 LEU A CA 1
ATOM 3549 C C . LEU A 1 447 ? -11.305 -7.643 1.319 1.00 85.00 447 LEU A C 1
ATOM 3551 O O . LEU A 1 447 ? -11.548 -6.818 2.204 1.00 85.00 447 LEU A O 1
ATOM 3555 N N . TYR A 1 448 ? -10.592 -7.361 0.235 1.00 89.44 448 TYR A N 1
ATOM 3556 C CA . TYR A 1 448 ? -10.186 -6.013 -0.132 1.00 89.44 448 TYR A CA 1
ATOM 3557 C C . TYR A 1 448 ? -11.326 -5.341 -0.881 1.00 89.44 448 TYR A C 1
ATOM 3559 O O . TYR A 1 448 ? -11.934 -5.939 -1.771 1.00 89.44 448 TYR A O 1
ATOM 3567 N N . VAL A 1 449 ? -11.636 -4.105 -0.507 1.00 90.62 449 VAL A N 1
ATOM 3568 C CA . VAL A 1 449 ? -12.747 -3.339 -1.070 1.00 90.62 449 VAL A CA 1
ATOM 3569 C C . VAL A 1 449 ? -12.259 -1.946 -1.423 1.00 90.62 449 VAL A C 1
ATOM 3571 O O . VAL A 1 449 ? -11.718 -1.245 -0.576 1.00 90.62 449 VAL A O 1
ATOM 3574 N N . THR A 1 450 ? -12.493 -1.520 -2.655 1.00 92.00 450 THR A N 1
ATOM 3575 C CA . THR A 1 450 ? -12.265 -0.147 -3.095 1.00 92.00 450 THR A CA 1
ATOM 3576 C C . THR A 1 450 ? -13.608 0.508 -3.351 1.00 92.00 450 THR A C 1
ATOM 3578 O O . THR A 1 450 ? -14.405 -0.003 -4.135 1.00 92.00 450 THR A O 1
ATOM 3581 N N . VAL A 1 451 ? -13.853 1.647 -2.709 1.00 90.50 451 VAL A N 1
ATOM 3582 C CA . VAL A 1 451 ? -15.022 2.491 -2.966 1.00 90.50 451 VAL A CA 1
ATOM 3583 C C . VAL A 1 451 ? -14.557 3.742 -3.700 1.00 90.50 451 VAL A C 1
ATOM 3585 O O . VAL A 1 451 ? -13.650 4.431 -3.236 1.00 90.50 451 VAL A O 1
ATOM 3588 N N . GLN A 1 452 ? -15.168 4.025 -4.846 1.00 89.25 452 GLN A N 1
ATOM 3589 C CA . GLN A 1 452 ? -14.809 5.138 -5.717 1.00 89.25 452 GLN A CA 1
ATOM 3590 C C . GLN A 1 452 ? -16.059 5.915 -6.132 1.00 89.25 452 GLN A C 1
ATOM 3592 O O . GLN A 1 452 ? -17.017 5.337 -6.645 1.00 89.25 452 GLN A O 1
ATOM 3597 N N . GLY A 1 453 ? -16.039 7.230 -5.919 1.00 83.81 453 GLY A N 1
ATOM 3598 C CA . GLY A 1 453 ? -17.049 8.156 -6.430 1.00 83.81 453 GLY A CA 1
ATOM 3599 C C . GLY A 1 453 ? -16.529 8.969 -7.613 1.00 83.81 453 GLY A C 1
ATOM 3600 O O . GLY A 1 453 ? -15.392 8.806 -8.069 1.00 83.81 453 GLY A O 1
ATOM 3601 N N . ASN A 1 454 ? -17.365 9.869 -8.120 1.00 80.31 454 ASN A N 1
ATOM 3602 C CA . ASN A 1 454 ? -16.956 10.831 -9.133 1.00 80.31 454 ASN A CA 1
ATOM 3603 C C . ASN A 1 454 ? -15.996 11.869 -8.536 1.00 80.31 454 ASN A C 1
ATOM 3605 O O . ASN A 1 454 ? -16.250 12.428 -7.470 1.00 80.31 454 ASN A O 1
ATOM 3609 N N . LYS A 1 455 ? -14.927 12.210 -9.261 1.00 75.81 455 LYS A N 1
ATOM 3610 C CA . LYS A 1 455 ? -13.950 13.225 -8.829 1.00 75.81 455 LYS A CA 1
ATOM 3611 C C . LYS A 1 455 ? -14.567 14.615 -8.636 1.00 75.81 455 LYS A C 1
ATOM 3613 O O . LYS A 1 455 ? -14.024 15.410 -7.878 1.00 75.81 455 LYS A O 1
ATOM 3618 N N . SER A 1 456 ? -15.683 14.910 -9.306 1.00 80.81 456 SER A N 1
ATOM 3619 C CA . SER A 1 456 ? -16.419 16.176 -9.166 1.00 80.81 456 SER A CA 1
ATOM 3620 C C . SER A 1 456 ? -17.390 16.211 -7.979 1.00 80.81 456 SER A C 1
ATOM 3622 O O . SER A 1 456 ? -18.023 17.240 -7.751 1.00 80.81 456 SER A O 1
ATOM 3624 N N . CYS A 1 457 ? -17.523 15.114 -7.232 1.00 79.12 457 CYS A N 1
ATOM 3625 C CA . CYS A 1 457 ? -18.471 15.010 -6.132 1.00 79.12 457 CYS A CA 1
ATOM 3626 C C . CYS A 1 457 ? -18.026 15.843 -4.911 1.00 79.12 457 CYS A C 1
ATOM 3628 O O . CYS A 1 457 ? -16.853 15.857 -4.540 1.00 79.12 457 CYS A O 1
ATOM 3630 N N . THR A 1 458 ? -18.968 16.550 -4.276 1.00 81.19 458 THR A N 1
ATOM 3631 C CA . THR A 1 458 ? -18.702 17.495 -3.168 1.00 81.19 458 THR A CA 1
ATOM 3632 C C . THR A 1 458 ? -19.238 17.037 -1.807 1.00 81.19 458 THR A C 1
ATOM 3634 O O . THR A 1 458 ? -19.053 17.736 -0.813 1.00 81.19 458 THR A O 1
ATOM 3637 N N . GLY A 1 459 ? -19.912 15.885 -1.753 1.00 85.69 459 GLY A N 1
ATOM 3638 C CA . GLY A 1 459 ? -20.482 15.311 -0.534 1.00 85.69 459 GLY A CA 1
ATOM 3639 C C . GLY A 1 459 ? -19.601 14.260 0.144 1.00 85.69 459 GLY A C 1
ATOM 3640 O O . GLY A 1 459 ? -18.411 14.111 -0.134 1.00 85.69 459 GLY A O 1
ATOM 3641 N N . ASN A 1 460 ? -20.238 13.482 1.015 1.00 87.88 460 ASN A N 1
ATOM 3642 C CA . ASN A 1 460 ? -19.636 12.330 1.671 1.00 87.88 460 ASN A CA 1
ATOM 3643 C C . ASN A 1 460 ? -20.466 11.078 1.388 1.00 87.88 460 ASN A C 1
ATOM 3645 O O . ASN A 1 460 ? -21.689 11.147 1.252 1.00 87.88 460 ASN A O 1
ATOM 3649 N N . PHE A 1 461 ? -19.803 9.930 1.390 1.00 87.75 461 PHE A N 1
ATOM 3650 C CA . PHE A 1 461 ? -20.452 8.631 1.493 1.00 87.75 461 PHE A CA 1
ATOM 3651 C C . PHE A 1 461 ? -20.144 8.011 2.853 1.00 87.75 461 PHE A C 1
ATOM 3653 O O . PHE A 1 461 ?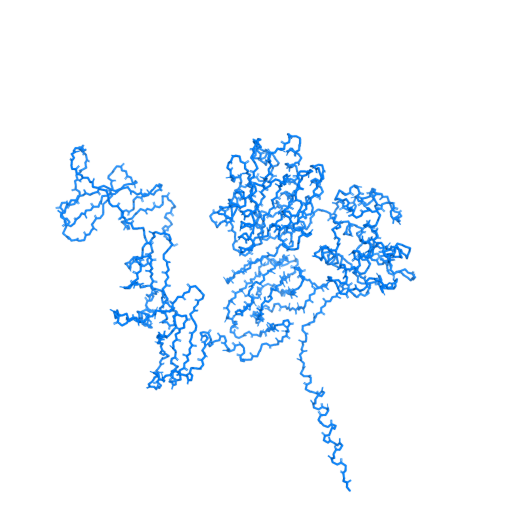 -19.130 8.323 3.485 1.00 87.75 461 PHE A O 1
ATOM 3660 N N . THR A 1 462 ? -21.019 7.120 3.307 1.00 88.88 462 THR A N 1
ATOM 3661 C CA . THR A 1 462 ? -20.808 6.359 4.533 1.00 88.88 462 THR A CA 1
ATOM 3662 C C . THR A 1 462 ? -20.619 4.883 4.241 1.00 88.88 462 THR A C 1
ATOM 3664 O O . THR A 1 462 ? -21.245 4.324 3.341 1.00 88.88 462 THR A O 1
ATOM 3667 N N . VAL A 1 463 ? -19.735 4.261 5.013 1.00 88.44 463 VAL A N 1
ATOM 3668 C CA . VAL A 1 463 ? -19.517 2.820 5.045 1.00 88.44 463 VAL A CA 1
ATOM 3669 C C . VAL A 1 463 ? -19.930 2.336 6.422 1.00 88.44 463 VAL A C 1
ATOM 3671 O O . VAL A 1 463 ? -19.340 2.720 7.433 1.00 88.44 463 VAL A O 1
ATOM 3674 N N . GLU A 1 464 ? -20.958 1.504 6.469 1.00 85.12 464 GLU A N 1
ATOM 3675 C CA . GLU A 1 464 ? -21.448 0.884 7.689 1.00 85.12 464 GLU A CA 1
ATOM 3676 C C . GLU A 1 464 ? -21.086 -0.600 7.693 1.00 85.12 464 GLU A C 1
ATOM 3678 O O . GLU A 1 464 ? -21.466 -1.342 6.785 1.00 85.12 464 GLU A O 1
ATOM 3683 N N . LEU A 1 465 ? -20.352 -1.021 8.724 1.00 81.06 465 LEU A N 1
ATOM 3684 C CA . LEU A 1 465 ? -19.978 -2.410 8.960 1.00 81.06 465 LEU A CA 1
ATOM 3685 C C . LEU A 1 465 ? -20.722 -2.938 10.191 1.00 81.06 465 LEU A C 1
ATOM 3687 O O . LEU A 1 465 ? -20.738 -2.298 11.253 1.00 81.06 465 LEU A O 1
ATOM 3691 N N . ARG A 1 466 ? -21.355 -4.103 10.046 1.00 76.56 466 ARG A N 1
ATOM 3692 C CA . ARG A 1 466 ? -22.057 -4.794 11.135 1.00 76.56 466 ARG A CA 1
ATOM 3693 C C . ARG A 1 466 ? -21.754 -6.286 11.109 1.00 76.56 466 ARG A C 1
ATOM 3695 O O . ARG A 1 466 ? -22.013 -6.954 10.107 1.00 76.56 466 ARG A O 1
ATOM 3702 N N . SER A 1 467 ? -21.274 -6.823 12.222 1.00 71.62 467 SER A N 1
ATOM 3703 C CA . SER A 1 467 ? -21.085 -8.260 12.391 1.00 71.62 467 SER A CA 1
ATOM 3704 C C . SER A 1 467 ? -22.423 -8.950 12.649 1.00 71.62 467 SER A C 1
ATOM 3706 O O . SER A 1 467 ? -23.219 -8.513 13.478 1.00 71.62 467 SER A O 1
ATOM 3708 N N . GLY A 1 468 ? -22.686 -10.036 11.922 1.00 54.97 468 GLY A N 1
ATOM 3709 C CA . GLY A 1 468 ? -23.874 -10.870 12.092 1.00 54.97 468 GLY A CA 1
ATOM 3710 C C . GLY A 1 468 ? -25.211 -10.211 11.732 1.00 54.97 468 GLY A C 1
ATOM 3711 O O . GLY A 1 468 ? -26.237 -10.812 12.020 1.00 54.97 468 GLY A O 1
ATOM 3712 N N . TYR A 1 469 ? -25.228 -9.019 11.115 1.00 53.66 469 TYR A N 1
ATOM 3713 C CA . TYR A 1 469 ? -26.454 -8.260 10.815 1.00 53.66 469 TYR A CA 1
ATOM 3714 C C . TYR A 1 469 ? -26.579 -7.885 9.328 1.00 53.66 469 TYR A C 1
ATOM 3716 O O . TYR A 1 469 ? -25.717 -7.169 8.853 1.00 53.66 469 TYR A O 1
ATOM 3724 N N . ILE A 1 470 ? -27.631 -8.277 8.596 1.00 53.94 470 ILE A N 1
ATOM 3725 C CA . ILE A 1 470 ? -28.011 -7.764 7.267 1.00 53.94 470 ILE A CA 1
ATOM 3726 C C . ILE A 1 470 ? -29.064 -6.683 7.493 1.00 53.94 470 ILE A C 1
ATOM 3728 O O . ILE A 1 470 ? -30.042 -6.900 8.205 1.00 53.94 470 ILE A O 1
ATOM 3732 N N . PHE A 1 471 ? -28.873 -5.519 6.875 1.00 56.34 471 PHE A N 1
ATOM 3733 C CA . PHE A 1 471 ? -29.803 -4.401 7.002 1.00 56.34 471 PHE A CA 1
ATOM 3734 C C . PHE A 1 471 ? -31.193 -4.773 6.459 1.00 56.34 471 PHE A C 1
ATOM 3736 O O . PHE A 1 471 ? -31.320 -5.243 5.327 1.00 56.34 471 PHE A O 1
ATOM 3743 N N . ASN A 1 472 ? -32.242 -4.560 7.259 1.00 50.53 472 ASN A N 1
ATOM 3744 C CA . ASN A 1 472 ? -33.631 -4.843 6.869 1.00 50.53 472 ASN A CA 1
ATOM 3745 C C . ASN A 1 472 ? -34.025 -4.121 5.561 1.00 50.53 472 ASN A C 1
ATOM 3747 O O . ASN A 1 472 ? -33.601 -2.990 5.337 1.00 50.53 472 ASN A O 1
ATOM 3751 N N . ASN A 1 473 ? -34.871 -4.753 4.733 1.00 51.22 473 ASN A N 1
ATOM 3752 C CA . ASN A 1 473 ? -35.348 -4.248 3.428 1.00 51.22 473 ASN A CA 1
ATOM 3753 C C . ASN A 1 473 ? -34.270 -4.012 2.348 1.00 51.22 473 ASN A C 1
ATOM 3755 O O . ASN A 1 473 ? -34.528 -3.327 1.361 1.00 51.22 473 ASN A O 1
ATOM 3759 N N . SER A 1 474 ? -33.089 -4.614 2.486 1.00 53.53 474 SER A N 1
ATOM 3760 C CA . SER A 1 474 ? -32.004 -4.468 1.507 1.00 53.53 474 SER A CA 1
ATOM 3761 C C . SER A 1 474 ? -32.003 -5.606 0.482 1.00 53.53 474 SER A C 1
ATOM 3763 O O . SER A 1 474 ? -32.141 -6.770 0.851 1.00 53.53 474 SER A O 1
ATOM 3765 N N . SER A 1 475 ? -31.769 -5.305 -0.795 1.00 59.16 475 SER A N 1
ATOM 3766 C CA . SER A 1 475 ? -31.313 -6.293 -1.778 1.00 59.16 475 SER A CA 1
ATOM 3767 C C . SER A 1 475 ? -29.831 -6.583 -1.519 1.00 59.16 475 SER A C 1
ATOM 3769 O O . SER A 1 475 ? -28.964 -5.773 -1.848 1.00 59.16 475 SER A O 1
ATOM 3771 N N . GLY A 1 476 ? -29.534 -7.705 -0.862 1.00 64.44 476 GLY A N 1
ATOM 3772 C CA . GLY A 1 476 ? -28.168 -8.060 -0.484 1.00 64.44 476 GLY A CA 1
ATOM 3773 C C . GLY A 1 476 ? -27.462 -8.960 -1.502 1.00 64.44 476 GLY A C 1
ATOM 3774 O O . GLY A 1 476 ? -28.048 -9.943 -1.960 1.00 64.44 476 GLY A O 1
ATOM 3775 N N . LYS A 1 477 ? -26.188 -8.687 -1.805 1.00 72.50 477 LYS A N 1
ATOM 3776 C CA . LYS A 1 477 ? -25.283 -9.659 -2.444 1.00 72.50 477 LYS A CA 1
ATOM 3777 C C . LYS A 1 477 ? -24.556 -10.436 -1.350 1.00 72.50 477 LYS A C 1
ATOM 3779 O O . LYS A 1 477 ? -23.901 -9.847 -0.497 1.00 72.50 477 LYS A O 1
ATOM 3784 N N . CYS A 1 478 ? -24.670 -11.757 -1.380 1.00 72.00 478 CYS A N 1
ATOM 3785 C CA . CYS A 1 478 ? -24.022 -12.666 -0.447 1.00 72.00 478 CYS A CA 1
ATOM 3786 C C . CYS A 1 478 ? -22.756 -13.246 -1.083 1.00 72.00 478 CYS A C 1
ATOM 3788 O O . CYS A 1 478 ? -22.819 -13.863 -2.150 1.00 72.00 478 CYS A O 1
ATOM 3790 N N . LEU A 1 479 ? -21.619 -13.079 -0.408 1.00 72.12 479 LEU A N 1
ATOM 3791 C CA . LEU A 1 479 ? -20.347 -13.703 -0.748 1.00 72.12 479 LEU A CA 1
ATOM 3792 C C . LEU A 1 479 ? -20.096 -14.847 0.225 1.00 72.12 479 LEU A C 1
ATOM 3794 O O . LEU A 1 479 ? -19.851 -14.622 1.411 1.00 72.12 479 LEU A O 1
ATOM 3798 N N . VAL A 1 480 ? -20.137 -16.074 -0.287 1.00 65.69 480 VAL A N 1
ATOM 3799 C CA . VAL A 1 480 ? -19.858 -17.289 0.487 1.00 65.69 480 VAL A CA 1
ATOM 3800 C C . VAL A 1 480 ? -18.772 -18.081 -0.225 1.00 65.69 480 VAL A C 1
ATOM 3802 O O . VAL A 1 480 ? -18.988 -18.534 -1.347 1.00 65.69 480 VAL A O 1
ATOM 3805 N N . GLY A 1 481 ? -17.600 -18.237 0.400 1.00 56.06 481 GLY A N 1
ATOM 3806 C CA . GLY A 1 481 ? -16.493 -19.026 -0.165 1.00 56.06 481 GLY A CA 1
ATOM 3807 C C . GLY A 1 481 ? -16.139 -18.621 -1.603 1.00 56.06 481 GLY A C 1
ATOM 3808 O O . GLY A 1 481 ? -16.163 -19.460 -2.502 1.00 56.06 481 GLY A O 1
ATOM 3809 N N . ARG A 1 482 ? -15.900 -17.317 -1.825 1.00 65.88 482 ARG A N 1
ATOM 3810 C CA . ARG A 1 482 ? -15.634 -16.667 -3.131 1.00 65.88 482 ARG A CA 1
ATOM 3811 C C . ARG A 1 482 ? -16.761 -16.734 -4.167 1.00 65.88 482 ARG A C 1
ATOM 3813 O O . ARG A 1 482 ? -16.592 -16.280 -5.293 1.00 65.88 482 ARG A O 1
ATOM 3820 N N . THR A 1 483 ? -17.926 -17.263 -3.801 1.00 64.75 483 THR A N 1
ATOM 3821 C CA . THR A 1 483 ? -19.100 -17.294 -4.678 1.00 64.75 483 THR A CA 1
ATOM 3822 C C . THR A 1 483 ? -20.006 -16.111 -4.378 1.00 64.75 483 THR A C 1
ATOM 3824 O O . THR A 1 483 ? -20.441 -15.942 -3.240 1.00 64.75 483 THR A O 1
ATOM 3827 N N . VAL A 1 484 ? -20.323 -15.332 -5.411 1.00 70.44 484 VAL A N 1
ATOM 3828 C CA . VAL A 1 484 ? -21.283 -14.224 -5.349 1.00 70.44 484 VAL A CA 1
ATOM 3829 C C . VAL A 1 484 ? -22.649 -14.711 -5.785 1.00 70.44 484 VAL A C 1
ATOM 3831 O O . VAL A 1 484 ? -22.775 -15.368 -6.817 1.00 70.44 484 VAL A O 1
ATOM 3834 N N . ARG A 1 485 ? -23.679 -14.367 -5.021 1.00 73.19 485 ARG A N 1
ATOM 3835 C CA . ARG A 1 485 ? -25.076 -14.585 -5.402 1.00 73.19 485 ARG A CA 1
ATOM 3836 C C . ARG A 1 485 ? -25.982 -13.605 -4.683 1.00 73.19 485 ARG A C 1
ATOM 3838 O O . ARG A 1 485 ? -25.574 -12.984 -3.705 1.00 73.19 485 ARG A O 1
ATOM 3845 N N . ASP A 1 486 ? -27.221 -13.496 -5.136 1.00 73.81 486 ASP A N 1
ATOM 3846 C CA . ASP A 1 486 ? -28.239 -12.820 -4.340 1.00 73.81 486 ASP A CA 1
ATOM 3847 C C . ASP A 1 486 ? -28.421 -13.563 -3.011 1.00 73.81 486 ASP A C 1
ATOM 3849 O O . ASP A 1 486 ? -28.411 -14.802 -2.948 1.00 73.81 486 ASP A O 1
ATOM 3853 N N . CYS A 1 487 ? -28.525 -12.798 -1.928 1.00 67.31 487 CYS A N 1
ATOM 3854 C CA . CYS A 1 487 ? -28.834 -13.360 -0.627 1.00 67.31 487 CYS A CA 1
ATOM 3855 C C . CYS A 1 487 ? -30.210 -14.024 -0.671 1.00 67.31 487 CYS A C 1
ATOM 3857 O O . CYS A 1 487 ? -31.181 -13.454 -1.170 1.00 67.31 487 CYS A O 1
ATOM 3859 N N . THR A 1 488 ? -30.320 -15.238 -0.131 1.00 63.97 488 THR A N 1
ATOM 3860 C CA . THR A 1 488 ? -31.630 -15.888 -0.012 1.00 63.97 488 THR A CA 1
ATOM 3861 C C . THR A 1 488 ? -32.468 -15.187 1.053 1.00 63.97 488 THR A C 1
ATOM 3863 O O . THR A 1 488 ? -31.932 -14.663 2.032 1.00 63.97 488 THR A O 1
ATOM 3866 N N . SER A 1 489 ? -33.799 -15.240 0.936 1.00 55.53 489 SER A N 1
ATOM 3867 C CA . SER A 1 489 ? -34.692 -14.753 1.996 1.00 55.53 489 SER A CA 1
ATOM 3868 C C . SER A 1 489 ? -34.401 -15.434 3.336 1.00 55.53 489 SER A C 1
ATOM 3870 O O . SER A 1 489 ? -34.534 -14.802 4.372 1.00 55.53 489 SER A O 1
ATOM 3872 N N . SER A 1 490 ? -33.958 -16.696 3.342 1.00 51.56 490 SER A N 1
ATOM 3873 C CA . SER A 1 490 ? -33.507 -17.394 4.550 1.00 51.56 490 SER A CA 1
ATOM 3874 C C . SER A 1 490 ? -32.228 -16.819 5.142 1.00 51.56 490 SER A C 1
ATOM 3876 O O . SER A 1 490 ? -32.146 -16.777 6.353 1.00 51.56 490 SER A O 1
ATOM 3878 N N . GLU A 1 491 ? -31.258 -16.355 4.352 1.00 52.22 491 GLU A N 1
ATOM 3879 C CA . GLU A 1 491 ? -30.018 -15.741 4.863 1.00 52.22 491 GLU A CA 1
ATOM 3880 C C . GLU A 1 491 ? -30.232 -14.308 5.334 1.00 52.22 491 GLU A C 1
ATOM 3882 O O . GLU A 1 491 ? -29.686 -13.916 6.359 1.00 52.22 491 GLU A O 1
ATOM 3887 N N . MET A 1 492 ? -31.099 -13.567 4.641 1.00 49.50 492 MET A N 1
ATOM 3888 C CA . MET A 1 492 ? -31.578 -12.267 5.110 1.00 49.50 492 MET A CA 1
ATOM 3889 C C . MET A 1 492 ? -32.418 -12.405 6.393 1.00 49.50 492 MET A C 1
ATOM 3891 O O . MET A 1 492 ? -32.326 -11.558 7.274 1.00 49.50 492 MET A O 1
ATOM 3895 N N . ASN A 1 493 ? -33.173 -13.503 6.550 1.00 43.41 493 ASN A N 1
ATOM 3896 C CA . ASN A 1 493 ? -33.993 -13.778 7.740 1.00 43.41 493 ASN A CA 1
ATOM 3897 C C . ASN A 1 493 ? -33.274 -14.559 8.860 1.00 43.41 493 ASN A C 1
ATOM 3899 O O . ASN A 1 493 ? -33.723 -14.500 10.003 1.00 43.41 493 ASN A O 1
ATOM 3903 N N . LEU A 1 494 ? -32.178 -15.272 8.571 1.00 40.34 494 LEU A N 1
ATOM 3904 C CA . LEU A 1 494 ? -31.305 -15.949 9.553 1.00 40.34 494 LEU A CA 1
ATOM 3905 C C . LEU A 1 494 ? -30.759 -14.927 10.559 1.00 40.34 494 LEU A C 1
ATOM 3907 O O . LEU A 1 494 ? -30.555 -15.211 11.731 1.00 40.34 494 LEU A O 1
ATOM 3911 N N . ILE A 1 495 ? -30.629 -13.692 10.098 1.00 39.69 495 ILE A N 1
ATOM 3912 C CA . ILE A 1 495 ? -29.995 -12.589 10.797 1.00 39.69 495 ILE A CA 1
ATOM 3913 C C . ILE A 1 495 ? -30.981 -11.761 11.641 1.00 39.69 495 ILE A C 1
ATOM 3915 O O . ILE A 1 495 ? -30.594 -11.041 12.557 1.00 39.69 495 ILE A O 1
ATOM 3919 N N . LEU A 1 496 ? -32.283 -11.956 11.435 1.00 33.75 496 LEU A N 1
ATOM 3920 C CA . LEU A 1 496 ? -33.303 -11.524 12.392 1.00 33.75 496 LEU A CA 1
ATOM 3921 C C . LEU A 1 496 ? -33.504 -12.539 13.533 1.00 33.75 496 LEU A C 1
ATOM 3923 O O . LEU A 1 496 ? -34.259 -12.252 14.462 1.00 33.75 496 LEU A O 1
ATOM 3927 N N . LYS A 1 497 ? -32.876 -13.726 13.466 1.00 35.50 497 LYS A N 1
ATOM 3928 C CA . LYS A 1 497 ? -33.156 -14.858 14.367 1.00 35.50 497 LYS A CA 1
ATOM 3929 C C . LYS A 1 497 ? -31.976 -15.414 15.168 1.00 35.50 497 LYS A C 1
ATOM 3931 O O . LYS A 1 497 ? -32.251 -16.107 16.141 1.00 35.50 497 LYS A O 1
ATOM 3936 N N . ASP A 1 498 ? -30.727 -15.083 14.849 1.00 39.88 498 ASP A N 1
ATOM 3937 C CA . ASP A 1 498 ? -29.560 -15.612 15.567 1.00 39.88 498 ASP A CA 1
ATOM 3938 C C . ASP A 1 498 ? -28.880 -14.516 16.432 1.00 39.88 498 ASP A C 1
ATOM 3940 O O . ASP A 1 498 ? -28.122 -13.710 15.915 1.00 39.88 498 ASP A O 1
ATOM 3944 N N . THR A 1 499 ? -29.090 -14.347 17.743 1.00 40.34 499 THR A N 1
ATOM 3945 C CA . THR A 1 499 ? -28.932 -15.326 18.839 1.00 40.34 499 THR A CA 1
ATOM 3946 C C . THR A 1 499 ? -28.964 -16.765 18.365 1.00 40.34 499 THR A C 1
ATOM 3948 O O . THR A 1 499 ? -30.017 -17.366 18.441 1.00 40.34 499 THR A O 1
ATOM 3951 N N . LEU A 1 500 ? -27.850 -17.261 17.801 1.00 43.94 500 LEU A N 1
ATOM 3952 C CA . LEU A 1 500 ? -27.666 -18.623 17.262 1.00 43.94 500 LEU A CA 1
ATOM 3953 C C . LEU A 1 500 ? -28.625 -19.634 17.902 1.00 43.94 500 LEU A C 1
ATOM 3955 O O . LEU A 1 500 ? -28.301 -20.116 18.970 1.00 43.94 500 LEU A O 1
ATOM 3959 N N . LEU A 1 501 ? -29.791 -19.924 17.313 1.00 45.56 501 LEU A N 1
ATOM 3960 C CA . LEU A 1 501 ? -30.774 -20.836 17.916 1.00 45.56 501 LEU A CA 1
ATOM 3961 C C . LEU A 1 501 ? -30.586 -22.243 17.341 1.00 45.56 501 LEU A C 1
ATOM 3963 O O . LEU A 1 501 ? -31.198 -22.598 16.333 1.00 45.56 501 LEU A O 1
ATOM 3967 N N . ILE A 1 502 ? -29.764 -23.080 17.975 1.00 50.25 502 ILE A N 1
ATOM 3968 C CA . ILE A 1 502 ? -29.658 -24.501 17.603 1.00 50.25 502 ILE A CA 1
ATOM 3969 C C . ILE A 1 502 ? -30.820 -25.256 18.269 1.00 50.25 502 ILE A C 1
ATOM 3971 O O . ILE A 1 502 ? -30.925 -25.201 19.491 1.00 50.25 502 ILE A O 1
ATOM 3975 N N . PRO A 1 503 ? -31.693 -25.980 17.542 1.00 49.50 503 PRO A N 1
ATOM 3976 C CA . PRO A 1 503 ? -32.731 -26.797 18.172 1.00 49.50 503 PRO A CA 1
ATOM 3977 C C . PRO A 1 503 ? -32.097 -27.865 19.072 1.00 49.50 503 PRO A C 1
ATOM 3979 O O . PRO A 1 503 ? -31.388 -28.749 18.580 1.00 49.50 503 PRO A O 1
ATOM 3982 N N . ASP A 1 504 ? -32.351 -27.805 20.379 1.00 50.59 504 ASP A N 1
ATOM 3983 C CA . ASP A 1 504 ? -31.801 -28.773 21.327 1.00 50.59 504 ASP A CA 1
ATOM 3984 C C . ASP A 1 504 ? -32.761 -29.958 21.482 1.00 50.59 504 ASP A C 1
ATOM 3986 O O . ASP A 1 504 ? -33.821 -29.857 22.096 1.00 50.59 504 ASP A O 1
ATOM 3990 N N . ARG A 1 505 ? -32.392 -31.101 20.891 1.00 55.59 505 ARG A N 1
ATOM 3991 C CA . ARG A 1 505 ? -33.143 -32.365 21.007 1.00 55.59 505 ARG A CA 1
ATOM 3992 C C . ARG A 1 505 ? -32.620 -33.291 22.110 1.00 55.59 505 ARG A C 1
ATOM 3994 O O . ARG A 1 505 ? -33.119 -34.407 22.229 1.00 55.59 505 ARG A O 1
ATOM 4001 N N . LYS A 1 506 ? -31.577 -32.891 22.843 1.00 51.69 506 LYS A N 1
ATOM 4002 C CA . LYS A 1 506 ? -30.899 -33.735 23.840 1.00 51.69 506 LYS A CA 1
ATOM 4003 C C . LYS A 1 506 ? -31.261 -33.358 25.276 1.00 51.69 506 LYS A C 1
ATOM 4005 O O . LYS A 1 506 ? -31.235 -34.236 26.134 1.00 51.69 506 LYS A O 1
ATOM 4010 N N . SER A 1 507 ? -31.621 -32.103 25.531 1.00 57.94 507 SER A N 1
ATOM 4011 C CA . SER A 1 507 ? -32.059 -31.640 26.853 1.00 57.94 507 SER A CA 1
ATOM 4012 C C . SER A 1 507 ? -33.548 -31.911 27.099 1.00 57.94 507 SER A C 1
ATOM 4014 O O . SER A 1 507 ? -34.370 -31.841 26.185 1.00 57.94 507 SER A O 1
ATOM 4016 N N . THR A 1 508 ? -33.925 -32.202 28.347 1.00 62.84 508 THR A N 1
ATOM 4017 C CA . THR A 1 508 ? -35.332 -32.261 28.773 1.00 62.84 508 THR A CA 1
ATOM 4018 C C . THR A 1 508 ? -36.000 -30.917 28.475 1.00 62.84 508 THR A C 1
ATOM 4020 O O . THR A 1 508 ? -35.493 -29.881 28.897 1.00 62.84 508 THR A O 1
ATOM 4023 N N . ASN A 1 509 ? -37.119 -30.906 27.735 1.00 65.44 509 ASN A N 1
ATOM 4024 C CA . ASN A 1 509 ? -37.784 -29.659 27.342 1.00 65.44 509 ASN A CA 1
ATOM 4025 C C . ASN A 1 509 ? -38.333 -28.916 28.579 1.00 65.44 509 ASN A C 1
ATOM 4027 O O . ASN A 1 509 ? -39.405 -29.234 29.092 1.00 65.44 509 ASN A O 1
ATOM 4031 N N . ILE A 1 510 ? -37.583 -27.913 29.039 1.00 69.31 510 ILE A N 1
ATOM 4032 C CA . ILE A 1 510 ? -37.891 -27.064 30.199 1.00 69.31 510 ILE A CA 1
ATOM 4033 C C . ILE A 1 510 ? -38.943 -25.982 29.909 1.00 69.31 510 ILE A C 1
ATOM 4035 O O . ILE A 1 510 ? -39.336 -25.246 30.814 1.00 69.31 510 ILE A O 1
ATOM 4039 N N . CYS A 1 511 ? -39.407 -25.856 28.663 1.00 67.88 511 CYS A N 1
ATOM 4040 C CA . CYS A 1 511 ? -40.208 -24.717 28.235 1.00 67.88 511 CYS A CA 1
ATOM 4041 C C . CYS A 1 511 ? -41.647 -24.733 28.748 1.00 67.88 511 CYS A C 1
ATOM 4043 O O . CYS A 1 511 ? -42.288 -23.692 28.728 1.00 67.88 511 CYS A O 1
ATOM 4045 N N . GLY A 1 512 ? -42.187 -25.848 29.247 1.00 67.25 512 GLY A N 1
ATOM 4046 C CA . GLY A 1 512 ? -43.503 -25.868 29.910 1.00 67.25 512 GLY A CA 1
ATOM 4047 C C . GLY A 1 512 ? -44.687 -25.320 29.085 1.00 67.25 512 GLY A C 1
ATOM 4048 O O . GLY A 1 512 ? -45.723 -25.017 29.668 1.00 67.25 512 GLY A O 1
ATOM 4049 N N . GLY A 1 513 ? -44.542 -25.169 27.760 1.00 71.25 513 GLY A N 1
ATOM 4050 C CA . GLY A 1 513 ? -45.579 -24.704 26.830 1.00 71.25 513 GLY A CA 1
ATOM 4051 C C . GLY A 1 513 ? -45.457 -23.246 26.339 1.00 71.25 513 GLY A C 1
ATOM 4052 O O . GLY A 1 513 ? -44.470 -22.563 26.631 1.00 71.25 513 GLY A O 1
ATOM 4053 N N . PRO A 1 514 ? -46.454 -22.766 25.567 1.00 72.62 514 PRO A N 1
ATOM 4054 C CA . PRO A 1 514 ? -46.458 -21.432 24.966 1.00 72.62 514 PRO A CA 1
ATOM 4055 C C . PRO A 1 514 ? -46.449 -20.306 26.005 1.00 72.62 514 PRO A C 1
ATOM 4057 O O . PRO A 1 514 ? -47.083 -20.412 27.054 1.00 72.62 514 PRO A O 1
ATOM 4060 N N . ALA A 1 515 ? -45.771 -19.198 25.702 1.00 61.22 515 ALA A N 1
ATOM 4061 C CA . ALA A 1 515 ? -45.684 -18.026 26.575 1.00 61.22 515 ALA A CA 1
ATOM 4062 C C . ALA A 1 515 ? -45.750 -16.709 25.775 1.00 61.22 515 ALA A C 1
ATOM 4064 O O . ALA A 1 515 ? -45.325 -16.671 24.618 1.00 61.22 515 ALA A O 1
ATOM 4065 N N . PRO A 1 516 ? -46.239 -15.604 26.379 1.00 50.56 516 PRO A N 1
ATOM 4066 C CA . PRO A 1 516 ? -46.366 -14.319 25.686 1.00 50.56 516 PRO A CA 1
ATOM 4067 C C . PRO A 1 516 ? -45.018 -13.716 25.262 1.00 50.56 516 PRO A C 1
ATOM 4069 O O . PRO A 1 516 ? -44.954 -12.949 24.301 1.00 50.56 516 PRO A O 1
ATOM 4072 N N . GLN A 1 517 ? -43.931 -14.077 25.948 1.00 45.69 517 GLN A N 1
ATOM 4073 C CA . GLN A 1 517 ? -42.567 -13.676 25.612 1.00 45.69 517 GLN A CA 1
ATOM 4074 C C . GLN A 1 517 ? -41.632 -14.892 25.612 1.00 45.69 517 GLN A C 1
ATOM 4076 O O . GLN A 1 517 ? -41.891 -15.845 26.356 1.00 45.69 517 GLN A O 1
ATOM 4081 N N . PRO A 1 518 ? -40.555 -14.870 24.802 1.00 50.41 518 PRO A N 1
ATOM 4082 C CA . PRO A 1 518 ? -39.500 -15.870 24.885 1.00 50.41 518 PRO A CA 1
ATOM 4083 C C . PRO A 1 518 ? -38.920 -15.918 26.300 1.00 50.41 518 PRO A C 1
ATOM 4085 O O . PRO A 1 518 ? -38.733 -14.879 26.937 1.00 50.41 518 PRO A O 1
ATOM 4088 N N . ARG A 1 519 ? -38.648 -17.124 26.793 1.00 58.28 519 ARG A N 1
ATOM 4089 C CA . ARG A 1 519 ? -38.053 -17.349 28.113 1.00 58.28 519 ARG A CA 1
ATOM 4090 C C . ARG A 1 519 ? -36.625 -17.835 27.949 1.00 58.28 519 ARG A C 1
ATOM 4092 O O . ARG A 1 519 ? -36.359 -18.728 27.154 1.00 58.28 519 ARG A O 1
ATOM 4099 N N . PHE A 1 520 ? -35.720 -17.246 28.714 1.00 61.34 520 PHE A N 1
ATOM 4100 C CA . PHE A 1 520 ? -34.294 -17.527 28.651 1.00 61.34 520 PHE A CA 1
ATOM 4101 C C . PHE A 1 520 ? -33.876 -18.266 29.915 1.00 61.34 520 PHE A C 1
ATOM 4103 O O . PHE A 1 520 ? -34.216 -17.847 31.022 1.00 61.34 520 PHE A O 1
ATOM 4110 N N . TYR A 1 521 ? -33.142 -19.355 29.742 1.00 62.53 521 TYR A N 1
ATOM 4111 C CA . TYR A 1 521 ? -32.662 -20.204 30.818 1.00 62.53 521 TYR A CA 1
ATOM 4112 C C . TYR A 1 521 ? -31.145 -20.382 30.693 1.00 62.53 521 TYR A C 1
ATOM 4114 O O . TYR A 1 521 ? -30.613 -20.399 29.587 1.00 62.53 521 TYR A O 1
ATOM 4122 N N . PRO A 1 522 ? -30.413 -20.525 31.799 1.00 58.12 522 PRO A N 1
ATOM 4123 C CA . PRO A 1 522 ? -29.015 -20.946 31.749 1.00 58.12 522 PRO A CA 1
ATOM 4124 C C . PRO A 1 522 ? -28.833 -22.311 31.099 1.00 58.12 522 PRO A C 1
ATOM 4126 O O . PRO A 1 522 ? -29.632 -23.220 31.330 1.00 58.12 522 PRO A O 1
ATOM 4129 N N . ASN A 1 523 ? -27.713 -22.492 30.400 1.00 65.38 523 ASN A N 1
ATOM 4130 C CA . ASN A 1 523 ? -27.199 -23.830 30.164 1.00 65.38 523 ASN A CA 1
ATOM 4131 C C . ASN A 1 523 ? -26.297 -24.232 31.342 1.00 65.38 523 ASN A C 1
ATOM 4133 O O . ASN A 1 523 ? -25.192 -23.724 31.505 1.00 65.38 523 ASN A O 1
ATOM 4137 N N . VAL A 1 524 ? -26.780 -25.148 32.182 1.00 61.16 524 VAL A N 1
ATOM 4138 C CA . VAL A 1 524 ? -26.040 -25.652 33.355 1.00 61.16 524 VAL A CA 1
ATOM 4139 C C . VAL A 1 524 ? -24.801 -26.475 32.989 1.00 61.16 524 VAL A C 1
ATOM 4141 O O . VAL A 1 524 ? -23.923 -26.647 33.829 1.00 61.16 524 VAL A O 1
ATOM 4144 N N . ASN A 1 525 ? -24.709 -26.956 31.747 1.00 61.66 525 ASN A N 1
ATOM 4145 C CA . ASN A 1 525 ? -23.628 -27.831 31.294 1.00 61.66 525 ASN A CA 1
ATOM 4146 C C . ASN A 1 525 ? -22.527 -27.092 30.512 1.00 61.66 525 ASN A C 1
ATOM 4148 O O . ASN A 1 525 ? -21.467 -27.667 30.281 1.00 61.66 525 ASN A O 1
ATOM 4152 N N . ASP A 1 526 ? -22.764 -25.846 30.087 1.00 62.44 526 ASP A N 1
ATOM 4153 C CA . ASP A 1 526 ? -21.831 -25.070 29.265 1.00 62.44 526 ASP A CA 1
ATOM 4154 C C . ASP A 1 526 ? -22.062 -23.560 29.447 1.00 62.44 526 ASP A C 1
ATOM 4156 O O . ASP A 1 526 ? -23.104 -23.019 29.091 1.00 62.44 526 ASP A O 1
ATOM 4160 N N . ASN A 1 527 ? -21.057 -22.867 29.986 1.00 60.56 527 ASN A N 1
ATOM 4161 C CA . ASN A 1 527 ? -21.111 -21.435 30.304 1.00 60.56 527 ASN A CA 1
ATOM 4162 C C . ASN A 1 527 ? -20.878 -20.497 29.112 1.00 60.56 527 ASN A C 1
ATOM 4164 O O . ASN A 1 527 ? -20.893 -19.271 29.274 1.00 60.56 527 ASN A O 1
ATOM 4168 N N . THR A 1 528 ? -20.646 -21.067 27.932 1.00 56.12 528 THR A N 1
ATOM 4169 C CA . THR A 1 528 ? -20.557 -20.346 26.661 1.00 56.12 528 THR A CA 1
ATOM 4170 C C . THR A 1 528 ? -21.884 -20.343 25.903 1.00 56.12 528 THR A C 1
ATOM 4172 O O . THR A 1 528 ? -21.996 -19.694 24.859 1.00 56.12 528 THR A O 1
ATOM 4175 N N . THR A 1 529 ? -22.910 -21.010 26.447 1.00 59.44 529 THR A N 1
ATOM 4176 C CA . THR A 1 529 ? -24.245 -21.110 25.859 1.00 59.44 529 THR A CA 1
ATOM 4177 C C . THR A 1 529 ? -25.367 -20.847 26.874 1.00 59.44 529 THR A C 1
ATOM 4179 O O . THR A 1 529 ? -25.162 -20.795 28.086 1.00 59.44 529 THR A O 1
ATOM 4182 N N . PHE A 1 530 ? -26.586 -20.638 26.378 1.00 63.22 530 PHE A N 1
ATOM 4183 C CA . PHE A 1 530 ? -27.813 -20.499 27.164 1.00 63.22 530 PHE A CA 1
ATOM 4184 C C . PHE A 1 530 ? -28.993 -21.139 26.425 1.00 63.22 530 PHE A C 1
ATOM 4186 O O . PHE A 1 530 ? -28.934 -21.359 25.223 1.00 63.22 530 PHE A O 1
ATOM 4193 N N . LEU A 1 531 ? -30.061 -21.479 27.132 1.00 67.00 531 LEU A N 1
ATOM 4194 C CA . LEU A 1 531 ? -31.259 -22.107 26.584 1.00 67.00 531 LEU A CA 1
ATOM 4195 C C . LEU A 1 531 ? -32.353 -21.060 26.340 1.00 67.00 531 LEU A C 1
ATOM 4197 O O . LEU A 1 531 ? -32.538 -20.130 27.125 1.00 67.00 531 LEU A O 1
ATOM 4201 N N . ILE A 1 532 ? -33.101 -21.215 25.254 1.00 63.97 532 ILE A N 1
ATOM 4202 C CA . ILE A 1 532 ? -34.154 -20.296 24.828 1.00 63.97 532 ILE A CA 1
ATOM 4203 C C . ILE A 1 532 ? -35.418 -21.098 24.559 1.00 63.97 532 ILE A C 1
ATOM 4205 O O . ILE A 1 532 ? -35.422 -22.014 23.747 1.00 63.97 532 ILE A O 1
ATOM 4209 N N . CYS A 1 533 ? -36.498 -20.713 25.219 1.00 64.38 533 CYS A N 1
ATOM 4210 C CA . CYS A 1 533 ? -37.843 -21.176 24.939 1.00 64.38 533 CYS A CA 1
ATOM 4211 C C . CYS A 1 533 ? -38.559 -20.105 24.136 1.00 64.38 533 CYS A C 1
ATOM 4213 O O . CYS A 1 533 ? -38.760 -18.989 24.625 1.00 64.38 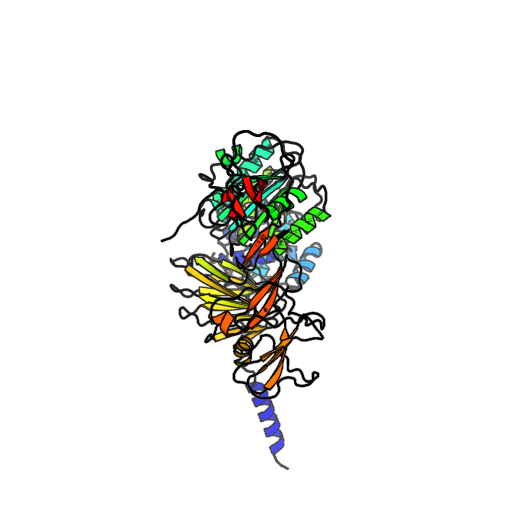533 CYS A O 1
ATOM 4215 N N . ASP A 1 534 ? -38.934 -20.423 22.905 1.00 58.66 534 ASP A N 1
ATOM 4216 C CA . ASP A 1 534 ? -39.686 -19.483 22.089 1.00 58.66 534 ASP A CA 1
ATOM 4217 C C . ASP A 1 534 ? -41.135 -19.317 22.598 1.00 58.66 534 ASP A C 1
ATOM 4219 O O . ASP A 1 534 ? -41.572 -19.928 23.578 1.00 58.66 534 ASP A O 1
ATOM 4223 N N . ARG A 1 535 ? -41.918 -18.469 21.923 1.00 61.53 535 ARG A N 1
ATOM 4224 C CA . ARG A 1 535 ? -43.323 -18.229 22.297 1.00 61.53 535 ARG A CA 1
ATOM 4225 C C . ARG A 1 535 ? -44.221 -19.458 22.127 1.00 61.53 535 ARG A C 1
ATOM 4227 O O . ARG A 1 535 ? -45.299 -19.487 22.715 1.00 61.53 535 ARG A O 1
ATOM 4234 N N . LYS A 1 536 ? -43.811 -20.444 21.326 1.00 66.81 536 LYS A N 1
ATOM 4235 C CA . LYS A 1 536 ? -44.544 -21.695 21.088 1.00 66.81 536 LYS A CA 1
ATOM 4236 C C . LYS A 1 536 ? -44.178 -22.783 22.100 1.00 66.81 536 LYS A C 1
ATOM 4238 O O . LYS A 1 536 ? -44.933 -23.740 22.239 1.00 66.81 536 LYS A O 1
ATOM 4243 N N . GLY A 1 537 ? -43.094 -22.598 22.853 1.00 65.88 537 GLY A N 1
ATOM 4244 C CA . GLY A 1 537 ? -42.575 -23.573 23.810 1.00 65.88 537 GLY A CA 1
ATOM 4245 C C . GLY A 1 537 ? -41.520 -24.510 23.213 1.00 65.88 537 GLY A C 1
ATOM 4246 O O . GLY A 1 537 ? -41.236 -25.550 23.810 1.00 65.88 537 GLY A O 1
ATOM 4247 N N . ASP A 1 538 ? -40.952 -24.153 22.059 1.00 66.88 538 ASP A N 1
ATOM 4248 C CA . ASP A 1 538 ? -39.851 -24.874 21.427 1.00 66.88 538 ASP A CA 1
ATOM 4249 C C . ASP A 1 538 ? -38.514 -24.456 22.067 1.00 66.88 538 ASP A C 1
ATOM 4251 O O . ASP A 1 538 ? -38.271 -23.267 22.303 1.00 66.88 538 ASP A O 1
ATOM 4255 N N . LEU A 1 539 ? -37.662 -25.445 22.368 1.00 67.00 539 LEU A N 1
ATOM 4256 C CA . LEU A 1 539 ? -36.371 -25.262 23.040 1.00 67.00 539 LEU A CA 1
ATOM 4257 C C . LEU A 1 539 ? -35.223 -25.122 22.031 1.00 67.00 539 LEU A C 1
ATOM 4259 O O . LEU A 1 539 ? -35.041 -25.952 21.137 1.00 67.00 539 LEU A O 1
ATOM 4263 N N . TYR A 1 540 ? -34.392 -24.112 22.248 1.00 61.72 540 TYR A N 1
ATOM 4264 C CA . TYR A 1 540 ? -33.216 -23.801 21.451 1.00 61.72 540 TYR A CA 1
ATOM 4265 C C . TYR A 1 540 ? -32.004 -23.509 22.345 1.00 61.72 540 TYR A C 1
ATOM 4267 O O . TYR A 1 540 ? -32.152 -23.113 23.497 1.00 61.72 540 TYR A O 1
ATOM 4275 N N . LEU A 1 541 ? -30.802 -23.670 21.803 1.00 59.41 541 LEU A N 1
ATOM 4276 C CA . LEU A 1 541 ? -29.523 -23.370 22.442 1.00 59.41 541 LEU A CA 1
ATOM 4277 C C . LEU A 1 541 ? -28.891 -22.148 21.763 1.00 59.41 541 LEU A C 1
ATOM 4279 O O . LEU A 1 541 ? -28.648 -22.218 20.564 1.00 59.41 541 LEU A O 1
ATOM 4283 N N . GLY A 1 542 ? -28.633 -21.085 22.530 1.00 57.66 542 GLY A N 1
ATOM 4284 C CA . GLY A 1 542 ? -27.987 -19.815 22.178 1.00 57.66 542 GLY A CA 1
ATOM 4285 C C . GLY A 1 542 ? -26.506 -19.753 22.565 1.00 57.66 542 GLY A C 1
ATOM 4286 O O . GLY A 1 542 ? -26.131 -20.289 23.602 1.00 57.66 542 GLY A O 1
ATOM 4287 N N . LEU A 1 543 ? -25.666 -19.071 21.777 1.00 51.81 543 LEU A N 1
ATOM 4288 C CA . LEU A 1 543 ? -24.246 -18.812 22.089 1.00 51.81 543 LEU A CA 1
ATOM 4289 C C . LEU A 1 543 ? -24.046 -17.417 22.705 1.00 51.81 543 LEU A C 1
ATOM 4291 O O . LEU A 1 543 ? -24.642 -16.441 22.246 1.00 51.81 543 LEU A O 1
ATOM 4295 N N . CYS A 1 544 ? -23.188 -17.310 23.722 1.00 52.84 544 CYS A N 1
ATOM 4296 C CA . CYS A 1 544 ? -22.819 -16.027 24.327 1.00 52.84 544 CYS A CA 1
ATOM 4297 C C . CYS A 1 544 ? -21.872 -15.229 23.387 1.00 52.84 544 CYS A C 1
ATOM 4299 O O . CYS A 1 544 ? -21.083 -15.835 22.656 1.00 52.84 544 CYS A O 1
ATOM 4301 N N . PRO A 1 545 ? -21.894 -13.878 23.392 1.00 45.94 545 PRO A N 1
ATOM 4302 C CA . PRO A 1 545 ? -20.972 -13.053 22.597 1.00 45.94 545 PRO A CA 1
ATOM 4303 C C . PRO A 1 545 ? -19.486 -13.292 22.939 1.00 45.94 545 PRO A C 1
ATOM 4305 O O . PRO A 1 545 ? -19.157 -13.630 24.078 1.00 45.94 545 PRO A O 1
ATOM 4308 N N . LEU A 1 546 ? -18.570 -13.054 21.983 1.00 39.81 546 LEU A N 1
ATOM 4309 C CA . LEU A 1 546 ? -17.118 -13.249 22.174 1.00 39.81 546 LEU A CA 1
ATOM 4310 C C . LEU A 1 546 ? -16.598 -12.531 23.431 1.00 39.81 546 LEU A C 1
ATOM 4312 O O . LEU A 1 546 ? -16.926 -11.370 23.680 1.00 39.81 546 LEU A O 1
ATOM 4316 N N . ASN A 1 547 ? -15.757 -13.233 24.196 1.00 41.81 547 ASN A N 1
ATOM 4317 C CA . ASN A 1 547 ? -15.160 -12.801 25.468 1.00 41.81 547 ASN A CA 1
ATOM 4318 C C . ASN A 1 547 ? -16.153 -12.570 26.626 1.00 41.81 547 ASN A C 1
ATOM 4320 O O . ASN A 1 547 ? -15.819 -11.869 27.579 1.00 41.81 547 ASN A O 1
ATOM 4324 N N . SER A 1 548 ? -17.356 -13.155 26.577 1.00 47.69 548 SER A N 1
ATOM 4325 C CA . SER A 1 548 ? -18.339 -13.109 27.674 1.00 47.69 548 SER A CA 1
ATOM 4326 C C . SER A 1 548 ? -18.737 -14.522 28.121 1.00 47.69 548 SER A C 1
ATOM 4328 O O . SER A 1 548 ? -18.785 -15.437 27.303 1.00 47.69 548 SER A O 1
ATOM 4330 N N . ARG A 1 549 ? -19.035 -14.704 29.414 1.00 54.66 549 ARG A N 1
ATOM 4331 C CA . ARG A 1 549 ? -19.651 -15.930 29.956 1.00 54.66 549 ARG A CA 1
ATOM 4332 C C . ARG A 1 549 ? -21.106 -15.639 30.310 1.00 54.66 549 ARG A C 1
ATOM 4334 O O . ARG A 1 549 ? -21.382 -14.593 30.900 1.00 54.66 549 ARG A O 1
ATOM 4341 N N . CYS A 1 550 ? -22.018 -16.544 29.965 1.00 57.75 550 CYS A N 1
ATOM 4342 C CA . CYS A 1 550 ? -23.386 -16.485 30.475 1.00 57.75 550 CYS A CA 1
ATOM 4343 C C . CYS A 1 550 ? -23.397 -17.046 31.906 1.00 57.75 550 CYS A C 1
ATOM 4345 O O . CYS A 1 550 ? -22.665 -17.988 32.212 1.00 57.75 550 CYS A O 1
ATOM 4347 N N . VAL A 1 551 ? -24.166 -16.428 32.806 1.00 56.69 551 VAL A N 1
ATOM 4348 C CA . VAL A 1 551 ? -24.132 -16.746 34.244 1.00 56.69 551 VAL A CA 1
ATOM 4349 C C . VAL A 1 551 ? -24.465 -18.229 34.475 1.00 56.69 551 VAL A C 1
ATOM 4351 O O . VAL A 1 551 ? -25.564 -18.679 34.151 1.00 56.69 551 VAL A O 1
ATOM 4354 N N . LEU A 1 552 ? -23.519 -18.981 35.054 1.00 48.25 552 LEU A N 1
ATOM 4355 C CA . LEU A 1 552 ? -23.768 -20.326 35.576 1.00 48.25 552 LEU A CA 1
ATOM 4356 C C . LEU A 1 552 ? -24.438 -20.233 36.944 1.00 48.25 552 LEU A C 1
ATOM 4358 O O . LEU A 1 552 ? -24.010 -19.480 37.818 1.00 48.25 552 LEU A O 1
ATOM 4362 N N . PHE A 1 553 ? -25.457 -21.059 37.139 1.00 52.62 553 PHE A N 1
ATOM 4363 C CA . PHE A 1 553 ? -26.177 -21.171 38.396 1.00 52.62 553 PHE A CA 1
ATOM 4364 C C . PHE A 1 553 ? -25.483 -22.252 39.223 1.00 52.62 553 PHE A C 1
ATOM 4366 O O . PHE A 1 553 ? -25.734 -23.441 39.043 1.00 52.62 553 PHE A O 1
ATOM 4373 N N . SER A 1 554 ? -24.568 -21.838 40.100 1.00 42.59 554 SER A N 1
ATOM 4374 C CA . SER A 1 554 ? -24.128 -22.695 41.202 1.00 42.59 554 SER A CA 1
ATOM 4375 C C . SER A 1 554 ? -25.284 -22.839 42.191 1.00 42.59 554 SER A C 1
ATOM 4377 O O . SER A 1 554 ? -25.936 -21.855 42.542 1.00 42.59 554 SER A O 1
ATOM 4379 N N . THR A 1 555 ? -25.524 -24.057 42.673 1.00 44.31 555 THR A N 1
ATOM 4380 C CA . THR A 1 555 ? -26.528 -24.369 43.702 1.00 44.31 555 THR A CA 1
ATOM 4381 C C . THR A 1 555 ? -26.285 -23.657 45.038 1.00 44.31 555 THR A C 1
ATOM 4383 O O . THR A 1 555 ? -27.159 -23.684 45.900 1.00 44.31 555 THR A O 1
ATOM 4386 N N . GLU A 1 556 ? -25.134 -23.005 45.216 1.00 51.66 556 GLU A N 1
ATOM 4387 C CA . GLU A 1 556 ? -24.763 -22.312 46.455 1.00 51.66 556 GLU A CA 1
ATOM 4388 C C . GLU A 1 556 ? -25.179 -20.831 46.495 1.00 51.66 556 GLU A C 1
ATOM 4390 O O . GLU A 1 556 ? -25.227 -20.251 47.577 1.00 51.66 556 GLU A O 1
ATOM 4395 N N . CYS A 1 557 ? -25.578 -20.227 45.366 1.00 52.00 557 CYS A N 1
ATOM 4396 C CA . CYS A 1 557 ? -25.962 -18.813 45.313 1.00 52.00 557 CYS A CA 1
ATOM 4397 C C . CYS A 1 557 ? -27.258 -18.601 44.518 1.00 52.00 557 CYS A C 1
ATOM 4399 O O . CYS A 1 557 ? -27.329 -18.882 43.323 1.00 52.00 557 CYS A O 1
ATOM 4401 N N . LYS A 1 558 ? -28.296 -18.054 45.166 1.00 46.53 558 LYS A N 1
ATOM 4402 C CA . LYS A 1 558 ? -29.588 -17.708 44.543 1.00 46.53 558 LYS A CA 1
ATOM 4403 C C . LYS A 1 558 ? -29.478 -16.472 43.631 1.00 46.53 558 LYS A C 1
ATOM 4405 O O . LYS A 1 558 ? -30.109 -15.453 43.896 1.00 46.53 558 LYS A O 1
ATOM 4410 N N . ASN A 1 559 ? -28.712 -16.547 42.548 1.00 52.34 559 ASN A N 1
ATOM 4411 C CA . ASN A 1 559 ? -28.716 -15.493 41.535 1.00 52.34 559 ASN A CA 1
ATOM 4412 C C . ASN A 1 559 ? -29.980 -15.625 40.678 1.00 52.34 559 ASN A C 1
ATOM 4414 O O . ASN A 1 559 ? -30.177 -16.623 39.993 1.00 52.34 559 ASN A O 1
ATOM 4418 N N . THR A 1 560 ? -30.853 -14.620 40.718 1.00 57.91 560 THR A N 1
ATOM 4419 C CA . THR A 1 560 ? -31.914 -14.443 39.716 1.00 57.91 560 THR A CA 1
ATOM 4420 C C . THR A 1 560 ? -31.372 -13.538 38.616 1.00 57.91 560 THR A C 1
ATOM 4422 O O . THR A 1 560 ? -30.620 -12.614 38.911 1.00 57.91 560 THR A O 1
ATOM 4425 N N . ASN A 1 561 ? -31.699 -13.814 37.349 1.00 64.06 561 ASN A N 1
ATOM 4426 C CA . ASN A 1 561 ? -31.331 -12.928 36.243 1.00 64.06 561 ASN A CA 1
ATOM 4427 C C . ASN A 1 561 ? -31.951 -11.538 36.500 1.00 64.06 561 ASN A C 1
ATOM 4429 O O . ASN A 1 561 ? -33.178 -11.425 36.434 1.00 64.06 561 ASN A O 1
ATOM 4433 N N . PRO A 1 562 ? -31.150 -10.491 36.786 1.00 68.38 562 PRO A N 1
ATOM 4434 C CA . PRO A 1 562 ? -31.692 -9.179 37.121 1.00 68.38 562 PRO A CA 1
ATOM 4435 C C . PRO A 1 562 ? -32.209 -8.432 35.881 1.00 68.38 562 PRO A C 1
ATOM 4437 O O . PRO A 1 562 ? -32.866 -7.403 36.012 1.00 68.38 562 PRO A O 1
ATOM 4440 N N . CYS A 1 563 ? -31.948 -8.952 34.678 1.00 70.56 563 CYS A N 1
ATOM 4441 C CA . CYS A 1 563 ? -32.312 -8.354 33.402 1.00 70.56 563 CYS A CA 1
ATOM 4442 C C . CYS A 1 563 ? -33.767 -8.651 33.023 1.00 70.56 563 CYS A C 1
ATOM 4444 O O . CYS A 1 563 ? -34.047 -9.320 32.025 1.00 70.56 563 CYS A O 1
ATOM 4446 N N . THR A 1 564 ? -34.712 -8.157 33.823 1.00 69.38 564 THR A N 1
ATOM 4447 C CA . THR A 1 564 ? -36.134 -8.221 33.470 1.00 69.38 564 THR A CA 1
ATOM 4448 C C . THR A 1 564 ? -36.451 -7.217 32.361 1.00 69.38 564 THR A C 1
ATOM 4450 O O . THR A 1 564 ? -35.844 -6.148 32.260 1.00 69.38 564 THR A O 1
ATOM 4453 N N . SER A 1 565 ? -37.442 -7.535 31.526 1.00 58.62 565 SER A N 1
ATOM 4454 C CA . SER A 1 565 ? -37.895 -6.635 30.457 1.00 58.62 565 SER A CA 1
ATOM 4455 C C . SER A 1 565 ? -38.351 -5.270 30.990 1.00 58.62 565 SER A C 1
ATOM 4457 O O . SER A 1 565 ? -38.173 -4.256 30.326 1.00 58.62 565 SER A O 1
ATOM 4459 N N . GLU A 1 566 ? -38.900 -5.231 32.203 1.00 66.12 566 GLU A N 1
ATOM 4460 C CA . GLU A 1 566 ? -39.355 -4.009 32.874 1.00 66.12 566 GLU A CA 1
ATOM 4461 C C . GLU A 1 566 ? -38.189 -3.104 33.315 1.00 66.12 566 GLU A C 1
ATOM 4463 O O . GLU A 1 566 ? -38.221 -1.887 33.112 1.00 66.12 566 GLU A O 1
ATOM 4468 N N . LEU A 1 567 ? -37.107 -3.692 33.838 1.00 63.94 567 LEU A N 1
ATOM 4469 C CA . LEU A 1 567 ? -35.903 -2.956 34.238 1.00 63.94 567 LEU A CA 1
ATOM 4470 C C . LEU A 1 567 ? -35.135 -2.410 33.024 1.00 63.94 567 LEU A C 1
ATOM 4472 O O . LEU A 1 567 ? -34.650 -1.280 33.046 1.00 63.94 567 LEU A O 1
ATOM 4476 N N . ILE A 1 568 ? -35.113 -3.158 31.919 1.00 63.03 568 ILE A N 1
ATOM 4477 C CA . ILE A 1 568 ? -34.489 -2.708 30.666 1.00 63.03 568 ILE A CA 1
ATOM 4478 C C . ILE A 1 568 ? -35.263 -1.535 30.053 1.00 63.03 568 ILE A C 1
ATOM 4480 O O . ILE A 1 568 ? -34.648 -0.544 29.659 1.00 63.03 568 ILE A O 1
ATOM 4484 N N . MET A 1 569 ? -36.601 -1.606 30.009 1.00 58.53 569 MET A N 1
ATOM 4485 C CA . MET A 1 569 ? -37.441 -0.510 29.497 1.00 58.53 569 MET A CA 1
ATOM 4486 C C . MET A 1 569 ? -37.353 0.764 30.349 1.00 58.53 569 MET A C 1
ATOM 4488 O O . MET A 1 569 ? -37.554 1.857 29.829 1.00 58.53 569 MET A O 1
ATOM 4492 N N . SER A 1 570 ? -37.004 0.644 31.632 1.00 62.31 570 SER A N 1
ATOM 4493 C CA . SER A 1 570 ? -36.744 1.779 32.530 1.00 62.31 570 SER A CA 1
ATOM 4494 C C . SER A 1 570 ? -35.280 2.252 32.524 1.00 62.31 570 SER A C 1
ATOM 4496 O O . SER A 1 570 ? -34.891 3.087 33.341 1.00 62.31 570 SER A O 1
ATOM 4498 N N . GLY A 1 571 ? -34.456 1.760 31.590 1.00 61.22 571 GLY A N 1
ATOM 4499 C CA . GLY A 1 571 ? -33.072 2.209 31.399 1.00 61.22 571 GLY A CA 1
ATOM 4500 C C . GLY A 1 571 ? -32.071 1.641 32.411 1.00 61.22 571 GLY A C 1
ATOM 4501 O O . GLY A 1 571 ? -30.942 2.126 32.511 1.00 61.22 571 GLY A O 1
ATOM 4502 N N . VAL A 1 572 ? -32.450 0.615 33.177 1.00 71.62 572 VAL A N 1
ATOM 4503 C CA . VAL A 1 572 ? -31.562 -0.080 34.114 1.00 71.62 572 VAL A CA 1
ATOM 4504 C C . VAL A 1 572 ? -30.929 -1.269 33.397 1.00 71.62 572 VAL A C 1
ATOM 4506 O O . VAL A 1 572 ? -31.528 -2.329 33.261 1.00 71.62 572 VAL A O 1
ATOM 4509 N N . GLN A 1 573 ? -29.708 -1.067 32.895 1.00 77.19 573 GLN A N 1
ATOM 4510 C CA . GLN A 1 573 ? -28.976 -2.068 32.106 1.00 77.19 573 GLN A CA 1
ATOM 4511 C C . GLN A 1 573 ? -27.746 -2.641 32.821 1.00 77.19 573 GLN A C 1
ATOM 4513 O O . GLN A 1 573 ? -27.054 -3.481 32.254 1.00 77.19 573 GLN A O 1
ATOM 4518 N N . PHE A 1 574 ? -27.444 -2.194 34.041 1.00 82.50 574 PHE A N 1
ATOM 4519 C CA . PHE A 1 574 ? -26.223 -2.568 34.752 1.00 82.50 574 PHE A CA 1
ATOM 4520 C C . PHE A 1 574 ? -26.517 -2.925 36.210 1.00 82.50 574 PHE A C 1
ATOM 4522 O O . PHE A 1 574 ? -27.173 -2.164 36.929 1.00 82.50 574 PHE A O 1
ATOM 4529 N N . HIS A 1 575 ? -26.020 -4.082 36.637 1.00 80.12 575 HIS A N 1
ATOM 4530 C CA . HIS A 1 575 ? -26.264 -4.667 37.950 1.00 80.12 575 HIS A CA 1
ATOM 4531 C C . HIS A 1 575 ? -24.968 -5.168 38.577 1.00 80.12 575 HIS A C 1
ATOM 4533 O O . HIS A 1 575 ? -24.012 -5.513 37.888 1.00 80.12 575 HIS A O 1
ATOM 4539 N N . GLN A 1 576 ? -24.957 -5.242 39.900 1.00 79.00 576 GLN A N 1
ATOM 4540 C CA . GLN A 1 576 ? -23.829 -5.753 40.650 1.00 79.00 576 GLN A CA 1
ATOM 4541 C C . GLN A 1 576 ? -23.781 -7.263 40.506 1.00 79.00 576 GLN A C 1
ATOM 4543 O O . GLN A 1 576 ? -24.807 -7.939 40.627 1.00 79.00 576 GLN A O 1
ATOM 4548 N N . GLU A 1 577 ? -22.587 -7.797 40.281 1.00 77.38 577 GLU A N 1
ATOM 4549 C CA . GLU A 1 577 ? -22.389 -9.231 40.376 1.00 77.38 577 GLU A CA 1
ATOM 4550 C C . GLU A 1 577 ? -22.387 -9.636 41.855 1.00 77.38 577 GLU A C 1
ATOM 4552 O O . GLU A 1 577 ? -21.472 -9.314 42.605 1.00 77.38 577 GLU A O 1
ATOM 4557 N N . GLN A 1 578 ? -23.447 -10.317 42.299 1.00 61.41 578 GLN A N 1
ATOM 4558 C CA . GLN A 1 578 ? -23.672 -10.611 43.721 1.00 61.41 578 GLN A CA 1
ATOM 4559 C C . GLN A 1 578 ? -22.748 -11.706 44.286 1.00 61.41 578 GLN A C 1
ATOM 4561 O O . GLN A 1 578 ? -22.718 -11.912 45.498 1.00 61.41 578 GLN A O 1
ATOM 4566 N N . CYS A 1 579 ? -22.004 -12.420 43.433 1.00 59.38 579 CYS A N 1
ATOM 4567 C CA . CYS A 1 579 ? -21.147 -13.546 43.833 1.00 59.38 579 CYS A CA 1
ATOM 4568 C C . CYS A 1 579 ? -19.785 -13.575 43.112 1.00 59.38 579 CYS A C 1
ATOM 4570 O O . CYS A 1 579 ? -19.155 -14.629 43.060 1.00 59.38 579 CYS A O 1
ATOM 4572 N N . GLY A 1 580 ? -19.360 -12.449 42.531 1.00 58.38 580 GLY A N 1
ATOM 4573 C CA . GLY A 1 580 ? -18.140 -12.338 41.725 1.00 58.38 580 GLY A CA 1
ATOM 4574 C C . GLY A 1 580 ? -17.012 -11.555 42.394 1.00 58.38 580 GLY A C 1
ATOM 4575 O O . GLY A 1 580 ? -17.126 -11.091 43.530 1.00 58.38 580 GLY A O 1
ATOM 4576 N N . ASP A 1 581 ? -15.913 -11.406 41.655 1.00 65.50 581 ASP A N 1
ATOM 4577 C CA . ASP A 1 581 ? -14.846 -10.453 41.959 1.00 65.50 581 ASP A CA 1
ATOM 4578 C C . ASP A 1 581 ? -15.461 -9.040 42.025 1.00 65.50 581 ASP A C 1
ATOM 4580 O O . ASP A 1 581 ? -16.214 -8.669 41.128 1.00 65.50 581 ASP A O 1
ATOM 4584 N N . PRO A 1 582 ? -15.186 -8.209 43.047 1.00 67.69 582 PRO A N 1
ATOM 4585 C CA . PRO A 1 582 ? -15.649 -6.824 43.040 1.00 67.69 582 PRO A CA 1
ATOM 4586 C C . PRO A 1 582 ? -15.176 -6.045 41.801 1.00 67.69 582 PRO A C 1
ATOM 4588 O O . PRO A 1 582 ? -15.731 -4.990 41.526 1.00 67.69 582 PRO A O 1
ATOM 4591 N N . SER A 1 583 ? -14.199 -6.547 41.039 1.00 69.56 583 SER A N 1
ATOM 4592 C CA . SER A 1 583 ? -13.797 -6.036 39.728 1.00 69.56 583 SER A CA 1
ATOM 4593 C C . SER A 1 583 ? -14.738 -6.394 38.569 1.00 69.56 583 SER A C 1
ATOM 4595 O O . SER A 1 583 ? -14.420 -6.070 37.430 1.00 69.56 583 SER A O 1
ATOM 4597 N N . THR A 1 584 ? -15.891 -7.030 38.788 1.00 74.25 584 THR A N 1
ATOM 4598 C CA . THR A 1 584 ? -16.820 -7.425 37.715 1.00 74.25 584 THR A CA 1
ATOM 4599 C C . THR A 1 584 ? -18.266 -6.973 37.974 1.00 74.25 584 THR A C 1
ATOM 4601 O O . THR A 1 584 ? -18.680 -6.692 39.099 1.00 74.25 584 THR A O 1
ATOM 4604 N N . TYR A 1 585 ? -19.049 -6.830 36.899 1.00 81.69 585 TYR A N 1
ATOM 4605 C CA . TYR A 1 585 ? -20.446 -6.381 36.929 1.00 81.69 585 TYR A CA 1
ATOM 4606 C C . TYR A 1 585 ? -21.306 -7.080 35.880 1.00 81.69 585 TYR A C 1
ATOM 4608 O O . TYR A 1 585 ? -20.799 -7.609 34.896 1.00 81.69 585 TYR A O 1
ATOM 4616 N N . ILE A 1 586 ? -22.624 -7.052 36.054 1.00 80.88 586 ILE A N 1
ATOM 4617 C CA . ILE A 1 586 ? -23.595 -7.611 35.112 1.00 80.88 586 ILE A CA 1
ATOM 4618 C C . ILE A 1 586 ? -24.113 -6.505 34.189 1.00 80.88 586 ILE A C 1
ATOM 4620 O O . ILE A 1 586 ? -24.633 -5.491 34.649 1.00 80.88 586 ILE A O 1
ATOM 4624 N N . ARG A 1 587 ? -24.038 -6.718 32.877 1.00 81.25 587 ARG A N 1
ATOM 4625 C CA . ARG A 1 587 ? -24.674 -5.891 31.849 1.00 81.25 587 ARG A CA 1
ATOM 4626 C C . ARG A 1 587 ? -25.829 -6.647 31.204 1.00 81.25 587 ARG A C 1
ATOM 4628 O O . ARG A 1 587 ? -25.641 -7.751 30.703 1.00 81.25 587 ARG A O 1
ATOM 4635 N N . CYS A 1 588 ? -26.994 -6.021 31.151 1.00 71.31 588 CYS A N 1
ATOM 4636 C CA . CYS A 1 588 ? -28.172 -6.545 30.482 1.00 71.31 588 CYS A CA 1
ATOM 4637 C C . CYS A 1 588 ? -28.173 -6.183 29.000 1.00 71.31 588 CYS A C 1
ATOM 4639 O O . CYS A 1 588 ? -28.042 -5.015 28.632 1.00 71.31 588 CYS A O 1
ATOM 4641 N N . SER A 1 589 ? -28.369 -7.181 28.143 1.00 63.53 589 SER A N 1
ATOM 4642 C CA . SER A 1 589 ? -28.706 -6.940 26.742 1.00 63.53 589 SER A CA 1
ATOM 4643 C C . SER A 1 589 ? -30.132 -6.394 26.617 1.00 63.53 589 SER A C 1
ATOM 4645 O O . SER A 1 589 ? -30.965 -6.576 27.507 1.00 63.53 589 SER A O 1
ATOM 4647 N N . GLN A 1 590 ? -30.456 -5.801 25.464 1.00 55.69 590 GLN A N 1
ATOM 4648 C CA . GLN A 1 590 ? -31.820 -5.354 25.139 1.00 55.69 590 GLN A CA 1
ATOM 4649 C C . GLN A 1 590 ? -32.870 -6.485 25.140 1.00 55.69 590 GLN A C 1
ATOM 4651 O O . GLN A 1 590 ? -34.066 -6.215 25.089 1.00 55.69 590 GLN A O 1
ATOM 4656 N N . TYR A 1 591 ? -32.428 -7.744 25.207 1.00 54.84 591 TYR A N 1
ATOM 4657 C CA . TYR A 1 591 ? -33.271 -8.939 25.190 1.00 54.84 591 TYR A CA 1
ATOM 4658 C C . TYR A 1 591 ? -33.341 -9.660 26.546 1.00 54.84 591 TYR A C 1
ATOM 4660 O O . TYR A 1 591 ? -33.886 -10.757 26.613 1.00 54.84 591 TYR A O 1
ATOM 4668 N N . GLY A 1 592 ? -32.803 -9.081 27.628 1.00 59.47 592 GLY A N 1
ATOM 4669 C CA . GLY A 1 592 ? -32.879 -9.692 28.963 1.00 59.47 592 GLY A CA 1
ATOM 4670 C C . GLY A 1 592 ? -31.752 -10.669 29.291 1.00 59.47 592 GLY A C 1
ATOM 4671 O O . GLY A 1 592 ? -31.866 -11.436 30.245 1.00 59.47 592 GLY A O 1
ATOM 4672 N N . VAL A 1 593 ? -30.659 -10.670 28.524 1.00 63.19 593 VAL A N 1
ATOM 4673 C CA . VAL A 1 593 ? -29.501 -11.539 28.792 1.00 63.19 593 VAL A CA 1
ATOM 4674 C C . VAL A 1 593 ? -28.541 -10.835 29.749 1.00 63.19 593 VAL A C 1
ATOM 4676 O O . VAL A 1 593 ? -28.090 -9.732 29.448 1.00 63.19 593 VAL A O 1
ATOM 4679 N N . ALA A 1 594 ? -28.220 -11.475 30.875 1.00 66.50 594 ALA A N 1
ATOM 4680 C CA . ALA A 1 594 ? -27.220 -11.009 31.834 1.00 66.50 594 ALA A CA 1
ATOM 4681 C C . ALA A 1 594 ? -25.806 -11.443 31.420 1.00 66.50 594 ALA A C 1
ATOM 4683 O O . ALA A 1 594 ? -25.501 -12.635 31.376 1.00 66.50 594 ALA A O 1
ATOM 4684 N N . GLU A 1 595 ? -24.934 -10.474 31.149 1.00 67.56 595 GLU A N 1
ATOM 4685 C CA . GLU A 1 595 ? -23.530 -10.687 30.785 1.00 67.56 595 GLU A CA 1
ATOM 4686 C C . GLU A 1 595 ? -22.604 -10.210 31.906 1.00 67.56 595 GLU A C 1
ATOM 4688 O O . GLU A 1 595 ? -22.672 -9.044 32.283 1.00 67.56 595 GLU A O 1
ATOM 4693 N N . VAL A 1 596 ? -21.682 -11.048 32.385 1.00 75.31 596 VAL A N 1
ATOM 4694 C CA . VAL A 1 596 ? -20.629 -10.593 33.311 1.00 75.31 596 VAL A CA 1
ATOM 4695 C C . VAL A 1 596 ? -19.525 -9.870 32.534 1.00 75.31 596 VAL A C 1
ATOM 4697 O O . VAL A 1 596 ? -19.014 -10.385 31.535 1.00 75.31 596 VAL A O 1
ATOM 4700 N N . LYS A 1 597 ? -19.153 -8.669 32.981 1.00 72.88 597 LYS A N 1
ATOM 4701 C CA . LYS A 1 597 ? -18.131 -7.799 32.394 1.00 72.88 597 LYS A CA 1
ATOM 4702 C C . LYS A 1 597 ? -17.086 -7.413 33.441 1.00 72.88 597 LYS A C 1
ATOM 4704 O O . LYS A 1 597 ? -17.462 -7.060 34.555 1.00 72.88 597 LYS A O 1
ATOM 4709 N N . PRO A 1 598 ? -15.792 -7.422 33.091 1.00 75.88 598 PRO A N 1
ATOM 4710 C CA . PRO A 1 598 ? -14.753 -6.910 33.967 1.00 75.88 598 PRO A CA 1
ATOM 4711 C C . PRO A 1 598 ? -14.683 -5.381 33.927 1.00 75.88 598 PRO A C 1
ATOM 4713 O O . PRO A 1 598 ? -14.885 -4.745 32.890 1.00 75.88 598 PRO A O 1
ATOM 4716 N N . CYS A 1 599 ? -14.330 -4.805 35.063 1.00 69.88 599 CYS A N 1
ATOM 4717 C CA . CYS A 1 599 ? -13.788 -3.473 35.207 1.00 69.88 599 CYS A CA 1
ATOM 4718 C C . CYS A 1 599 ? -12.327 -3.460 34.736 1.00 69.88 599 CYS A C 1
ATOM 4720 O O . CYS A 1 599 ? -11.571 -4.416 34.908 1.00 69.88 599 CYS A O 1
ATOM 4722 N N . THR A 1 600 ? -11.903 -2.368 34.107 1.00 70.81 600 THR A N 1
ATOM 4723 C CA . THR A 1 600 ? -10.509 -2.179 33.681 1.00 70.81 600 THR A CA 1
ATOM 4724 C C . THR A 1 600 ? -9.583 -2.020 34.890 1.00 70.81 600 THR A C 1
ATOM 4726 O O . THR A 1 600 ? -9.864 -1.167 35.714 1.00 70.81 600 THR A O 1
ATOM 4729 N N . ARG A 1 601 ? -8.488 -2.801 34.958 1.00 54.97 601 ARG A N 1
ATOM 4730 C CA . ARG A 1 601 ? -7.323 -2.703 35.883 1.00 54.97 601 ARG A CA 1
ATOM 4731 C C . ARG A 1 601 ? -7.575 -2.050 37.257 1.00 54.97 601 ARG A C 1
ATOM 4733 O O . ARG A 1 601 ? -7.611 -0.829 37.362 1.00 54.97 601 ARG A O 1
ATOM 4740 N N . ASP A 1 602 ? -7.616 -2.878 38.302 1.00 55.78 602 ASP A N 1
ATOM 4741 C CA . ASP A 1 602 ? -7.665 -2.506 39.733 1.00 55.78 602 ASP A CA 1
ATOM 4742 C C . ASP A 1 602 ? -8.879 -1.654 40.168 1.00 55.78 602 ASP A C 1
ATOM 4744 O O . ASP A 1 602 ? -8.951 -1.180 41.307 1.00 55.78 602 ASP A O 1
ATOM 4748 N N . LEU A 1 603 ? -9.866 -1.498 39.281 1.00 60.75 603 LEU A N 1
ATOM 4749 C CA . LEU A 1 603 ? -11.164 -0.898 39.569 1.00 60.75 603 LEU A CA 1
ATOM 4750 C C . LEU A 1 603 ? -12.170 -1.957 40.050 1.00 60.75 603 LEU A C 1
ATOM 4752 O O . LEU A 1 603 ? -12.155 -3.098 39.593 1.00 60.75 603 LEU A O 1
ATOM 4756 N N . VAL A 1 604 ? -13.089 -1.548 40.921 1.00 71.62 604 VAL A N 1
ATOM 4757 C CA . VAL A 1 604 ? -14.227 -2.313 41.432 1.00 71.62 604 VAL A CA 1
ATOM 4758 C C . VAL A 1 604 ? -15.551 -1.689 40.986 1.00 71.62 604 VAL A C 1
ATOM 4760 O O . VAL A 1 604 ? -15.651 -0.472 40.851 1.00 71.62 604 VAL A O 1
ATOM 4763 N N . TRP A 1 605 ? -16.569 -2.501 40.721 1.00 75.88 605 TRP A N 1
ATOM 4764 C CA . TRP A 1 605 ? -17.894 -2.037 40.326 1.00 75.88 605 TRP A CA 1
ATOM 4765 C C . TRP A 1 605 ? -18.643 -1.405 41.497 1.00 75.88 605 TRP A C 1
ATOM 4767 O O . TRP A 1 605 ? -18.789 -2.016 42.556 1.00 75.88 605 TRP A O 1
ATOM 4777 N N . ASP A 1 606 ? -19.188 -0.212 41.271 1.00 73.19 606 ASP A N 1
ATOM 4778 C CA . ASP A 1 606 ? -20.117 0.444 42.179 1.00 73.19 606 ASP A CA 1
ATOM 4779 C C . ASP A 1 606 ? -21.532 0.472 41.587 1.00 73.19 606 ASP A C 1
ATOM 4781 O O . ASP A 1 606 ? -21.791 1.039 40.520 1.00 73.19 606 ASP A O 1
ATOM 4785 N N . GLN A 1 607 ? -22.473 -0.132 42.313 1.00 73.19 607 GLN A N 1
ATOM 4786 C CA . GLN A 1 607 ? -23.857 -0.274 41.868 1.00 73.19 607 GLN A CA 1
ATOM 4787 C C . GLN A 1 607 ? -24.641 1.036 41.912 1.00 73.19 607 GLN A C 1
ATOM 4789 O O . GLN A 1 607 ? -25.595 1.206 41.148 1.00 73.19 607 GLN A O 1
ATOM 4794 N N . VAL A 1 608 ? -24.257 1.955 42.798 1.00 63.19 608 VAL A N 1
ATOM 4795 C CA . VAL A 1 608 ? -24.968 3.221 42.994 1.00 63.19 608 VAL A CA 1
ATOM 4796 C C . VAL A 1 608 ? -24.710 4.150 41.808 1.00 63.19 608 VAL A C 1
ATOM 4798 O O . VAL A 1 608 ? -25.651 4.662 41.203 1.00 63.19 608 VAL A O 1
ATOM 4801 N N . SER A 1 609 ? -23.444 4.307 41.418 1.00 55.53 609 SER A N 1
ATOM 4802 C CA . SER A 1 609 ? -23.034 5.091 40.248 1.00 55.53 609 SER A CA 1
ATOM 4803 C C . SER A 1 609 ? -23.135 4.329 38.923 1.00 55.53 609 SER A C 1
ATOM 4805 O O . SER A 1 609 ? -23.083 4.954 37.860 1.00 55.53 609 SER A O 1
ATOM 4807 N N . ARG A 1 610 ? -23.306 2.998 38.972 1.00 70.00 610 ARG A N 1
ATOM 4808 C CA . ARG A 1 610 ? -23.322 2.080 37.819 1.00 70.00 610 ARG A CA 1
ATOM 4809 C C . ARG A 1 610 ? -22.048 2.202 36.971 1.00 70.00 610 ARG A C 1
ATOM 4811 O O . ARG A 1 610 ? -22.126 2.277 35.740 1.00 70.00 610 ARG A O 1
ATOM 4818 N N . ARG A 1 611 ? -20.880 2.295 37.624 1.00 71.94 611 ARG A N 1
ATOM 4819 C CA . ARG A 1 611 ? -19.551 2.464 36.998 1.00 71.94 611 ARG A CA 1
ATOM 4820 C C . ARG A 1 611 ? -18.454 1.774 37.819 1.00 71.94 611 ARG A C 1
ATOM 4822 O O . ARG A 1 611 ? -18.635 1.478 38.992 1.00 71.94 611 ARG A O 1
ATOM 4829 N N . CYS A 1 612 ? -17.297 1.546 37.198 1.00 65.50 612 CYS A N 1
ATOM 4830 C CA . CYS A 1 612 ? -16.102 1.017 37.864 1.00 65.50 612 CYS A CA 1
ATOM 4831 C C . CYS A 1 612 ? -15.276 2.146 38.514 1.00 65.50 612 CYS A C 1
ATOM 4833 O O . CYS A 1 612 ? -15.009 3.155 37.860 1.00 65.50 612 CYS A O 1
ATOM 4835 N N . ILE A 1 613 ? -14.849 1.969 39.768 1.00 60.25 613 ILE A N 1
ATOM 4836 C CA . ILE A 1 613 ? -14.138 2.950 40.614 1.00 60.25 613 ILE A CA 1
ATOM 4837 C C . ILE A 1 613 ? -12.901 2.321 41.290 1.00 60.25 613 ILE A C 1
ATOM 4839 O O . ILE A 1 613 ? -12.831 1.108 41.406 1.00 60.25 613 ILE A O 1
ATOM 4843 N N . PHE A 1 614 ? -11.904 3.087 41.747 1.00 52.12 614 PHE A N 1
ATOM 4844 C CA . PHE A 1 614 ? -10.709 2.518 42.408 1.00 52.12 614 PHE A CA 1
ATOM 4845 C C . PHE A 1 614 ? -10.997 2.007 43.832 1.00 52.12 614 PHE A C 1
ATOM 4847 O O . PHE A 1 614 ? -11.743 2.634 44.582 1.00 52.12 614 PHE A O 1
ATOM 4854 N N . ARG A 1 615 ? -10.366 0.888 44.231 1.00 45.22 615 ARG A N 1
ATOM 4855 C CA . ARG A 1 615 ? -10.438 0.343 45.602 1.00 45.22 615 ARG A CA 1
ATOM 4856 C C . ARG A 1 615 ? -9.463 1.089 46.526 1.00 45.22 615 ARG A C 1
ATOM 4858 O O . ARG A 1 615 ? -8.258 1.082 46.293 1.00 45.22 615 ARG A O 1
ATOM 4865 N N . PHE A 1 616 ? -9.981 1.732 47.570 1.00 47.44 616 PHE A N 1
ATOM 4866 C CA . PHE A 1 616 ? -9.213 2.601 48.471 1.00 47.44 616 PHE A CA 1
ATOM 4867 C C . PHE A 1 616 ? -8.394 1.809 49.512 1.00 47.44 616 PHE A C 1
ATOM 4869 O O . PHE A 1 616 ? -8.912 0.884 50.136 1.00 47.44 616 PHE A O 1
ATOM 4876 N N . ILE A 1 617 ? -7.128 2.194 49.732 1.00 34.50 617 ILE A N 1
ATOM 4877 C CA . ILE A 1 617 ? -6.294 1.758 50.870 1.00 34.50 617 ILE A CA 1
ATOM 4878 C C . ILE A 1 617 ? -6.150 2.960 51.807 1.00 34.50 617 ILE A C 1
ATOM 4880 O O . ILE A 1 617 ? -5.669 4.008 51.386 1.00 34.50 617 ILE A O 1
ATOM 4884 N N . HIS A 1 618 ? -6.587 2.822 53.058 1.00 39.16 618 HIS A N 1
ATOM 4885 C CA . HIS A 1 618 ? -6.544 3.898 54.052 1.00 39.16 618 HIS A CA 1
ATOM 4886 C C . HIS A 1 618 ? -5.193 3.901 54.784 1.00 39.16 618 HIS A C 1
ATOM 4888 O O . HIS A 1 618 ? -4.684 2.838 55.144 1.00 39.16 618 HIS A O 1
ATOM 4894 N N . SER A 1 619 ? -4.646 5.082 55.081 1.00 33.72 619 SER A N 1
ATOM 4895 C CA . SER A 1 619 ? -3.563 5.258 56.060 1.00 33.72 619 SER A CA 1
ATOM 4896 C C . SER A 1 619 ? -4.083 5.937 57.329 1.00 33.72 619 SER A C 1
ATOM 4898 O O . SER A 1 619 ? -4.894 6.857 57.267 1.00 33.72 619 SER A O 1
ATOM 4900 N N . VAL A 1 620 ? -3.614 5.469 58.487 1.00 32.59 620 VAL A N 1
ATOM 4901 C CA . VAL A 1 620 ? -4.025 5.921 59.824 1.00 32.59 620 VAL A CA 1
ATOM 4902 C C . VAL A 1 620 ? -3.354 7.252 60.179 1.00 32.59 620 VAL A C 1
ATOM 4904 O O . VAL A 1 620 ? -2.132 7.357 60.110 1.00 32.59 620 VAL A O 1
ATOM 4907 N N . LEU A 1 621 ? -4.129 8.232 60.653 1.00 36.38 621 LEU A N 1
ATOM 4908 C CA . LEU A 1 621 ? -3.619 9.307 61.505 1.00 36.38 621 LEU A CA 1
ATOM 4909 C C . LEU A 1 621 ? -3.858 8.906 62.964 1.00 36.38 621 LEU A C 1
ATOM 4911 O O . LEU A 1 621 ? -4.975 8.985 63.470 1.00 36.38 621 LEU A O 1
ATOM 4915 N N . SER A 1 622 ? -2.809 8.451 63.647 1.00 34.25 622 SER A N 1
ATOM 4916 C CA . SER A 1 622 ? -2.769 8.480 65.110 1.00 34.25 622 SER A CA 1
ATOM 4917 C C . SER A 1 622 ? -2.231 9.845 65.522 1.00 34.25 622 SER A C 1
ATOM 4919 O O . SER A 1 622 ? -1.250 10.323 64.958 1.00 34.25 622 SER A O 1
ATOM 4921 N N . GLY A 1 623 ? -2.941 10.492 66.444 1.00 38.94 623 GLY A N 1
ATOM 4922 C CA . GLY A 1 623 ? -2.807 11.912 66.735 1.00 38.94 623 GLY A CA 1
ATOM 4923 C C . GLY A 1 623 ? -1.390 12.389 67.050 1.00 38.94 623 GLY A C 1
ATOM 4924 O O . GLY A 1 623 ? -0.638 11.741 67.768 1.00 38.94 623 GLY A O 1
ATOM 4925 N N . THR A 1 624 ? -1.053 13.575 66.552 1.00 38.28 624 THR A N 1
ATOM 4926 C CA . THR A 1 624 ? -0.753 14.776 67.353 1.00 38.28 624 THR A CA 1
ATOM 4927 C C . THR A 1 624 ? -0.440 15.948 66.415 1.00 38.28 624 THR A C 1
ATOM 4929 O O . THR A 1 624 ? 0.246 15.790 65.414 1.00 38.28 624 THR A O 1
ATOM 4932 N N . ASP A 1 625 ? -1.009 17.108 66.750 1.00 44.97 625 ASP A N 1
ATOM 4933 C CA . ASP A 1 625 ? -0.663 18.465 66.311 1.00 44.97 625 ASP A CA 1
ATOM 4934 C C . ASP A 1 625 ? -0.380 18.735 64.821 1.00 44.97 625 ASP A C 1
ATOM 4936 O O . ASP A 1 625 ? 0.761 18.830 64.374 1.00 44.97 625 ASP A O 1
ATOM 4940 N N . ASN A 1 626 ? -1.439 19.112 64.096 1.00 41.09 626 ASN A N 1
ATOM 4941 C CA . ASN A 1 626 ? -1.317 20.200 63.127 1.00 41.09 626 ASN A CA 1
ATOM 4942 C C . ASN A 1 626 ? -2.470 21.196 63.337 1.00 41.09 626 ASN A C 1
ATOM 4944 O O . ASN A 1 626 ? -3.642 20.893 63.123 1.00 41.09 626 ASN A O 1
ATOM 4948 N N . LYS A 1 627 ? -2.128 22.379 63.850 1.00 48.38 627 LYS A N 1
ATOM 4949 C CA . LYS A 1 627 ? -2.998 23.334 64.561 1.00 48.38 627 LYS A CA 1
ATOM 4950 C C . LYS A 1 627 ? -4.113 24.031 63.758 1.00 48.38 627 LYS A C 1
ATOM 4952 O O . LYS A 1 627 ? -4.634 25.020 64.250 1.00 48.38 627 LYS A O 1
ATOM 4957 N N . ASN A 1 628 ? -4.516 23.565 62.575 1.00 53.47 628 ASN A N 1
ATOM 4958 C CA . ASN A 1 628 ? -5.417 24.349 61.711 1.00 53.47 628 ASN A CA 1
ATOM 4959 C C . ASN A 1 628 ? -6.554 23.590 61.008 1.00 53.47 628 ASN A C 1
ATOM 4961 O O . ASN A 1 628 ? -7.170 24.149 60.104 1.00 53.47 628 ASN A O 1
ATOM 4965 N N . ILE A 1 629 ? -6.880 22.354 61.397 1.00 57.72 629 ILE A N 1
ATOM 4966 C CA . ILE A 1 629 ? -8.003 21.628 60.780 1.00 57.72 629 ILE A CA 1
ATOM 4967 C C . ILE A 1 629 ? -8.954 21.134 61.863 1.00 57.72 629 ILE A C 1
ATOM 4969 O O . ILE A 1 629 ? -8.648 20.218 62.623 1.00 57.72 629 ILE A O 1
ATOM 4973 N N . THR A 1 630 ? -10.125 21.765 61.942 1.00 63.75 630 THR A N 1
ATOM 4974 C CA . THR A 1 630 ? -11.234 21.303 62.780 1.00 63.75 630 THR A CA 1
ATOM 4975 C C . THR A 1 630 ? -11.798 20.021 62.173 1.00 63.75 630 THR A C 1
ATOM 4977 O O . THR A 1 630 ? -12.182 20.023 61.007 1.00 63.75 630 THR A O 1
ATOM 4980 N N . ASN A 1 631 ? -11.843 18.931 62.945 1.00 67.69 631 ASN A N 1
ATOM 4981 C CA . ASN A 1 631 ? -12.385 17.650 62.484 1.00 67.6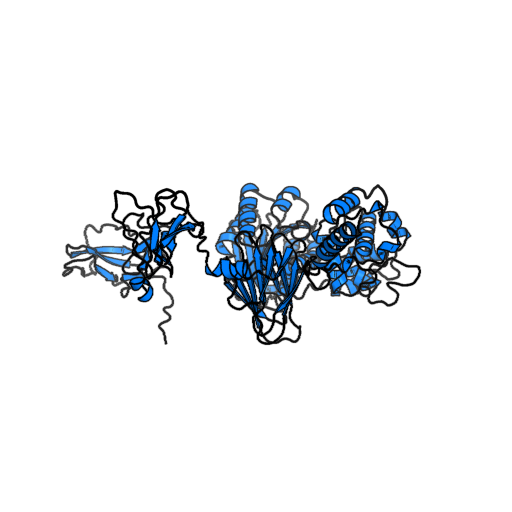9 631 ASN A CA 1
ATOM 4982 C C . ASN A 1 631 ? -13.868 17.815 62.063 1.00 67.69 631 ASN A C 1
ATOM 4984 O O . ASN A 1 631 ? -14.711 18.064 62.932 1.00 67.69 631 ASN A O 1
ATOM 4988 N N . PRO A 1 632 ? -14.215 17.663 60.767 1.00 70.69 632 PRO A N 1
ATOM 4989 C CA . PRO A 1 632 ? -15.586 17.842 60.283 1.00 70.69 632 PRO A CA 1
ATOM 4990 C C . PRO A 1 632 ? -16.518 16.676 60.661 1.00 70.69 632 PRO A C 1
ATOM 4992 O O . PRO A 1 632 ? -17.728 16.775 60.480 1.00 70.69 632 PRO A O 1
ATOM 4995 N N . CYS A 1 633 ? -15.983 15.583 61.213 1.00 74.12 633 CYS A N 1
ATOM 4996 C CA . CYS A 1 633 ? -16.695 14.327 61.456 1.00 74.12 633 CYS A CA 1
ATOM 4997 C C . CYS A 1 633 ? -17.528 14.294 62.755 1.00 74.12 633 CYS A C 1
ATOM 4999 O O . CYS A 1 633 ? -18.093 13.259 63.095 1.00 74.12 633 CYS A O 1
ATOM 5001 N N . THR A 1 634 ? -17.645 15.409 63.483 1.00 60.94 634 THR A N 1
ATOM 5002 C CA . THR A 1 634 ? -18.237 15.473 64.840 1.00 60.94 634 THR A CA 1
ATOM 5003 C C . THR A 1 634 ? -19.734 15.136 64.932 1.00 60.94 634 THR A C 1
ATOM 5005 O O . THR A 1 634 ? -20.256 15.032 66.037 1.00 60.94 634 THR A O 1
ATOM 5008 N N . HIS A 1 635 ? -20.426 14.944 63.803 1.00 56.56 635 HIS A N 1
ATOM 5009 C CA . HIS A 1 635 ? -21.872 14.679 63.744 1.00 56.56 635 HIS A CA 1
ATOM 5010 C C . HIS A 1 635 ? -22.254 13.531 62.785 1.00 56.56 635 HIS A C 1
ATOM 5012 O O . HIS A 1 635 ? -23.419 13.402 62.410 1.00 56.56 635 HIS A O 1
ATOM 5018 N N . ALA A 1 636 ? -21.296 12.701 62.357 1.00 54.03 636 ALA A N 1
ATOM 5019 C CA . ALA A 1 636 ? -21.546 11.633 61.389 1.00 54.03 636 ALA A CA 1
ATOM 5020 C C . ALA A 1 636 ? -22.259 10.431 62.043 1.00 54.03 636 ALA A C 1
ATOM 5022 O O . ALA A 1 636 ? -21.620 9.494 62.515 1.00 54.03 636 ALA A O 1
ATOM 5023 N N . GLN A 1 637 ? -23.594 10.451 62.090 1.00 46.91 637 GLN A N 1
ATOM 5024 C CA . GLN A 1 637 ? -24.394 9.265 62.414 1.00 46.91 637 GLN A CA 1
ATOM 5025 C C . GLN A 1 637 ? -24.698 8.477 61.134 1.00 46.91 637 GLN A C 1
ATOM 5027 O O . GLN A 1 637 ? -25.633 8.806 60.411 1.00 46.91 637 GLN A O 1
ATOM 5032 N N . GLY A 1 638 ? -23.930 7.412 60.896 1.00 53.94 638 GLY A N 1
ATOM 5033 C CA . GLY A 1 638 ? -24.199 6.435 59.837 1.00 53.94 638 GLY A CA 1
ATOM 5034 C C . GLY A 1 638 ? -23.680 6.820 58.445 1.00 53.94 638 GLY A C 1
ATOM 5035 O O . GLY A 1 638 ? -23.791 7.961 58.012 1.00 53.94 638 GLY A O 1
ATOM 5036 N N . GLU A 1 639 ? -23.142 5.803 57.763 1.00 54.38 639 GLU A N 1
ATOM 5037 C CA . GLU A 1 639 ? -22.413 5.818 56.483 1.00 54.38 639 GLU A CA 1
ATOM 5038 C C . GLU A 1 639 ? -21.085 6.590 56.447 1.00 54.38 639 GLU A C 1
ATOM 5040 O O . GLU A 1 639 ? -20.877 7.602 57.101 1.00 54.38 639 GLU A O 1
ATOM 5045 N N . HIS A 1 640 ? -20.149 6.054 55.664 1.00 59.38 640 HIS A N 1
ATOM 5046 C CA . HIS A 1 640 ? -18.846 6.640 55.379 1.00 59.38 640 HIS A CA 1
ATOM 5047 C C . HIS A 1 640 ? -19.001 8.023 54.723 1.00 59.38 640 HIS A C 1
ATOM 5049 O O . HIS A 1 640 ? -19.470 8.129 53.587 1.00 59.38 640 HIS A O 1
ATOM 5055 N N . ILE A 1 641 ? -18.613 9.093 55.426 1.00 73.12 641 ILE A N 1
ATOM 5056 C CA . ILE A 1 641 ? -18.775 10.474 54.940 1.00 73.12 641 ILE A CA 1
ATOM 5057 C C . ILE A 1 641 ? -17.423 11.038 54.505 1.00 73.12 641 ILE A C 1
ATOM 5059 O O . ILE A 1 641 ? -16.440 10.922 55.225 1.00 73.12 641 ILE A O 1
ATOM 5063 N N . TYR A 1 642 ? -17.377 11.675 53.334 1.00 81.81 642 TYR A N 1
ATOM 5064 C CA . TYR A 1 642 ? -16.172 12.297 52.787 1.00 81.81 642 TYR A CA 1
ATOM 5065 C C . TYR A 1 642 ? -16.314 13.826 52.712 1.00 81.81 642 TYR A C 1
ATOM 5067 O O . TYR A 1 642 ? -17.350 14.339 52.273 1.00 81.81 642 TYR A O 1
ATOM 5075 N N . TYR A 1 643 ? -15.259 14.543 53.096 1.00 77.44 643 TYR A N 1
ATOM 5076 C CA . TYR A 1 643 ? -15.167 16.005 53.125 1.00 77.44 643 TYR A CA 1
ATOM 5077 C C . TYR A 1 643 ? -13.932 16.494 52.355 1.00 77.44 643 TYR A C 1
ATOM 5079 O O . TYR A 1 643 ? -12.932 15.776 52.289 1.00 77.44 643 TYR A O 1
ATOM 5087 N N . PRO A 1 644 ? -13.954 17.716 51.796 1.00 73.94 644 PRO A N 1
ATOM 5088 C CA . PRO A 1 644 ? -12.800 18.256 51.097 1.00 73.94 644 PRO A CA 1
ATOM 5089 C C . PRO A 1 644 ? -11.727 18.659 52.110 1.00 73.94 644 PRO A C 1
ATOM 5091 O O . PRO A 1 644 ? -12.043 19.164 53.190 1.00 73.94 644 PRO A O 1
ATOM 5094 N N . TYR A 1 645 ? -10.456 18.458 51.765 1.00 78.44 645 TYR A N 1
ATOM 5095 C CA . TYR A 1 645 ? -9.370 18.943 52.607 1.00 78.44 645 TYR A CA 1
ATOM 5096 C C . TYR A 1 645 ? -9.212 20.468 52.417 1.00 78.44 645 TYR A C 1
ATOM 5098 O O . TYR A 1 645 ? -9.091 20.920 51.276 1.00 78.44 645 TYR A O 1
ATOM 5106 N N . PRO A 1 646 ? -9.218 21.290 53.487 1.00 60.31 646 PRO A N 1
ATOM 5107 C CA . PRO A 1 646 ? -9.366 22.747 53.357 1.00 60.31 646 PRO A CA 1
ATOM 5108 C C . PRO A 1 646 ? -8.264 23.480 52.578 1.00 60.31 646 PRO A C 1
ATOM 5110 O O . PRO A 1 646 ? -8.522 24.551 52.036 1.00 60.31 646 PRO A O 1
ATOM 5113 N N . SER A 1 647 ? -7.039 22.950 52.548 1.00 64.75 647 SER A N 1
ATOM 5114 C CA . SER A 1 647 ? -5.859 23.650 52.011 1.00 64.75 647 SER A CA 1
ATOM 5115 C C . SER A 1 647 ? -5.134 22.920 50.879 1.00 64.75 647 SER A C 1
ATOM 5117 O O . SER A 1 647 ? -4.138 23.431 50.374 1.00 64.75 647 SER A O 1
ATOM 5119 N N . ASP A 1 648 ? -5.622 21.752 50.464 1.00 71.75 648 ASP A N 1
ATOM 5120 C CA . ASP A 1 648 ? -4.990 20.933 49.432 1.00 71.75 648 ASP A CA 1
ATOM 5121 C C . ASP A 1 648 ? -6.064 20.170 48.644 1.00 71.75 648 ASP A C 1
ATOM 5123 O O . ASP A 1 648 ? -6.632 19.201 49.154 1.00 71.75 648 ASP A O 1
ATOM 5127 N N . PRO A 1 649 ? -6.369 20.585 47.402 1.00 70.44 649 PRO A N 1
ATOM 5128 C CA . PRO A 1 649 ? -7.378 19.927 46.590 1.00 70.44 649 PRO A CA 1
ATOM 5129 C C . PRO A 1 649 ? -6.933 18.540 46.125 1.00 70.44 649 PRO A C 1
ATOM 5131 O O . PRO A 1 649 ? -7.766 17.797 45.632 1.00 70.44 649 PRO A O 1
ATOM 5134 N N . SER A 1 650 ? -5.667 18.149 46.283 1.00 77.31 650 SER A N 1
ATOM 5135 C CA . SER A 1 650 ? -5.228 16.769 46.059 1.00 77.31 650 SER A CA 1
ATOM 5136 C C . SER A 1 650 ? -5.505 15.861 47.260 1.00 77.31 650 SER A C 1
ATOM 5138 O O . SER A 1 650 ? -5.066 14.716 47.267 1.00 77.31 650 SER A O 1
ATOM 5140 N N . LYS A 1 651 ? -6.238 16.335 48.276 1.00 79.81 651 LYS A N 1
ATOM 5141 C CA . LYS A 1 651 ? -6.543 15.590 49.500 1.00 79.81 651 LYS A CA 1
ATOM 5142 C C . LYS A 1 651 ? -8.016 15.666 49.886 1.00 79.81 651 LYS A C 1
ATOM 5144 O O . LYS A 1 651 ? -8.745 16.581 49.503 1.00 79.81 651 LYS A O 1
ATOM 5149 N N . TYR A 1 652 ? -8.451 14.708 50.696 1.00 82.94 652 TYR A N 1
ATOM 5150 C CA . TYR A 1 652 ? -9.792 14.665 51.275 1.00 82.94 652 TYR A CA 1
ATOM 5151 C C . TYR A 1 652 ? -9.787 14.032 52.667 1.00 82.94 652 TYR A C 1
ATOM 5153 O O . TYR A 1 652 ? -8.829 13.373 53.065 1.00 82.94 652 TYR A O 1
ATOM 5161 N N . ILE A 1 653 ? -10.861 14.245 53.423 1.00 81.88 653 ILE A N 1
ATOM 5162 C CA . ILE A 1 653 ? -11.057 13.693 54.764 1.00 81.88 653 ILE A CA 1
ATOM 5163 C C . ILE A 1 653 ? -12.161 12.641 54.690 1.00 81.88 653 ILE A C 1
ATOM 5165 O O . ILE A 1 653 ? -13.271 12.934 54.255 1.00 81.88 653 ILE A O 1
ATOM 5169 N N . PHE A 1 654 ? -11.869 11.421 55.120 1.00 80.38 654 PHE A N 1
ATOM 5170 C CA . PHE A 1 654 ? -12.843 10.352 55.322 1.00 80.38 654 PHE A CA 1
ATOM 5171 C C . PHE A 1 654 ? -13.248 10.307 56.792 1.00 80.38 654 PHE A C 1
ATOM 5173 O O . PHE A 1 654 ? -12.383 10.325 57.659 1.00 80.38 654 PHE A O 1
ATOM 5180 N N . CYS A 1 655 ? -14.538 10.222 57.078 1.00 77.75 655 CYS A N 1
ATOM 5181 C CA . CYS A 1 655 ? -15.067 10.027 58.418 1.00 77.75 655 CYS A CA 1
ATOM 5182 C C . CYS A 1 655 ? -15.474 8.568 58.606 1.00 77.75 655 CYS A C 1
ATOM 5184 O O . CYS A 1 655 ? -16.236 8.023 57.799 1.00 77.75 655 CYS A O 1
ATOM 5186 N N . ASP A 1 656 ? -15.005 7.943 59.683 1.00 71.50 656 ASP A N 1
ATOM 5187 C CA . ASP A 1 656 ? -15.577 6.670 60.111 1.00 71.50 656 ASP A CA 1
ATOM 5188 C C . ASP A 1 656 ? -16.938 6.869 60.801 1.00 71.50 656 ASP A C 1
ATOM 5190 O O . ASP A 1 656 ? -17.350 7.982 61.136 1.00 71.50 656 ASP A O 1
ATOM 5194 N N . GLY A 1 657 ? -17.641 5.759 61.036 1.00 65.31 657 GLY A N 1
ATOM 5195 C CA . GLY A 1 657 ? -18.929 5.762 61.735 1.00 65.31 657 GLY A CA 1
ATOM 5196 C C . GLY A 1 657 ? -18.852 6.132 63.223 1.00 65.31 657 GLY A C 1
ATOM 5197 O O . GLY A 1 657 ? -19.888 6.159 63.878 1.00 65.31 657 GLY A O 1
ATOM 5198 N N . ASN A 1 658 ? -17.655 6.405 63.756 1.00 69.25 658 ASN A N 1
ATOM 5199 C CA . ASN A 1 658 ? -17.419 6.808 65.143 1.00 69.25 658 ASN A CA 1
ATOM 5200 C C . ASN A 1 658 ? -17.071 8.305 65.264 1.00 69.25 658 ASN A C 1
ATOM 5202 O O . ASN A 1 658 ? -16.784 8.777 66.363 1.00 69.25 658 ASN A O 1
ATOM 5206 N N . GLY A 1 659 ? -17.089 9.055 64.156 1.00 67.44 659 GLY A N 1
ATOM 5207 C CA . GLY A 1 659 ? -16.786 10.487 64.133 1.00 67.44 659 GLY A CA 1
ATOM 5208 C C . GLY A 1 659 ? -15.291 10.826 64.081 1.00 67.44 659 GLY A C 1
ATOM 5209 O O . GLY A 1 659 ? -14.911 11.981 64.303 1.00 67.44 659 GLY A O 1
ATOM 5210 N N . ASN A 1 660 ? -14.429 9.859 63.761 1.00 74.12 660 ASN A N 1
ATOM 5211 C CA . ASN A 1 660 ? -13.003 10.096 63.537 1.00 74.12 660 ASN A CA 1
ATOM 5212 C C . ASN A 1 660 ? -12.743 10.462 62.072 1.00 74.12 660 ASN A C 1
ATOM 5214 O O . ASN A 1 660 ? -13.286 9.826 61.169 1.00 74.12 660 ASN A O 1
ATOM 5218 N N . GLY A 1 661 ? -11.887 11.460 61.838 1.00 73.38 661 GLY A N 1
ATOM 5219 C CA . GLY A 1 661 ? -11.468 11.887 60.502 1.00 73.38 661 GLY A CA 1
ATOM 5220 C C . GLY A 1 661 ? -10.105 11.324 60.094 1.00 73.38 661 GLY A C 1
ATOM 5221 O O . GLY A 1 661 ? -9.167 11.328 60.887 1.00 73.38 661 GLY A O 1
ATOM 5222 N N . PHE A 1 662 ? -9.987 10.894 58.840 1.00 72.50 662 PHE A N 1
ATOM 5223 C CA . PHE A 1 662 ? -8.785 10.334 58.224 1.00 72.50 662 PHE A CA 1
ATOM 5224 C C . PHE A 1 662 ? -8.425 11.138 56.973 1.00 72.50 662 PHE A C 1
ATOM 5226 O O . PHE A 1 662 ? -9.216 11.213 56.032 1.00 72.50 662 PHE A O 1
ATOM 5233 N N . GLU A 1 663 ? -7.233 11.729 56.945 1.00 78.38 663 GLU A N 1
ATOM 5234 C CA . GLU A 1 663 ? -6.701 12.390 55.750 1.00 78.38 663 GLU A CA 1
ATOM 5235 C C . GLU A 1 663 ? -6.306 11.349 54.701 1.00 78.38 663 GLU A C 1
ATOM 5237 O O . GLU A 1 663 ? -5.650 10.353 55.004 1.00 78.38 663 GLU A O 1
ATOM 5242 N N . ASN A 1 664 ? -6.687 11.605 53.457 1.00 73.31 664 ASN A N 1
ATOM 5243 C CA . ASN A 1 664 ? -6.351 10.779 52.314 1.00 73.31 664 ASN A CA 1
ATOM 5244 C C . ASN A 1 664 ? -5.868 11.657 51.163 1.00 73.31 664 ASN A C 1
ATOM 5246 O O . ASN A 1 664 ? -6.366 12.764 50.958 1.00 73.31 664 ASN A O 1
ATOM 5250 N N . ASN A 1 665 ? -4.926 11.131 50.386 1.00 76.62 665 ASN A N 1
ATOM 5251 C CA . ASN A 1 665 ? -4.475 11.758 49.151 1.00 76.62 665 ASN A CA 1
ATOM 5252 C C . ASN A 1 665 ? -5.277 11.203 47.971 1.00 76.62 665 ASN A C 1
ATOM 5254 O O . ASN A 1 665 ? -5.525 9.998 47.874 1.00 76.62 665 ASN A O 1
ATOM 5258 N N . CYS A 1 666 ? -5.636 12.078 47.046 1.00 77.06 666 CYS A N 1
ATOM 5259 C CA . CYS A 1 666 ? -6.001 11.690 45.702 1.00 77.06 666 CYS A CA 1
ATOM 5260 C C . CYS A 1 666 ? -4.794 11.072 44.981 1.00 77.06 666 CYS A C 1
ATOM 5262 O O . CYS A 1 666 ? -3.642 11.394 45.293 1.00 77.06 666 CYS A O 1
ATOM 5264 N N . PRO A 1 667 ? -5.034 10.188 43.997 1.00 76.62 667 PRO A N 1
ATOM 5265 C CA . PRO A 1 667 ? -3.983 9.708 43.111 1.00 76.62 667 PRO A CA 1
ATOM 5266 C C . PRO A 1 667 ? -3.201 10.867 42.463 1.00 76.62 667 PRO A C 1
ATOM 5268 O O . PRO A 1 667 ? -3.761 11.956 42.290 1.00 76.62 667 PRO A O 1
ATOM 5271 N N . PRO A 1 668 ? -1.927 10.657 42.073 1.00 71.00 668 PRO A N 1
ATOM 5272 C CA . PRO A 1 668 ? -1.107 11.704 41.472 1.00 71.00 668 PRO A CA 1
ATOM 5273 C C . PRO A 1 668 ? -1.829 12.407 40.316 1.00 71.00 668 PRO A C 1
ATOM 5275 O O . PRO A 1 668 ? -2.366 11.744 39.433 1.00 71.00 668 PRO A O 1
ATOM 5278 N N . GLN A 1 669 ? -1.808 13.744 40.321 1.00 68.25 669 GLN A N 1
ATOM 5279 C CA . GLN A 1 669 ? -2.456 14.618 39.326 1.00 68.25 669 GLN A CA 1
ATOM 5280 C C . GLN A 1 669 ? -3.998 14.653 39.358 1.00 68.25 669 GLN A C 1
ATOM 5282 O O . GLN A 1 669 ? -4.599 15.258 38.476 1.00 68.25 669 GLN A O 1
ATOM 5287 N N . MET A 1 670 ? -4.652 14.071 40.368 1.00 75.31 670 MET A N 1
ATOM 5288 C CA . MET A 1 670 ? -6.101 14.196 40.569 1.00 75.31 670 MET A CA 1
ATOM 5289 C C . MET A 1 670 ? -6.443 15.141 41.723 1.00 75.31 670 MET A C 1
ATOM 5291 O O . MET A 1 670 ? -5.718 15.220 42.713 1.00 75.31 670 MET A O 1
ATOM 5295 N N . LEU A 1 671 ? -7.581 15.826 41.602 1.00 77.25 671 LEU A N 1
ATOM 5296 C CA . LEU A 1 671 ? -8.147 16.706 42.619 1.00 77.25 671 LEU A CA 1
ATOM 5297 C C . LEU A 1 671 ? -9.462 16.145 43.160 1.00 77.25 671 LEU A C 1
ATOM 5299 O O . LEU A 1 671 ? -10.264 15.568 42.430 1.00 77.25 671 LEU A O 1
ATOM 5303 N N . TRP A 1 672 ? -9.714 16.342 44.442 1.00 80.44 672 TRP A N 1
ATOM 5304 C CA . TRP A 1 672 ? -10.941 15.970 45.115 1.00 80.44 672 TRP A CA 1
ATOM 5305 C C . TRP A 1 672 ? -12.131 16.801 44.622 1.00 80.44 672 TRP A C 1
ATOM 5307 O O . TRP A 1 672 ? -12.108 18.033 44.637 1.00 80.44 672 TRP A O 1
ATOM 5317 N N . ASN A 1 673 ? -13.210 16.121 44.235 1.00 72.50 673 ASN A N 1
ATOM 5318 C CA . ASN A 1 673 ? -14.483 16.726 43.873 1.00 72.50 673 ASN A CA 1
ATOM 5319 C C . ASN A 1 673 ? -15.548 16.391 44.923 1.00 72.50 673 ASN A C 1
ATOM 5321 O O . ASN A 1 673 ? -16.053 15.267 44.994 1.00 72.50 673 ASN A O 1
ATOM 5325 N N . GLN A 1 674 ? -15.936 17.404 45.700 1.00 75.94 674 GLN A N 1
ATOM 5326 C CA . GLN A 1 674 ? -16.898 17.251 46.791 1.00 75.94 674 GLN A CA 1
ATOM 5327 C C . GLN A 1 674 ? -18.321 16.916 46.317 1.00 75.94 674 GLN A C 1
ATOM 5329 O O . GLN A 1 674 ? -19.062 16.284 47.067 1.00 75.94 674 GLN A O 1
ATOM 5334 N N . MET A 1 675 ? -18.716 17.294 45.093 1.00 57.66 675 MET A N 1
ATOM 5335 C CA . MET A 1 675 ? -20.070 17.010 44.594 1.00 57.66 675 MET A CA 1
ATOM 5336 C C . MET A 1 675 ? -20.294 15.518 44.349 1.00 57.66 675 MET A C 1
ATOM 5338 O O . MET A 1 675 ? -21.387 15.019 44.599 1.00 57.66 675 MET A O 1
ATOM 5342 N N . ILE A 1 676 ? -19.264 14.808 43.885 1.00 67.00 676 ILE A N 1
ATOM 5343 C CA . ILE A 1 676 ? -19.337 13.365 43.604 1.00 67.00 676 ILE A CA 1
ATOM 5344 C C . ILE A 1 676 ? -18.569 12.514 44.624 1.00 67.00 676 ILE A C 1
ATOM 5346 O O . ILE A 1 676 ? -18.485 11.302 44.454 1.00 67.00 676 ILE A O 1
ATOM 5350 N N . LYS A 1 677 ? -17.999 13.147 45.661 1.00 72.06 677 LYS A N 1
ATOM 5351 C CA . LYS A 1 677 ? -17.188 12.520 46.719 1.00 72.06 677 LYS A CA 1
ATOM 5352 C C . LYS A 1 677 ? -16.079 11.609 46.159 1.00 72.06 677 LYS A C 1
ATOM 5354 O O . LYS A 1 677 ? -15.919 10.475 46.605 1.00 72.06 677 LYS A O 1
ATOM 5359 N N . SER A 1 678 ? -15.340 12.084 45.153 1.00 78.50 678 SER A N 1
ATOM 5360 C CA . SER A 1 678 ? -14.286 11.303 44.487 1.00 78.50 678 SER A CA 1
ATOM 5361 C C . SER A 1 678 ? -13.177 12.182 43.903 1.00 78.50 678 SER A C 1
ATOM 5363 O O . SER A 1 678 ? -13.380 13.373 43.670 1.00 78.50 678 SER A O 1
ATOM 5365 N N . CYS A 1 679 ? -12.009 11.595 43.642 1.00 78.44 679 CYS A N 1
ATOM 5366 C CA . CYS A 1 679 ? -10.883 12.264 42.990 1.00 78.44 679 CYS A CA 1
ATOM 5367 C C . CYS A 1 679 ? -11.048 12.242 41.465 1.00 78.44 679 CYS A C 1
ATOM 5369 O O . CYS A 1 679 ? -11.292 11.195 40.869 1.00 78.44 679 CYS A O 1
ATOM 5371 N N . VAL A 1 680 ? -10.900 13.400 40.828 1.00 73.25 680 VAL A N 1
ATOM 5372 C CA . VAL A 1 680 ? -11.094 13.614 39.391 1.00 73.25 680 VAL A CA 1
ATOM 5373 C C . VAL A 1 680 ? -9.890 14.311 38.771 1.00 73.25 680 VAL A C 1
ATOM 5375 O O . VAL A 1 680 ? -9.130 14.993 39.450 1.00 73.25 680 VAL A O 1
ATOM 5378 N N . ASN A 1 681 ? -9.718 14.165 37.462 1.00 76.19 681 ASN A N 1
ATOM 5379 C CA . ASN A 1 681 ? -8.685 14.884 36.720 1.00 76.19 681 ASN A CA 1
ATOM 5380 C C . ASN A 1 681 ? -9.084 16.376 36.559 1.00 76.19 681 ASN A C 1
ATOM 5382 O O . ASN A 1 681 ? -10.224 16.639 36.158 1.00 76.19 681 ASN A O 1
ATOM 5386 N N . PRO A 1 682 ? -8.216 17.352 36.888 1.00 60.81 682 PRO A N 1
ATOM 5387 C CA . PRO A 1 682 ? -8.528 18.776 36.767 1.00 60.81 682 PRO A CA 1
ATOM 5388 C C . PRO A 1 682 ? -8.426 19.311 35.323 1.00 60.81 682 PRO A C 1
ATOM 5390 O O . PRO A 1 682 ? -7.415 19.902 34.971 1.00 60.81 682 PRO A O 1
ATOM 5393 N N . GLU A 1 683 ? -9.473 19.092 34.507 1.00 58.91 683 GLU A N 1
ATOM 5394 C CA .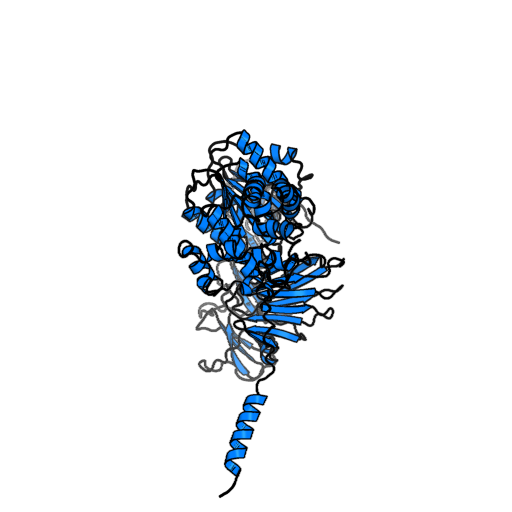 GLU A 1 683 ? -10.080 19.999 33.485 1.00 58.91 683 GLU A CA 1
ATOM 5395 C C . GLU A 1 683 ? -10.766 19.244 32.315 1.00 58.91 683 GLU A C 1
ATOM 5397 O O . GLU A 1 683 ? -10.318 18.163 31.935 1.00 58.91 683 GLU A O 1
ATOM 5402 N N . PRO A 1 684 ? -11.777 19.838 31.635 1.00 45.56 684 PRO A N 1
ATOM 5403 C CA . PRO A 1 684 ? -12.825 20.727 32.123 1.00 45.56 684 PRO A CA 1
ATOM 5404 C C . PRO A 1 684 ? -14.211 20.055 32.057 1.00 45.56 684 PRO A C 1
ATOM 5406 O O . PRO A 1 684 ? -14.592 19.382 31.098 1.00 45.56 684 PRO A O 1
ATOM 5409 N N . LEU A 1 685 ? -14.998 20.312 33.099 1.00 32.53 685 LEU A N 1
ATOM 5410 C CA . LEU A 1 685 ? -16.437 20.078 33.150 1.00 32.53 685 LEU A CA 1
ATOM 5411 C C . LEU A 1 685 ? -17.133 20.914 32.063 1.00 32.53 685 LEU A C 1
ATOM 5413 O O . LEU A 1 685 ? -17.362 22.107 32.247 1.00 32.53 685 LEU A O 1
ATOM 5417 N N . MET A 1 686 ? -17.515 20.286 30.952 1.00 28.97 686 MET A N 1
ATOM 5418 C CA . MET A 1 686 ? -18.554 20.825 30.071 1.00 28.97 686 MET A CA 1
ATOM 5419 C C . MET A 1 686 ? -19.902 20.662 30.783 1.00 28.97 686 MET A C 1
ATOM 5421 O O . MET A 1 686 ? -20.529 19.604 30.745 1.00 28.97 686 MET A O 1
ATOM 5425 N N . ILE A 1 687 ? -20.305 21.712 31.498 1.00 32.75 687 ILE A N 1
ATOM 5426 C CA . ILE A 1 687 ? -21.667 21.904 32.001 1.00 32.75 687 ILE A CA 1
ATOM 5427 C C . ILE A 1 687 ? -22.531 22.326 30.808 1.00 32.75 687 ILE A C 1
ATOM 5429 O O . ILE A 1 687 ? -22.163 23.225 30.055 1.00 32.75 687 ILE A O 1
ATOM 5433 N N . GLY A 1 688 ? -23.650 21.631 30.617 1.00 35.31 688 GLY A N 1
ATOM 5434 C CA . GLY A 1 688 ? -24.466 21.717 29.413 1.00 35.31 688 GLY A CA 1
ATOM 5435 C C . GLY A 1 688 ? -25.260 23.009 29.208 1.00 35.31 688 GLY A C 1
ATOM 5436 O O . GLY A 1 688 ? -25.605 23.727 30.149 1.00 35.31 688 GLY A O 1
ATOM 5437 N N . ARG A 1 689 ? -25.626 23.205 27.940 1.00 30.48 689 ARG A N 1
ATOM 5438 C CA . ARG A 1 689 ? -26.985 23.482 27.469 1.00 30.48 689 ARG A CA 1
ATOM 5439 C C . ARG A 1 689 ? -27.194 22.801 26.127 1.00 30.48 689 ARG A C 1
ATOM 5441 O O . ARG A 1 689 ? -26.211 22.764 25.355 1.00 30.48 689 ARG A O 1
#

Foldseek 3Di:
DDDPVVVVVVVVVVVVVVPPPPQVQFPFFAQLQPFQDFDLVNQVQLVQLCLQLVLALQLCLSVLQLCLPCVRSVNPCQPDPPQLLHSNRQGPVLLVVLLDPVVVSSQVSCCVRVVDNSNPDDRNSSSRNNNSSSSNRSSLCVQVVNDNANDLLVSLVSVCVSDDPDHSVSSSVSVVVSLLFDQLQFQEEEEEEEFEQDDDPVLLLLVLVLVLSLVVSVQVPLVRYFYWYWYDDPAIDTLAASPDDDPGSPSVSSVVSPDDDHGDGALLRSLVCCLPPRCDVVRPHDAQGFAEYEYEYCADDPDLVSLQVSLVSCVVVLYFYAYEHEADPHDPVSVLSSGDHPSSLRYHYDHHSVSSNSCSSSVSHSSSLRAGEHDADKDKDAQLDKHKHKDAQCAQKKKKWKEDQFDKKKKFKDQRRRAGDPNGGSHIDIHDNVRAEMEIEHDRTMMIMMIHHHNPGGGMMMIGMDGLADDPNHQYWYQDPSRTDTDDPCSNVVSVPPLDWAQDPPDDQPQPAADPAKDKAQDQVDQQWTWIQGRGSGITIGGDDPPWTFDHDDPVDPDDLPQDLVCVVVVNFWAAPPPDDQQWTWGQDNRSTTTIDGHPDQWGADGVVRHTHHDDDFDDDDDDDDPDDDQPLQPQQDDWDKAQDPPAQQWIWIADNVSDIGIDGHDPQWGADNVVRHTHHPDDDPDDD

Secondary structure (DSSP, 8-state):
--THHHHHHHHHHHHHHH----------EEGGGSTT--SHHHHHHHHHHHHHTTS---TTHHHHHHHHHHTTTTSTTTT-TT---GGGT--HHHHHHHTSGGGHHHHHHHHHHH---GGG--GGGGGSHHHHHHHHHHHHHHHTTT---SSHHHHHHHHTTTT-SS-HHHHHHHHHHHTS-S---S-EEEEEEEE-SS--HHHHHHHHHHHHHHHHHHHTTTTTEEEEEEEEESEEEEEE-TT---SS--HHHHHHH----SS---HHHHHHHIIIIITSGGGTPPTTSEEEEEEEE-S--S-HHHHHHHHHHHHHTT-EEEEEEESS---HHHHHTTSPSSHHHHEEEESSGGGHHHHHHHHHHHHHH-PEEP-SEEEEEETTS-EEEEE--GGG-EEEEEEESSSPEEEEEESS-SS--SSEESEEEEE-TTS-EEEEEESSS-EEEEEE--TT--SEEEEEEEET-PPTT-EEEEEETTEEEEPPHHHHHHTTT-S--EE-SSS--TT-S--SS-EEEE-TT-TTEEEEE-TT--EEEEEPPTT--BPP--TTS-------HHHHHTT--EEE-TTS-TTEEEEE-TTS-EEEEEPSTTEEEETTTTEEEEPP----------TT---TTTT--SS-EEEE-TT-TTEEEEEPTTS-EEEEEPSTT-EEETTTTEEE-SS------